Protein AF-0000000085091195 (afdb_homodimer)

Secondary structure (DSSP, 8-state):
---HHHHHH--EEEETTEEEE---GGGEETTEE-HHHHHHHHHHHHHHHHTTSHHHHHHT--EEEEEEEEE-SPPPSS-EEEEEEEEE--SS-EEEEEEEEETTEEEEEEEEEEE-TTS--S---STTTTSS-SS--SSPPPPPP-HHHHHTTPPPSSEEEEEE-SSSSGGGGGEEEEEETT---STTEEEEEEEESTT--B-HHHHHHHTTSS--HHHHHHT---TT-HHHHHHHHHHHHHHSTTSPEEE---HHHHHT-SEEEEEEEEEEEE-SPPPTT-BS-EEEEEEEEEEETTEEEEEEEEE-TT--EEEEEEEEEEEEEHHHHHHHHHH----/---HHHHHH--EEEETTEEEE---GGGEETTEE-HHHHHHHHHHHHHHHHTTSHHHHHHT--EEEEEEEEE-SPPPSS-EEEEEEEEE--SS-EEEEEEEEETTEEEEEEEEEEE-TTS--S---STTTTSSTTS--SSPPPPPP-HHHHHTTPPPSSEEEEEE-SSSSGGGGGEEEEEETT---STTEEEEEEEESTT--B-HHHHHHHTTSS--HHHHHHT---TT-HHHHHHHHHHHHHHSTTSPEEE---HHHHHT-SEEEEEEEEEEEE-SPPPTT-BS-EEEEEEEEEEETTEEEEEEEEE-TT--EEEEEEEEEEEEEHHHHHHHHHS----

Solvent-accessible surface area (backbone atoms only — not comparable to full-atom values): 34937 Å² total; per-residue (Å²): 131,85,47,71,65,57,60,41,28,47,74,41,78,77,48,98,48,30,31,37,34,47,63,53,77,43,42,30,45,91,78,23,41,35,66,19,52,54,45,20,48,52,42,47,50,50,49,50,44,28,66,64,36,68,73,43,40,73,49,61,26,60,35,67,36,33,42,38,38,39,47,75,42,83,41,58,85,50,68,32,38,36,40,57,44,83,74,44,86,40,88,70,44,30,35,36,35,38,37,35,30,44,95,89,36,73,21,31,44,33,41,36,32,26,22,36,85,86,55,71,51,29,62,61,38,52,77,33,55,68,46,38,38,23,41,79,54,66,74,71,75,76,78,82,77,54,60,67,38,48,75,67,39,31,62,42,96,54,42,45,48,28,28,43,56,30,66,60,37,37,52,40,51,45,31,45,32,32,39,44,72,81,54,69,84,47,92,47,41,44,64,34,37,41,27,48,55,83,88,54,48,44,42,72,43,45,51,42,26,50,71,54,68,61,64,37,61,67,26,42,67,64,67,50,85,35,91,41,15,51,64,62,53,47,54,53,37,52,60,44,34,74,79,36,60,27,48,60,30,78,43,70,48,46,65,70,57,57,71,64,22,67,57,45,80,42,67,42,33,40,37,38,36,44,65,54,83,70,56,93,80,31,38,68,45,34,36,36,37,39,34,46,42,36,42,51,39,12,43,28,41,34,39,34,42,34,18,38,85,73,42,37,66,38,33,46,32,39,32,40,29,40,32,31,37,35,74,56,66,60,45,64,68,63,64,66,61,86,119,134,85,47,71,65,57,60,41,29,48,75,38,77,78,48,98,50,29,31,36,35,46,62,54,77,42,42,30,44,89,77,23,40,35,65,18,53,52,44,18,47,52,44,47,51,48,48,50,44,28,67,62,37,69,73,43,40,73,48,60,27,59,35,65,36,35,40,38,38,38,47,74,40,82,43,55,85,51,68,33,38,37,38,57,44,83,75,43,87,41,88,68,45,31,34,35,37,37,37,35,29,45,96,89,35,72,20,32,43,32,40,36,32,26,21,34,86,88,54,72,50,30,62,61,38,55,76,33,55,70,48,35,38,21,43,75,54,66,72,69,76,78,79,82,76,54,61,69,38,48,77,68,38,32,63,42,96,55,40,43,47,28,28,43,56,29,66,62,37,37,53,39,51,44,31,43,33,32,38,44,71,82,53,71,82,47,89,49,41,45,66,34,36,39,27,47,55,82,89,53,48,43,43,72,42,45,50,40,27,51,72,56,68,59,64,36,60,65,26,42,67,65,67,50,86,34,91,43,15,52,62,61,52,47,52,53,37,52,59,46,36,74,80,36,61,26,49,61,30,79,42,70,50,46,66,70,56,55,71,65,25,66,57,45,81,41,68,43,31,40,36,39,35,44,67,54,82,69,56,94,81,31,37,67,46,34,36,36,38,38,35,48,44,37,41,49,40,12,41,28,41,35,40,33,40,34,18,38,86,74,42,38,64,37,33,45,34,38,32,39,30,39,33,30,38,36,75,57,66,62,44,66,66,64,64,70,63,86,121

InterPro domains:
  IPR029069 HotDog domain superfamily [SSF54637] (5-113)
  IPR042171 Acyl-CoA thioesterase, double hotdog domain [G3DSA:2.40.160.210] (2-228)
  IPR049449 Acyl-CoA thioesterase-like, N-terminal HotDog domain [PF13622] (29-113)
  IPR049450 Acyl-CoA thioesterase-like, C-terminal domain [PF20789] (170-323)
  IPR052389 Secondary Metabolite Biosynthesis-Associated [PTHR38110] (3-336)

Structure (mmCIF, N/CA/C/O backbone):
data_AF-0000000085091195-model_v1
#
loop_
_entity.id
_entity.type
_entity.pdbx_description
1 polymer 'Thioesterase family protein'
#
loop_
_atom_site.group_PDB
_atom_site.id
_atom_site.type_symbol
_atom_site.label_atom_id
_atom_site.label_alt_id
_atom_site.label_comp_id
_atom_site.label_asym_id
_atom_site.label_entity_id
_atom_site.label_seq_id
_atom_site.pdbx_PDB_ins_code
_atom_site.Cartn_x
_atom_site.Cartn_y
_atom_site.Cartn_z
_atom_site.occupancy
_atom_site.B_iso_or_equiv
_atom_site.auth_seq_id
_atom_site.auth_comp_id
_atom_site.auth_asym_id
_atom_site.auth_atom_id
_atom_site.pdbx_PDB_model_num
ATOM 1 N N . MET A 1 1 ? 18.156 -25.453 -7.145 1 59.12 1 MET A N 1
ATOM 2 C CA . MET A 1 1 ? 17.656 -25.734 -8.484 1 59.12 1 MET A CA 1
ATOM 3 C C . MET A 1 1 ? 17 -24.5 -9.094 1 59.12 1 MET A C 1
ATOM 5 O O . MET A 1 1 ? 16.422 -23.688 -8.367 1 59.12 1 MET A O 1
ATOM 9 N N . THR A 1 2 ? 17.266 -24.219 -10.305 1 82.62 2 THR A N 1
ATOM 10 C CA . THR A 1 2 ? 16.703 -23.109 -11.07 1 82.62 2 THR A CA 1
ATOM 11 C C . THR A 1 2 ? 15.203 -23.297 -11.258 1 82.62 2 THR A C 1
ATOM 13 O O . THR A 1 2 ? 14.734 -24.375 -11.633 1 82.62 2 THR A O 1
ATOM 16 N N . SER A 1 3 ? 14.461 -22.391 -10.93 1 93 3 SER A N 1
ATOM 17 C CA . SER A 1 3 ? 13.008 -22.469 -11.047 1 93 3 SER A CA 1
ATOM 18 C C . SER A 1 3 ? 12.57 -22.453 -12.508 1 93 3 SER A C 1
ATOM 20 O O . SER A 1 3 ? 13.328 -22.016 -13.383 1 93 3 SER A O 1
ATOM 22 N N . ILE A 1 4 ? 11.359 -22.969 -12.789 1 96.5 4 ILE A N 1
ATOM 23 C CA . ILE A 1 4 ? 10.766 -22.922 -14.125 1 96.5 4 ILE A CA 1
ATOM 24 C C . ILE A 1 4 ? 10.641 -21.469 -14.578 1 96.5 4 ILE A C 1
ATOM 26 O O . ILE A 1 4 ? 10.945 -21.141 -15.727 1 96.5 4 ILE A O 1
ATOM 30 N N . LEU A 1 5 ? 10.234 -20.578 -13.688 1 97.31 5 LEU A N 1
ATOM 31 C CA . LEU A 1 5 ? 10.094 -19.156 -13.984 1 97.31 5 LEU A CA 1
ATOM 32 C C . LEU A 1 5 ? 11.422 -18.562 -14.445 1 97.31 5 LEU A C 1
ATOM 34 O O . LEU A 1 5 ? 11.469 -17.844 -15.445 1 97.31 5 LEU A O 1
ATOM 38 N N . SER A 1 6 ? 12.461 -18.828 -13.695 1 96.94 6 SER A N 1
ATOM 39 C CA . SER A 1 6 ? 13.781 -18.328 -14.047 1 96.94 6 SER A CA 1
ATOM 40 C C . SER A 1 6 ? 14.219 -18.828 -15.422 1 96.94 6 SER A C 1
ATOM 42 O O . SER A 1 6 ? 14.82 -18.094 -16.203 1 96.94 6 SER A O 1
ATOM 44 N N . LYS A 1 7 ? 13.922 -20.109 -15.719 1 97.38 7 LYS A N 1
ATOM 45 C CA . LYS A 1 7 ? 14.258 -20.688 -17.016 1 97.38 7 LYS A CA 1
ATOM 46 C C . LYS A 1 7 ? 13.5 -19.969 -18.141 1 97.38 7 LYS A C 1
ATOM 48 O O . LYS A 1 7 ? 14.062 -19.719 -19.203 1 97.38 7 LYS A O 1
ATOM 53 N N . HIS A 1 8 ? 12.227 -19.672 -17.875 1 98 8 HIS A N 1
ATOM 54 C CA . HIS A 1 8 ? 11.406 -19 -18.875 1 98 8 HIS A CA 1
ATOM 55 C C . HIS A 1 8 ? 11.867 -17.562 -19.094 1 98 8 HIS A C 1
ATOM 57 O O . HIS A 1 8 ? 11.797 -17.047 -20.219 1 98 8 HIS A O 1
ATOM 63 N N . ILE A 1 9 ? 12.297 -16.891 -18.047 1 98.25 9 ILE A N 1
ATOM 64 C CA . ILE A 1 9 ? 12.805 -15.523 -18.156 1 98.25 9 ILE A CA 1
ATOM 65 C C . ILE A 1 9 ? 14.117 -15.523 -18.938 1 98.25 9 ILE A C 1
ATOM 67 O O . ILE A 1 9 ? 14.367 -14.625 -19.734 1 98.25 9 ILE A O 1
ATOM 71 N N . ASP A 1 10 ? 14.969 -16.562 -18.656 1 98.44 10 ASP A N 1
ATOM 72 C CA . ASP A 1 10 ? 16.203 -16.766 -19.391 1 98.44 10 ASP A CA 1
ATOM 73 C C . ASP A 1 10 ? 17.031 -15.484 -19.469 1 98.44 10 ASP A C 1
ATOM 75 O O . ASP A 1 10 ? 17.375 -15.031 -20.562 1 98.44 10 ASP A O 1
ATOM 79 N N . LEU A 1 11 ? 17.375 -14.938 -18.344 1 98.38 11 LEU A N 1
ATOM 80 C CA . LEU A 1 11 ? 18.062 -13.664 -18.203 1 98.38 11 LEU A CA 1
ATOM 81 C C . LEU A 1 11 ? 19.5 -13.773 -18.734 1 98.38 11 LEU A C 1
ATOM 83 O O . LEU A 1 11 ? 20.203 -14.727 -18.438 1 98.38 11 LEU A O 1
ATOM 87 N N . LYS A 1 12 ? 19.906 -12.812 -19.656 1 98.44 12 LYS A N 1
ATOM 88 C CA . LYS A 1 12 ? 21.266 -12.711 -20.188 1 98.44 12 LYS A CA 1
ATOM 89 C C . LYS A 1 12 ? 21.797 -11.281 -20.078 1 98.44 12 LYS A C 1
ATOM 91 O O . LYS A 1 12 ? 21.188 -10.352 -20.609 1 98.44 12 LYS A O 1
ATOM 96 N N . GLN A 1 13 ? 22.859 -11.172 -19.453 1 98.38 13 GLN A N 1
ATOM 97 C CA . GLN A 1 13 ? 23.5 -9.859 -19.406 1 98.38 13 GLN A CA 1
ATOM 98 C C . GLN A 1 13 ? 24.188 -9.539 -20.734 1 98.38 13 GLN A C 1
ATOM 100 O O . GLN A 1 13 ? 25.047 -10.297 -21.203 1 98.38 13 GLN A O 1
ATOM 105 N N . THR A 1 14 ? 23.875 -8.438 -21.344 1 98 14 THR A N 1
ATOM 106 C CA . THR A 1 14 ? 24.422 -8.094 -22.656 1 98 14 THR A CA 1
ATOM 107 C C . THR A 1 14 ? 25.438 -6.969 -22.547 1 98 14 THR A C 1
ATOM 109 O O . THR A 1 14 ? 26.281 -6.797 -23.422 1 98 14 THR A O 1
ATOM 112 N N . SER A 1 15 ? 25.406 -6.145 -21.578 1 97.5 15 SER A N 1
ATOM 113 C CA . SER A 1 15 ? 26.344 -5.121 -21.156 1 97.5 15 SER A CA 1
ATOM 114 C C . SER A 1 15 ? 26.312 -4.941 -19.641 1 97.5 15 SER A C 1
ATOM 116 O O . SER A 1 15 ? 25.469 -5.523 -18.953 1 97.5 15 SER A O 1
ATOM 118 N N . PRO A 1 16 ? 27.188 -4.211 -19.094 1 97.38 16 PRO A N 1
ATOM 119 C CA . PRO A 1 16 ? 27.281 -4.129 -17.625 1 97.38 16 PRO A CA 1
ATOM 120 C C . PRO A 1 16 ? 25.938 -3.756 -16.984 1 97.38 16 PRO A C 1
ATOM 122 O O . PRO A 1 16 ? 25.625 -4.25 -15.898 1 97.38 16 PRO A O 1
ATOM 125 N N . ASN A 1 17 ? 25.125 -2.971 -17.656 1 98.31 17 ASN A N 1
ATOM 126 C CA . ASN A 1 17 ? 23.891 -2.506 -17.047 1 98.31 17 ASN A CA 1
ATOM 127 C C . ASN A 1 17 ? 22.672 -2.863 -17.906 1 98.31 17 ASN A C 1
ATOM 129 O O . ASN A 1 17 ? 21.641 -2.211 -17.828 1 98.31 17 ASN A O 1
ATOM 133 N N . THR A 1 18 ? 22.844 -3.781 -18.859 1 98.75 18 THR A N 1
ATOM 134 C CA . THR A 1 18 ? 21.75 -4.137 -19.766 1 98.75 18 THR A CA 1
ATOM 135 C C . THR A 1 18 ? 21.547 -5.648 -19.797 1 98.75 18 THR A C 1
ATOM 137 O O . THR A 1 18 ? 22.516 -6.414 -19.797 1 98.75 18 THR A O 1
ATOM 140 N N . TYR A 1 19 ? 20.328 -6.027 -19.797 1 98.88 19 TYR A N 1
ATOM 141 C CA . TYR A 1 19 ? 19.953 -7.438 -19.766 1 98.88 19 TYR A CA 1
ATOM 142 C C . TYR A 1 19 ? 18.891 -7.754 -20.812 1 98.88 19 TYR A C 1
ATOM 144 O O . TYR A 1 19 ? 18.016 -6.934 -21.078 1 98.88 19 TYR A O 1
ATOM 152 N N . GLY A 1 20 ? 19.016 -8.891 -21.375 1 98.81 20 GLY A N 1
ATOM 153 C CA . GLY A 1 20 ? 17.922 -9.469 -22.141 1 98.81 20 GLY A CA 1
ATOM 154 C C . GLY A 1 20 ? 17.094 -10.453 -21.344 1 98.81 20 GLY A C 1
ATOM 155 O O . GLY A 1 20 ? 17.641 -11.227 -20.562 1 98.81 20 GLY A O 1
ATOM 156 N N . VAL A 1 21 ? 15.773 -10.422 -21.531 1 98.75 21 VAL A N 1
ATOM 157 C CA . VAL A 1 21 ? 14.875 -11.383 -20.906 1 98.75 21 VAL A CA 1
ATOM 158 C C . VAL A 1 21 ? 13.914 -11.945 -21.953 1 98.75 21 VAL A C 1
ATOM 160 O O . VAL A 1 21 ? 13.484 -11.227 -22.859 1 98.75 21 VAL A O 1
ATOM 163 N N . SER A 1 22 ? 13.57 -13.164 -21.797 1 98.56 22 SER A N 1
ATOM 164 C CA . SER A 1 22 ? 12.758 -13.883 -22.766 1 98.56 22 SER A CA 1
ATOM 165 C C . SER A 1 22 ? 11.32 -14.023 -22.281 1 98.56 22 SER A C 1
ATOM 167 O O . SER A 1 22 ? 10.906 -13.359 -21.328 1 98.56 22 SER A O 1
ATOM 169 N N . TRP A 1 23 ? 10.539 -14.75 -23.094 1 97.75 23 TRP A N 1
ATOM 170 C CA . TRP A 1 23 ? 9.125 -14.945 -22.781 1 97.75 23 TRP A CA 1
ATOM 171 C C . TRP A 1 23 ? 8.703 -16.391 -23.047 1 97.75 23 TRP A C 1
ATOM 173 O O . TRP A 1 23 ? 9.438 -17.141 -23.688 1 97.75 23 TRP A O 1
ATOM 183 N N . ASP A 1 24 ? 7.652 -16.734 -22.484 1 97.56 24 ASP A N 1
ATOM 184 C CA . ASP A 1 24 ? 7.02 -18.031 -22.703 1 97.56 24 ASP A CA 1
ATOM 185 C C . ASP A 1 24 ? 5.508 -17.891 -22.875 1 97.56 24 ASP A C 1
ATOM 187 O O . ASP A 1 24 ? 4.895 -17 -22.281 1 97.56 24 ASP A O 1
ATOM 191 N N . ALA A 1 25 ? 4.895 -18.719 -23.656 1 95.69 25 ALA A N 1
ATOM 192 C CA . ALA A 1 25 ? 3.477 -18.656 -23.984 1 95.69 25 ALA A CA 1
ATOM 193 C C . ALA A 1 25 ? 2.607 -18.812 -22.75 1 95.69 25 ALA A C 1
ATOM 195 O O . ALA A 1 25 ? 1.467 -18.344 -22.719 1 95.69 25 ALA A O 1
ATOM 196 N N . GLU A 1 26 ? 3.115 -19.359 -21.703 1 95.56 26 GLU A N 1
ATOM 197 C CA . GLU A 1 26 ? 2.357 -19.609 -20.484 1 95.56 26 GLU A CA 1
ATOM 198 C C . GLU A 1 26 ? 1.967 -18.297 -19.797 1 95.56 26 GLU A C 1
ATOM 200 O O . GLU A 1 26 ? 1.064 -18.266 -18.969 1 95.56 26 GLU A O 1
ATOM 205 N N . TYR A 1 27 ? 2.701 -17.234 -20.172 1 96.88 27 TYR A N 1
ATOM 206 C CA . TYR A 1 27 ? 2.477 -15.969 -19.484 1 96.88 27 TYR A CA 1
ATOM 207 C C . TYR A 1 27 ? 1.789 -14.961 -20.391 1 96.88 27 TYR A C 1
ATOM 209 O O . TYR A 1 27 ? 1.847 -13.758 -20.156 1 96.88 27 TYR A O 1
ATOM 217 N N . VAL A 1 28 ? 1.17 -15.438 -21.453 1 93.5 28 VAL A N 1
ATOM 218 C CA . VAL A 1 28 ? 0.532 -14.555 -22.422 1 93.5 28 VAL A CA 1
ATOM 219 C C . VAL A 1 28 ? -0.964 -14.461 -22.125 1 93.5 28 VAL A C 1
ATOM 221 O O . VAL A 1 28 ? -1.618 -15.469 -21.875 1 93.5 28 VAL A O 1
ATOM 224 N N . VAL A 1 29 ? -1.479 -13.305 -22.031 1 88.88 29 VAL A N 1
ATOM 225 C CA . VAL A 1 29 ? -2.896 -12.984 -21.891 1 88.88 29 VAL A CA 1
ATOM 226 C C . VAL A 1 29 ? -3.357 -12.156 -23.094 1 88.88 29 VAL A C 1
ATOM 228 O O . VAL A 1 29 ? -3.061 -10.961 -23.172 1 88.88 29 VAL A O 1
ATOM 231 N N . GLY A 1 30 ? -4.148 -12.75 -23.969 1 82.94 30 GLY A N 1
ATOM 232 C CA . GLY A 1 30 ? -4.465 -12.078 -25.219 1 82.94 30 GLY A CA 1
ATOM 233 C C . GLY A 1 30 ? -3.25 -11.859 -26.094 1 82.94 30 GLY A C 1
ATOM 234 O O . GLY A 1 30 ? -2.598 -12.828 -26.5 1 82.94 30 GLY A O 1
ATOM 235 N N . LYS A 1 31 ? -2.939 -10.539 -26.297 1 87.19 31 LYS A N 1
ATOM 236 C CA . LYS A 1 31 ? -1.822 -10.203 -27.188 1 87.19 31 LYS A CA 1
ATOM 237 C C . LYS A 1 31 ? -0.626 -9.695 -26.375 1 87.19 31 LYS A C 1
ATOM 239 O O . LYS A 1 31 ? 0.404 -9.336 -26.953 1 87.19 31 LYS A O 1
ATOM 244 N N . ALA A 1 32 ? -0.778 -9.742 -25.062 1 94.38 32 ALA A N 1
ATOM 245 C CA . ALA A 1 32 ? 0.267 -9.141 -24.234 1 94.38 32 ALA A CA 1
ATOM 246 C C . ALA A 1 32 ? 0.768 -10.133 -23.188 1 94.38 32 ALA A C 1
ATOM 248 O O . ALA A 1 32 ? 0.124 -11.148 -22.938 1 94.38 32 ALA A O 1
ATOM 249 N N . LEU A 1 33 ? 1.95 -9.836 -22.703 1 97.19 33 LEU A N 1
ATOM 250 C CA . LEU A 1 33 ? 2.451 -10.57 -21.547 1 97.19 33 LEU A CA 1
ATOM 251 C C . LEU A 1 33 ? 1.701 -10.172 -20.281 1 97.19 33 LEU A C 1
ATOM 253 O O . LEU A 1 33 ? 1.323 -9.008 -20.125 1 97.19 33 LEU A O 1
ATOM 257 N N . LEU A 1 34 ? 1.496 -11.172 -19.406 1 96.75 34 LEU A N 1
ATOM 258 C CA . LEU A 1 34 ? 0.949 -10.93 -18.078 1 96.75 34 LEU A CA 1
ATOM 259 C C . LEU A 1 34 ? 1.803 -9.922 -17.312 1 96.75 34 LEU A C 1
ATOM 261 O O . LEU A 1 34 ? 3.027 -10.055 -17.25 1 96.75 34 LEU A O 1
ATOM 265 N N . GLY A 1 35 ? 1.187 -8.836 -16.75 1 97.81 35 GLY A N 1
ATOM 266 C CA . GLY A 1 35 ? 1.912 -7.84 -15.992 1 97.81 35 GLY A CA 1
ATOM 267 C C . GLY A 1 35 ? 2.777 -8.438 -14.898 1 97.81 35 GLY A C 1
ATOM 268 O O . GLY A 1 35 ? 3.912 -8 -14.688 1 97.81 35 GLY A O 1
ATOM 269 N N . GLY A 1 36 ? 2.258 -9.469 -14.219 1 98.31 36 GLY A N 1
ATOM 270 C CA . GLY A 1 36 ? 3.01 -10.141 -13.172 1 98.31 36 GLY A CA 1
ATOM 271 C C . GLY A 1 36 ? 4.273 -10.812 -13.68 1 98.31 36 GLY A C 1
ATOM 272 O O . GLY A 1 36 ? 5.277 -10.883 -12.969 1 98.31 36 GLY A O 1
ATOM 273 N N . TYR A 1 37 ? 4.195 -11.367 -14.906 1 98.62 37 TYR A N 1
ATOM 274 C CA . TYR A 1 37 ? 5.391 -11.961 -15.492 1 98.62 37 TYR A CA 1
ATOM 275 C C . TYR A 1 37 ? 6.438 -10.891 -15.789 1 98.62 37 TYR A C 1
ATOM 277 O O . TYR A 1 37 ? 7.629 -11.094 -15.531 1 98.62 37 TYR A O 1
ATOM 285 N N . VAL A 1 38 ? 6.008 -9.75 -16.312 1 98.81 38 VAL A N 1
ATOM 286 C CA . VAL A 1 38 ? 6.91 -8.633 -16.562 1 98.81 38 VAL A CA 1
ATOM 287 C C . VAL A 1 38 ? 7.516 -8.148 -15.25 1 98.81 38 VAL A C 1
ATOM 289 O O . VAL A 1 38 ? 8.711 -7.871 -15.18 1 98.81 38 VAL A O 1
ATOM 292 N N . ALA A 1 39 ? 6.695 -8.07 -14.227 1 98.88 39 ALA A N 1
ATOM 293 C CA . ALA A 1 39 ? 7.195 -7.703 -12.906 1 98.88 39 ALA A CA 1
ATOM 294 C C . ALA A 1 39 ? 8.25 -8.695 -12.422 1 98.88 39 ALA A C 1
ATOM 296 O O . ALA A 1 39 ? 9.258 -8.297 -11.836 1 98.88 39 ALA A O 1
ATOM 297 N N . ALA A 1 40 ? 8.016 -10 -12.648 1 98.81 40 ALA A N 1
ATOM 298 C CA . ALA A 1 40 ? 8.977 -11.039 -12.266 1 98.81 40 ALA A CA 1
ATOM 299 C C . ALA A 1 40 ? 10.281 -10.891 -13.039 1 98.81 40 ALA A C 1
ATOM 301 O O . ALA A 1 40 ? 11.359 -11.125 -12.5 1 98.81 40 ALA A O 1
ATOM 302 N N . GLN A 1 41 ? 10.18 -10.547 -14.352 1 98.88 41 GLN A N 1
ATOM 303 C CA . GLN A 1 41 ? 11.375 -10.289 -15.148 1 98.88 41 GLN A CA 1
ATOM 304 C C . GLN A 1 41 ? 12.195 -9.148 -14.547 1 98.88 41 GLN A C 1
ATOM 306 O O . GLN A 1 41 ? 13.406 -9.281 -14.375 1 98.88 41 GLN A O 1
ATOM 311 N N . ILE A 1 42 ? 11.508 -8.086 -14.211 1 98.94 42 ILE A N 1
ATOM 312 C CA . ILE A 1 42 ? 12.18 -6.91 -13.664 1 98.94 42 ILE A CA 1
ATOM 313 C C . ILE A 1 42 ? 12.781 -7.246 -12.297 1 98.94 42 ILE A C 1
ATOM 315 O O . ILE A 1 42 ? 13.906 -6.855 -12 1 98.94 42 ILE A O 1
ATOM 319 N N . HIS A 1 43 ? 12.055 -7.977 -11.516 1 98.81 43 HIS A N 1
ATOM 320 C CA . HIS A 1 43 ? 12.594 -8.422 -10.234 1 98.81 43 HIS A CA 1
ATOM 321 C C . HIS A 1 43 ? 13.867 -9.234 -10.422 1 98.81 43 HIS A C 1
ATOM 323 O O . HIS A 1 43 ? 14.859 -9.016 -9.727 1 98.81 43 HIS A O 1
ATOM 329 N N . HIS A 1 44 ? 13.805 -10.172 -11.328 1 98.69 44 HIS A N 1
ATOM 330 C CA . HIS A 1 44 ? 14.93 -11.062 -11.578 1 98.69 44 HIS A CA 1
ATOM 331 C C . HIS A 1 44 ? 16.156 -10.281 -12.031 1 98.69 44 HIS A C 1
ATOM 333 O O . HIS A 1 44 ? 17.266 -10.531 -11.555 1 98.69 44 HIS A O 1
ATOM 339 N N . VAL A 1 45 ? 15.977 -9.336 -12.93 1 98.88 45 VAL A N 1
ATOM 340 C CA . VAL A 1 45 ? 17.078 -8.477 -13.367 1 98.88 45 VAL A CA 1
ATOM 341 C C . VAL A 1 45 ? 17.609 -7.688 -12.18 1 98.88 45 VAL A C 1
ATOM 343 O O . VAL A 1 45 ? 18.828 -7.602 -11.984 1 98.88 45 VAL A O 1
ATOM 346 N N . THR A 1 46 ? 16.734 -7.098 -11.398 1 98.88 46 THR A N 1
ATOM 347 C CA . THR A 1 46 ? 17.125 -6.297 -10.242 1 98.88 46 THR A CA 1
ATOM 348 C C . THR A 1 46 ? 17.969 -7.121 -9.273 1 98.88 46 THR A C 1
ATOM 350 O O . THR A 1 46 ? 19.062 -6.715 -8.898 1 98.88 46 THR A O 1
ATOM 353 N N . ALA A 1 47 ? 17.406 -8.305 -8.898 1 98.44 47 ALA A N 1
ATOM 354 C CA . ALA A 1 47 ? 18.094 -9.172 -7.941 1 98.44 47 ALA A CA 1
ATOM 355 C C . ALA A 1 47 ? 19.469 -9.57 -8.453 1 98.44 47 ALA A C 1
ATOM 357 O O . ALA A 1 47 ? 20.438 -9.594 -7.688 1 98.44 47 ALA A O 1
ATOM 358 N N . THR A 1 48 ? 19.547 -9.867 -9.727 1 98.44 48 THR A N 1
ATOM 359 C CA . THR A 1 48 ? 20.812 -10.25 -10.336 1 98.44 48 THR A CA 1
ATOM 360 C C . THR A 1 48 ? 21.797 -9.07 -10.336 1 98.44 48 THR A C 1
ATOM 362 O O . THR A 1 48 ? 22.953 -9.227 -9.961 1 98.44 48 THR A O 1
ATOM 365 N N . HIS A 1 49 ? 21.312 -7.918 -10.695 1 98.81 49 HIS A N 1
ATOM 366 C CA . HIS A 1 49 ? 22.156 -6.727 -10.805 1 98.81 49 HIS A CA 1
ATOM 367 C C . HIS A 1 49 ? 22.703 -6.32 -9.445 1 98.81 49 HIS A C 1
ATOM 369 O O . HIS A 1 49 ? 23.859 -5.887 -9.336 1 98.81 49 HIS A O 1
ATOM 375 N N . LEU A 1 50 ? 21.969 -6.469 -8.422 1 98.62 50 LEU A N 1
ATOM 376 C CA . LEU A 1 50 ? 22.359 -6.074 -7.074 1 98.62 50 LEU A CA 1
ATOM 377 C C . LEU A 1 50 ? 23.562 -6.879 -6.594 1 98.62 50 LEU A C 1
ATOM 379 O O . LEU A 1 50 ? 24.359 -6.395 -5.793 1 98.62 50 LEU A O 1
ATOM 383 N N . ILE A 1 51 ? 23.734 -8.094 -7.125 1 97.94 51 ILE A N 1
ATOM 384 C CA . ILE A 1 51 ? 24.797 -8.945 -6.598 1 97.94 51 ILE A CA 1
ATOM 385 C C . ILE A 1 51 ? 25.891 -9.117 -7.645 1 97.94 51 ILE A C 1
ATOM 387 O O . ILE A 1 51 ? 26.812 -9.922 -7.465 1 97.94 51 ILE A O 1
ATOM 391 N N . THR A 1 52 ? 25.812 -8.398 -8.742 1 98.06 52 THR A N 1
ATOM 392 C CA . THR A 1 52 ? 26.828 -8.562 -9.766 1 98.06 52 THR A CA 1
ATOM 393 C C . THR A 1 52 ? 27.469 -7.215 -10.109 1 98.06 52 THR A C 1
ATOM 395 O O . THR A 1 52 ? 28.641 -7.156 -10.5 1 98.06 52 THR A O 1
ATOM 398 N N . ASP A 1 53 ? 26.734 -6.09 -10.102 1 98.44 53 ASP A N 1
ATOM 399 C CA . ASP A 1 53 ? 27.312 -4.77 -10.336 1 98.44 53 ASP A CA 1
ATOM 400 C C . ASP A 1 53 ? 28.312 -4.406 -9.234 1 98.44 53 ASP A C 1
ATOM 402 O O . ASP A 1 53 ? 27.969 -4.418 -8.055 1 98.44 53 ASP A O 1
ATOM 406 N N . PRO A 1 54 ? 29.484 -4.027 -9.562 1 97.94 54 PRO A N 1
ATOM 407 C CA . PRO A 1 54 ? 30.531 -3.836 -8.555 1 97.94 54 PRO A CA 1
ATOM 408 C C . PRO A 1 54 ? 30.172 -2.775 -7.516 1 97.94 54 PRO A C 1
ATOM 410 O O . PRO A 1 54 ? 30.438 -2.953 -6.324 1 97.94 54 PRO A O 1
ATOM 413 N N . GLU A 1 55 ? 29.594 -1.718 -7.922 1 97.88 55 GLU A N 1
ATOM 414 C CA . GLU A 1 55 ? 29.25 -0.65 -6.988 1 97.88 55 GLU A CA 1
ATOM 415 C C . GLU A 1 55 ? 28.141 -1.09 -6.027 1 97.88 55 GLU A C 1
ATOM 417 O O . GLU A 1 55 ? 28.188 -0.757 -4.84 1 97.88 55 GLU A O 1
ATOM 422 N N . LEU A 1 56 ? 27.25 -1.795 -6.52 1 98.38 56 LEU A N 1
ATOM 423 C CA . LEU A 1 56 ? 26.141 -2.25 -5.695 1 98.38 56 LEU A CA 1
ATOM 424 C C . LEU A 1 56 ? 26.562 -3.393 -4.781 1 98.38 56 LEU A C 1
ATOM 426 O O . LEU A 1 56 ? 26.109 -3.484 -3.637 1 98.38 56 LEU A O 1
ATOM 430 N N . VAL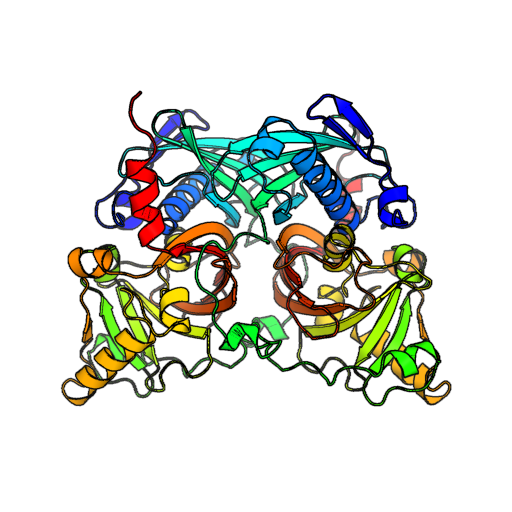 A 1 57 ? 27.422 -4.289 -5.285 1 98.31 57 VAL A N 1
ATOM 431 C CA . VAL A 1 57 ? 27.969 -5.355 -4.457 1 98.31 57 VAL A CA 1
ATOM 432 C C . VAL A 1 57 ? 28.703 -4.754 -3.256 1 98.31 57 VAL A C 1
ATOM 434 O O . VAL A 1 57 ? 28.594 -5.266 -2.139 1 98.31 57 VAL A O 1
ATOM 437 N N . ALA A 1 58 ? 29.391 -3.686 -3.502 1 98.25 58 ALA A N 1
ATOM 438 C CA . ALA A 1 58 ? 30.156 -3.027 -2.443 1 98.25 58 ALA A CA 1
ATOM 439 C C . ALA A 1 58 ? 29.234 -2.502 -1.349 1 98.25 58 ALA A C 1
ATOM 441 O O . ALA A 1 58 ? 29.625 -2.434 -0.18 1 98.25 58 ALA A O 1
ATOM 442 N N . CYS A 1 59 ? 28 -2.17 -1.68 1 97.62 59 CYS A N 1
ATOM 443 C CA . CYS A 1 59 ? 27.031 -1.677 -0.709 1 97.62 59 CYS A CA 1
ATOM 444 C C . CYS A 1 59 ? 26.5 -2.814 0.148 1 97.62 59 CYS A C 1
ATOM 446 O O . CYS A 1 59 ? 25.922 -2.578 1.212 1 97.62 59 CYS A O 1
ATOM 448 N N . ASN A 1 60 ? 26.609 -4.09 -0.312 1 98.12 60 ASN A N 1
ATOM 449 C CA . ASN A 1 60 ? 26.172 -5.289 0.396 1 98.12 60 ASN A CA 1
ATOM 450 C C . ASN A 1 60 ? 24.688 -5.215 0.753 1 98.12 60 ASN A C 1
ATOM 452 O O . ASN A 1 60 ? 24.312 -5.387 1.915 1 98.12 60 ASN A O 1
ATOM 456 N N . GLN A 1 61 ? 23.875 -4.891 -0.166 1 98.31 61 GLN A N 1
ATOM 457 C CA . GLN A 1 61 ? 22.422 -4.816 -0.07 1 98.31 61 GLN A CA 1
ATOM 458 C C . GLN A 1 61 ? 21.75 -5.723 -1.099 1 98.31 61 GLN A C 1
ATOM 460 O O . GLN A 1 61 ? 21.109 -5.242 -2.039 1 98.31 61 GLN A O 1
ATOM 465 N N . PRO A 1 62 ? 21.781 -7.02 -0.855 1 98.12 62 PRO A N 1
ATOM 466 C CA . PRO A 1 62 ? 21.375 -7.957 -1.898 1 98.12 62 PRO A CA 1
ATOM 467 C C . PRO A 1 62 ? 19.844 -8.102 -1.987 1 98.12 62 PRO A C 1
ATOM 469 O O . PRO A 1 62 ? 19.344 -8.703 -2.936 1 98.12 62 PRO A O 1
ATOM 472 N N . ASP A 1 63 ? 19.078 -7.559 -1.025 1 98.38 63 ASP A N 1
ATOM 473 C CA . ASP A 1 63 ? 17.641 -7.789 -0.959 1 98.38 63 ASP A CA 1
ATOM 474 C C . ASP A 1 63 ? 16.875 -6.625 -1.575 1 98.38 63 ASP A C 1
ATOM 476 O O . ASP A 1 63 ? 17.234 -5.465 -1.388 1 98.38 63 ASP A O 1
ATOM 480 N N . ILE A 1 64 ? 15.891 -6.898 -2.375 1 98.62 64 ILE A N 1
ATOM 481 C CA . ILE A 1 64 ? 14.969 -5.879 -2.852 1 98.62 64 ILE A CA 1
ATOM 482 C C . ILE A 1 64 ? 13.93 -5.578 -1.771 1 98.62 64 ILE A C 1
ATOM 484 O O . ILE A 1 64 ? 13.156 -6.457 -1.379 1 98.62 64 ILE A O 1
ATOM 488 N N . LEU A 1 65 ? 13.914 -4.43 -1.291 1 98.06 65 LEU A N 1
ATOM 489 C CA . LEU A 1 65 ? 12.984 -3.984 -0.26 1 98.06 65 LEU A CA 1
ATOM 490 C C . LEU A 1 65 ? 11.688 -3.475 -0.88 1 98.06 65 LEU A C 1
ATOM 492 O O . LEU A 1 65 ? 10.602 -3.783 -0.391 1 98.06 65 LEU A O 1
ATOM 496 N N . ASN A 1 66 ? 11.781 -2.689 -1.894 1 98.5 66 ASN A N 1
ATOM 497 C CA . ASN A 1 66 ? 10.641 -2.117 -2.609 1 98.5 66 ASN A CA 1
ATOM 498 C C . ASN A 1 66 ? 10.852 -2.16 -4.121 1 98.5 66 ASN A C 1
ATOM 500 O O . ASN A 1 66 ? 11.969 -1.947 -4.602 1 98.5 66 ASN A O 1
ATOM 504 N N . LEU A 1 67 ? 9.812 -2.469 -4.855 1 98.81 67 LEU A N 1
ATOM 505 C CA . LEU A 1 67 ? 9.781 -2.459 -6.312 1 98.81 67 LEU A CA 1
ATOM 506 C C . LEU A 1 67 ? 8.516 -1.783 -6.824 1 98.81 67 LEU A C 1
ATOM 508 O O . LEU A 1 67 ? 7.406 -2.242 -6.547 1 98.81 67 LEU A O 1
ATOM 512 N N . HIS A 1 68 ? 8.68 -0.654 -7.477 1 98.81 68 HIS A N 1
ATOM 513 C CA . HIS A 1 68 ? 7.574 0.072 -8.094 1 98.81 68 HIS A CA 1
ATOM 514 C C . HIS A 1 68 ? 7.613 -0.06 -9.609 1 98.81 68 HIS A C 1
ATOM 516 O O . HIS A 1 68 ? 8.656 0.141 -10.234 1 98.81 68 HIS A O 1
ATOM 522 N N . LEU A 1 69 ? 6.477 -0.361 -10.219 1 98.88 69 LEU A N 1
ATOM 523 C CA . LEU A 1 69 ? 6.398 -0.512 -11.672 1 98.88 69 LEU A CA 1
ATOM 524 C C . LEU A 1 69 ? 5.316 0.389 -12.25 1 98.88 69 LEU A C 1
ATOM 526 O O . LEU A 1 69 ? 4.203 0.454 -11.719 1 98.88 69 LEU A O 1
ATOM 530 N N . GLU A 1 70 ? 5.648 1.113 -13.281 1 98.69 70 GLU A N 1
ATOM 531 C CA . GLU A 1 70 ? 4.727 1.815 -14.172 1 98.69 70 GLU A CA 1
ATOM 532 C C . GLU A 1 70 ? 4.578 1.082 -15.5 1 98.69 70 GLU A C 1
ATOM 534 O O . GLU A 1 70 ? 5.531 1.005 -16.281 1 98.69 70 GLU A O 1
ATOM 539 N N . PHE A 1 71 ? 3.432 0.571 -15.703 1 98.62 71 PHE A N 1
ATOM 540 C CA . PHE A 1 71 ? 3.166 -0.071 -16.984 1 98.62 71 PHE A CA 1
ATOM 541 C C . PHE A 1 71 ? 2.689 0.949 -18.016 1 98.62 71 PHE A C 1
ATOM 543 O O . PHE A 1 71 ? 1.499 1.261 -18.078 1 98.62 71 PHE A O 1
ATOM 550 N N . LEU A 1 72 ? 3.559 1.377 -18.875 1 98.25 72 LEU A N 1
ATOM 551 C CA . LEU A 1 72 ? 3.275 2.459 -19.812 1 98.25 72 LEU A CA 1
ATOM 552 C C . LEU A 1 72 ? 2.521 1.938 -21.031 1 98.25 72 LEU A C 1
ATOM 554 O O . LEU A 1 72 ? 1.673 2.639 -21.578 1 98.25 72 LEU A O 1
ATOM 558 N N . ARG A 1 73 ? 2.938 0.714 -21.438 1 96.5 73 ARG A N 1
ATOM 559 C CA . ARG A 1 73 ? 2.363 0.022 -22.594 1 96.5 73 ARG A CA 1
ATOM 560 C C . ARG A 1 73 ? 2.348 -1.487 -22.359 1 96.5 73 ARG A C 1
ATOM 562 O O . ARG A 1 73 ? 3.182 -2.02 -21.625 1 96.5 73 ARG A O 1
ATOM 569 N N . PRO A 1 74 ? 1.369 -2.129 -23.016 1 96.06 74 PRO A N 1
ATOM 570 C CA . PRO A 1 74 ? 1.433 -3.59 -22.938 1 96.06 74 PRO A CA 1
ATOM 571 C C . PRO A 1 74 ? 2.74 -4.152 -23.484 1 96.06 74 PRO A C 1
ATOM 573 O O . PRO A 1 74 ? 3.25 -3.658 -24.5 1 96.06 74 PRO A O 1
ATOM 576 N N . SER A 1 75 ? 3.295 -5.059 -22.75 1 98 75 SER A N 1
ATOM 577 C CA . SER A 1 75 ? 4.449 -5.793 -23.266 1 98 75 SER A CA 1
ATOM 578 C C . SER A 1 75 ? 4.02 -6.938 -24.172 1 98 75 SER A C 1
ATOM 580 O O . SER A 1 75 ? 3.133 -7.723 -23.828 1 98 75 SER A O 1
ATOM 582 N N . GLU A 1 76 ? 4.648 -7.02 -25.328 1 97.5 76 GLU A N 1
ATOM 583 C CA . GLU A 1 76 ? 4.332 -8.047 -26.312 1 97.5 76 GLU A CA 1
ATOM 584 C C . GLU A 1 76 ? 5.121 -9.328 -26.047 1 97.5 76 GLU A C 1
ATOM 586 O O . GLU A 1 76 ? 6.113 -9.312 -25.312 1 97.5 76 GLU A O 1
ATOM 591 N N . PRO A 1 77 ? 4.605 -10.477 -26.578 1 97.5 77 PRO A N 1
ATOM 592 C CA . PRO A 1 77 ? 5.367 -11.727 -26.453 1 97.5 77 PRO A CA 1
ATOM 593 C C . PRO A 1 77 ? 6.605 -11.75 -27.344 1 97.5 77 PRO A C 1
ATOM 595 O O . PRO A 1 77 ? 6.648 -12.492 -28.328 1 97.5 77 PRO A O 1
ATOM 598 N N . CYS A 1 78 ? 7.613 -11 -27 1 98.06 78 CYS A N 1
ATOM 599 C CA . CYS A 1 78 ? 8.914 -10.938 -27.672 1 98.06 78 CYS A CA 1
ATOM 600 C C . CYS A 1 78 ? 10.023 -10.641 -26.656 1 98.06 78 CYS A C 1
ATOM 602 O O . CYS A 1 78 ? 9.758 -10.453 -25.469 1 98.06 78 CYS A O 1
ATOM 604 N N . MET A 1 79 ? 11.188 -10.695 -27.125 1 98 79 MET A N 1
ATOM 605 C CA . MET A 1 79 ? 12.344 -10.391 -26.297 1 98 79 MET A CA 1
ATOM 606 C C . MET A 1 79 ? 12.297 -8.945 -25.812 1 98 79 MET A C 1
ATOM 608 O O . MET A 1 79 ? 11.891 -8.055 -26.562 1 98 79 MET A O 1
ATOM 612 N N . SER A 1 80 ? 12.703 -8.727 -24.547 1 98.75 80 SER A N 1
ATOM 613 C CA . SER A 1 80 ? 12.805 -7.387 -23.969 1 98.75 80 SER A CA 1
ATOM 614 C C . SER A 1 80 ? 14.234 -7.074 -23.547 1 98.75 80 SER A C 1
ATOM 616 O O . SER A 1 80 ? 15.008 -7.98 -23.234 1 98.75 80 SER A O 1
ATOM 618 N N . THR A 1 81 ? 14.547 -5.84 -23.609 1 98.88 81 THR A N 1
ATOM 619 C CA . THR A 1 81 ? 15.789 -5.324 -23.047 1 98.88 81 THR A CA 1
ATOM 620 C C . THR A 1 81 ? 15.516 -4.504 -21.781 1 98.88 81 THR A C 1
ATOM 622 O O . THR A 1 81 ? 14.633 -3.641 -21.781 1 98.88 81 THR A O 1
ATOM 625 N N . VAL A 1 82 ? 16.234 -4.809 -20.688 1 98.94 82 VAL A N 1
ATOM 626 C CA . VAL A 1 82 ? 16.109 -4.059 -19.438 1 98.94 82 VAL A CA 1
ATOM 627 C C . VAL A 1 82 ? 17.422 -3.324 -19.156 1 98.94 82 VAL A C 1
ATOM 629 O O . VAL A 1 82 ? 18.484 -3.943 -19.094 1 98.94 82 VAL A O 1
ATOM 632 N N . THR A 1 83 ? 17.359 -2.012 -19.062 1 98.88 83 THR A N 1
ATOM 633 C CA . THR A 1 83 ? 18.516 -1.2 -18.703 1 98.88 83 THR A CA 1
ATOM 634 C C . THR A 1 83 ? 18.391 -0.699 -17.266 1 98.88 83 THR A C 1
ATOM 636 O O . THR A 1 83 ? 17.297 -0.342 -16.828 1 98.88 83 THR A O 1
ATOM 639 N N . VAL A 1 84 ? 19.531 -0.704 -16.531 1 98.88 84 VAL A N 1
ATOM 640 C CA . VAL A 1 84 ? 19.547 -0.328 -15.125 1 98.88 84 VAL A CA 1
ATOM 641 C C . VAL A 1 84 ? 20.359 0.949 -14.945 1 98.88 84 VAL A C 1
ATOM 643 O O . VAL A 1 84 ? 21.469 1.078 -15.492 1 98.88 84 VAL A O 1
ATOM 646 N N . THR A 1 85 ? 19.812 1.926 -14.266 1 98.44 85 THR A N 1
ATOM 647 C CA . THR A 1 85 ? 20.484 3.156 -13.883 1 98.44 85 THR A CA 1
ATOM 648 C C . THR A 1 85 ? 20.5 3.316 -12.367 1 98.44 85 THR A C 1
ATOM 650 O O . THR A 1 85 ? 19.453 3.281 -11.727 1 98.44 85 THR A O 1
ATOM 653 N N . THR A 1 86 ? 21.719 3.51 -11.781 1 98.31 86 THR A N 1
ATOM 654 C CA . THR A 1 86 ? 21.828 3.764 -10.352 1 98.31 86 THR A CA 1
ATOM 655 C C . THR A 1 86 ? 21.438 5.207 -10.023 1 98.31 86 THR A C 1
ATOM 657 O O . THR A 1 86 ? 21.984 6.145 -10.602 1 98.31 86 THR A O 1
ATOM 660 N N . LEU A 1 87 ? 20.516 5.371 -9.125 1 97.81 87 LEU A N 1
ATOM 661 C CA . LEU A 1 87 ? 20.062 6.707 -8.758 1 97.81 87 LEU A CA 1
ATOM 662 C C . LEU A 1 87 ? 20.734 7.172 -7.473 1 97.81 87 LEU A C 1
ATOM 664 O O . LEU A 1 87 ? 21.047 8.359 -7.32 1 97.81 87 LEU A O 1
ATOM 668 N N . LYS A 1 88 ? 20.938 6.234 -6.555 1 97.75 88 LYS A N 1
ATOM 669 C CA . LYS A 1 88 ? 21.531 6.57 -5.266 1 97.75 88 LYS A CA 1
ATOM 670 C C . LYS A 1 88 ? 22.188 5.348 -4.625 1 97.75 88 LYS A C 1
ATOM 672 O O . LYS A 1 88 ? 21.578 4.285 -4.535 1 97.75 88 LYS A O 1
ATOM 677 N N . LEU A 1 89 ? 23.406 5.469 -4.23 1 97.75 89 LEU A N 1
ATOM 678 C CA . LEU A 1 89 ? 24.094 4.527 -3.35 1 97.75 89 LEU A CA 1
ATOM 679 C C . LEU A 1 89 ? 24.094 5.035 -1.913 1 97.75 89 LEU A C 1
ATOM 681 O O . LEU A 1 89 ? 24.484 6.18 -1.658 1 97.75 89 LEU A O 1
ATOM 685 N N . GLY A 1 90 ? 23.547 4.195 -1.05 1 95.38 90 GLY A N 1
ATOM 686 C CA . GLY A 1 90 ? 23.531 4.578 0.354 1 95.38 90 GLY A CA 1
ATOM 687 C C . GLY A 1 90 ? 24.078 3.49 1.269 1 95.38 90 GLY A C 1
ATOM 688 O O . GLY A 1 90 ? 24.266 2.35 0.841 1 95.38 90 GLY A O 1
ATOM 689 N N . ALA A 1 91 ? 24.297 3.887 2.551 1 92 91 ALA A N 1
ATOM 690 C CA . ALA A 1 91 ? 24.844 2.953 3.533 1 92 91 ALA A CA 1
ATOM 691 C C . ALA A 1 91 ? 23.828 1.871 3.885 1 92 91 ALA A C 1
ATOM 693 O O . ALA A 1 91 ? 24.188 0.702 4.047 1 92 91 ALA A O 1
ATOM 694 N N . ALA A 1 92 ? 22.547 2.277 3.963 1 93.94 92 ALA A N 1
ATOM 695 C CA . ALA A 1 92 ? 21.516 1.332 4.391 1 93.94 92 ALA A CA 1
ATOM 696 C C . ALA A 1 92 ? 20.656 0.881 3.209 1 93.94 92 ALA A C 1
ATOM 698 O O . ALA A 1 92 ? 20.203 -0.26 3.172 1 93.94 92 ALA A O 1
ATOM 699 N N . LEU A 1 93 ? 20.438 1.841 2.264 1 97.5 93 LEU A N 1
ATOM 700 C CA . LEU A 1 93 ? 19.562 1.593 1.119 1 97.5 93 LEU A CA 1
ATOM 701 C C . LEU A 1 93 ? 20.172 2.154 -0.161 1 97.5 93 LEU A C 1
ATOM 703 O O . LEU A 1 93 ? 20.844 3.188 -0.131 1 97.5 93 LEU A O 1
ATOM 707 N N . SER A 1 94 ? 19.984 1.562 -1.207 1 98.62 94 SER A N 1
ATOM 708 C CA . SER A 1 94 ? 20.297 2.064 -2.541 1 98.62 94 SER A CA 1
ATOM 709 C C . SER A 1 94 ? 19.062 2 -3.455 1 98.62 94 SER A C 1
ATOM 711 O O . SER A 1 94 ? 18.172 1.188 -3.24 1 98.62 94 SER A O 1
ATOM 713 N N . THR A 1 95 ? 19.016 2.91 -4.406 1 98.75 95 THR A N 1
ATOM 714 C CA . THR A 1 95 ? 17.875 2.982 -5.324 1 98.75 95 THR A CA 1
ATOM 715 C C . THR A 1 95 ? 18.359 2.949 -6.773 1 98.75 95 THR A C 1
ATOM 717 O O . THR A 1 95 ? 19.281 3.688 -7.148 1 98.75 95 THR A O 1
ATOM 720 N N . ILE A 1 96 ? 17.719 2.107 -7.57 1 98.81 96 ILE A N 1
ATOM 721 C CA . ILE A 1 96 ? 18.031 2.029 -9 1 98.81 96 ILE A CA 1
ATOM 722 C C . ILE A 1 96 ? 16.734 2.158 -9.805 1 98.81 96 ILE A C 1
ATOM 724 O O . ILE A 1 96 ? 15.648 1.928 -9.289 1 98.81 96 ILE A O 1
ATOM 728 N N . GLN A 1 97 ? 16.875 2.602 -10.992 1 98.81 97 GLN A N 1
ATOM 729 C CA . GLN A 1 97 ? 15.797 2.662 -11.969 1 98.81 97 GLN A CA 1
ATOM 730 C C . GLN A 1 97 ? 16.016 1.646 -13.094 1 98.81 97 GLN A C 1
ATOM 732 O O . GLN A 1 97 ? 17.141 1.446 -13.547 1 98.81 97 GLN A O 1
ATOM 737 N N . LEU A 1 98 ? 14.945 0.966 -13.523 1 98.88 98 LEU A N 1
ATOM 738 C CA . LEU A 1 98 ? 14.977 0.034 -14.648 1 98.88 98 LEU A CA 1
ATOM 739 C C . LEU A 1 98 ? 14.008 0.464 -15.742 1 98.88 98 LEU A C 1
ATOM 741 O O . LEU A 1 98 ? 12.93 0.991 -15.445 1 98.88 98 LEU A O 1
ATOM 745 N N . GLN A 1 99 ? 14.422 0.227 -16.953 1 98.81 99 GLN A N 1
ATOM 746 C CA . GLN A 1 99 ? 13.547 0.406 -18.109 1 98.81 99 GLN A CA 1
ATOM 747 C C . GLN A 1 99 ? 13.484 -0.865 -18.953 1 98.81 99 GLN A C 1
ATOM 749 O O . GLN A 1 99 ? 14.516 -1.367 -19.406 1 98.81 99 GLN A O 1
ATOM 754 N N . LEU A 1 100 ? 12.336 -1.399 -19.062 1 98.94 100 LEU A N 1
ATOM 755 C CA . LEU A 1 100 ? 12.102 -2.49 -20 1 98.94 100 LEU A CA 1
ATOM 756 C C . LEU A 1 100 ? 11.633 -1.953 -21.359 1 98.94 100 LEU A C 1
ATOM 758 O O . LEU A 1 100 ? 10.609 -1.268 -21.438 1 98.94 100 LEU A O 1
ATOM 762 N N . VAL A 1 101 ? 12.375 -2.301 -22.375 1 98.81 101 VAL A N 1
ATOM 763 C CA . VAL A 1 101 ? 12.164 -1.741 -23.703 1 98.81 101 VAL A CA 1
ATOM 764 C C . VAL A 1 101 ? 11.898 -2.865 -24.703 1 98.81 101 VAL A C 1
ATOM 766 O O . VAL A 1 101 ? 12.547 -3.914 -24.656 1 98.81 101 VAL A O 1
ATOM 769 N N . GLN A 1 102 ? 10.883 -2.742 -25.484 1 98.5 102 GLN A N 1
ATOM 770 C CA . GLN A 1 102 ? 10.602 -3.582 -26.656 1 98.5 102 GLN A CA 1
ATOM 771 C C . GLN A 1 102 ? 10.469 -2.744 -27.922 1 98.5 102 GLN A C 1
ATOM 773 O O . GLN A 1 102 ? 9.773 -1.724 -27.922 1 98.5 102 GLN A O 1
ATOM 778 N N . ASN A 1 103 ? 11.156 -3.115 -28.969 1 96.94 103 ASN A N 1
ATOM 779 C CA . ASN A 1 103 ? 11.039 -2.447 -30.266 1 96.94 103 ASN A CA 1
ATOM 780 C C . ASN A 1 103 ? 11.258 -0.943 -30.141 1 96.94 103 ASN A C 1
ATOM 782 O O . ASN A 1 103 ? 10.477 -0.151 -30.672 1 96.94 103 ASN A O 1
ATOM 786 N N . GLY A 1 104 ? 12.125 -0.566 -29.281 1 96.56 104 GLY A N 1
ATOM 787 C CA . GLY A 1 104 ? 12.555 0.818 -29.172 1 96.56 104 GLY A CA 1
ATOM 788 C C . GLY A 1 104 ? 11.648 1.654 -28.297 1 96.56 104 GLY A C 1
ATOM 789 O O . GLY A 1 104 ? 11.867 2.855 -28.125 1 96.56 104 GLY A O 1
ATOM 790 N N . LYS A 1 105 ? 10.672 1.054 -27.688 1 97.19 105 LYS A N 1
ATOM 791 C CA . LYS A 1 105 ? 9.727 1.778 -26.828 1 97.19 105 LYS A CA 1
ATOM 792 C C . LYS A 1 105 ? 9.781 1.275 -25.391 1 97.19 105 LYS A C 1
ATOM 794 O O . LYS A 1 105 ? 9.812 0.067 -25.156 1 97.19 105 LYS A O 1
ATOM 799 N N . ILE A 1 106 ? 9.812 2.223 -24.5 1 98.25 106 ILE A N 1
ATOM 800 C CA . ILE A 1 106 ? 9.742 1.844 -23.094 1 98.25 106 ILE A CA 1
ATOM 801 C C . ILE A 1 106 ? 8.352 1.291 -22.781 1 98.25 106 ILE A C 1
ATOM 803 O O . ILE A 1 106 ? 7.344 1.982 -22.969 1 98.25 106 ILE A O 1
ATOM 807 N N . ARG A 1 107 ? 8.312 0.046 -22.344 1 98.69 107 ARG A N 1
ATOM 808 C CA . ARG A 1 107 ? 7.055 -0.59 -21.953 1 98.69 107 ARG A CA 1
ATOM 809 C C . ARG A 1 107 ? 6.781 -0.414 -20.469 1 98.69 107 ARG A C 1
ATOM 811 O O . ARG A 1 107 ? 5.637 -0.207 -20.062 1 98.69 107 ARG A O 1
ATOM 818 N N . VAL A 1 108 ? 7.891 -0.536 -19.672 1 98.81 108 VAL A N 1
ATOM 819 C CA . VAL A 1 108 ? 7.777 -0.458 -18.219 1 98.81 108 VAL A CA 1
ATOM 820 C C . VAL A 1 108 ? 8.953 0.327 -17.641 1 98.81 108 VAL A C 1
ATOM 822 O O . VAL A 1 108 ? 10.094 0.145 -18.078 1 98.81 108 VAL A O 1
ATOM 825 N N . ILE A 1 109 ? 8.672 1.267 -16.766 1 98.81 109 ILE A N 1
ATOM 826 C CA . ILE A 1 109 ? 9.68 1.878 -15.914 1 98.81 109 ILE A CA 1
ATOM 827 C C . ILE A 1 109 ? 9.5 1.411 -14.477 1 98.81 109 ILE A C 1
ATOM 829 O O . ILE A 1 109 ? 8.367 1.312 -13.992 1 98.81 109 ILE A O 1
ATOM 833 N N . ALA A 1 110 ? 10.641 1.056 -13.859 1 98.88 110 ALA A N 1
ATOM 834 C CA . ALA A 1 110 ? 10.578 0.543 -12.492 1 98.88 110 ALA A CA 1
ATOM 835 C C . ALA A 1 110 ? 11.633 1.212 -11.609 1 98.88 110 ALA A C 1
ATOM 837 O O . ALA A 1 110 ? 12.633 1.721 -12.102 1 98.88 110 ALA A O 1
ATOM 838 N N . MET A 1 111 ? 11.305 1.354 -10.367 1 98.75 111 MET A N 1
ATOM 839 C CA . MET A 1 111 ? 12.219 1.775 -9.312 1 98.75 111 MET A CA 1
ATOM 840 C C . MET A 1 111 ? 12.367 0.687 -8.258 1 98.75 111 MET A C 1
ATOM 842 O O . MET A 1 111 ? 11.383 0.064 -7.859 1 98.75 111 MET A O 1
ATOM 846 N N . ALA A 1 112 ? 13.617 0.45 -7.902 1 98.88 112 ALA A N 1
ATOM 847 C CA . ALA A 1 112 ? 13.867 -0.556 -6.871 1 98.88 112 ALA A CA 1
ATOM 848 C C . ALA A 1 112 ? 14.766 -0.003 -5.773 1 98.88 112 ALA A C 1
ATOM 850 O O . ALA A 1 112 ? 15.734 0.711 -6.055 1 98.88 112 ALA A O 1
ATOM 851 N N . THR A 1 113 ? 14.391 -0.266 -4.543 1 98.75 113 THR A N 1
ATOM 852 C CA . THR A 1 113 ? 15.219 0.027 -3.379 1 98.75 113 THR A CA 1
ATOM 853 C C . THR A 1 113 ? 15.773 -1.259 -2.771 1 98.75 113 THR A C 1
ATOM 855 O O . THR A 1 113 ? 15.023 -2.205 -2.52 1 98.75 113 THR A O 1
ATOM 858 N N . SER A 1 114 ? 17.062 -1.297 -2.623 1 98.62 114 SER A N 1
ATOM 859 C CA . SER A 1 114 ? 17.703 -2.488 -2.076 1 98.62 114 SER A CA 1
ATOM 860 C C . SER A 1 114 ? 18.125 -2.275 -0.625 1 98.62 114 SER A C 1
ATOM 862 O O . SER A 1 114 ? 18.344 -1.14 -0.199 1 98.62 114 SER A O 1
ATOM 864 N N . ALA A 1 115 ? 18.141 -3.32 0.099 1 98.06 115 ALA A N 1
ATOM 865 C CA . ALA A 1 115 ? 18.547 -3.387 1.497 1 98.06 115 ALA A CA 1
ATOM 866 C C . ALA A 1 115 ? 19.234 -4.719 1.803 1 98.06 115 ALA A C 1
ATOM 868 O O . ALA A 1 115 ? 19.406 -5.551 0.91 1 98.06 115 ALA A O 1
ATOM 869 N N . ASN A 1 116 ? 19.766 -4.82 2.984 1 97.94 116 ASN A N 1
ATOM 870 C CA . ASN A 1 116 ? 20.203 -6.094 3.543 1 97.94 116 ASN A CA 1
ATOM 871 C C . ASN A 1 116 ? 19.312 -6.551 4.688 1 97.94 116 ASN A C 1
ATOM 873 O O . ASN A 1 116 ? 19.359 -5.992 5.785 1 97.94 116 ASN A O 1
ATOM 877 N N . PHE A 1 117 ? 18.531 -7.562 4.441 1 96.12 117 PHE A N 1
ATOM 878 C CA . PHE A 1 117 ? 17.547 -8.008 5.414 1 96.12 117 PHE A CA 1
ATOM 879 C C . PHE A 1 117 ? 18.219 -8.656 6.617 1 96.12 117 PHE A C 1
ATOM 881 O O . PHE A 1 117 ? 17.578 -8.867 7.652 1 96.12 117 PHE A O 1
ATOM 888 N N . ASP A 1 118 ? 19.484 -8.922 6.52 1 95.06 118 ASP A N 1
ATOM 889 C CA . ASP A 1 118 ? 20.234 -9.461 7.652 1 95.06 118 ASP A CA 1
ATOM 890 C C . ASP A 1 118 ? 20.672 -8.344 8.594 1 95.06 118 ASP A C 1
ATOM 892 O O . ASP A 1 118 ? 21.062 -8.609 9.734 1 95.06 118 ASP A O 1
ATOM 896 N N . ASN A 1 119 ? 20.688 -7.18 8.086 1 92.94 119 ASN A N 1
ATOM 897 C CA . ASN A 1 119 ? 21.109 -6.035 8.883 1 92.94 119 ASN A CA 1
ATOM 898 C C . ASN A 1 119 ? 19.922 -5.301 9.492 1 92.94 119 ASN A C 1
ATOM 900 O O . ASN A 1 119 ? 19.094 -4.758 8.766 1 92.94 119 ASN A O 1
ATOM 904 N N . SER A 1 120 ? 19.906 -5.262 10.812 1 91.44 120 SER A N 1
ATOM 905 C CA . SER A 1 120 ? 18.859 -4.496 11.484 1 91.44 120 SER A CA 1
ATOM 906 C C . SER A 1 120 ? 19.125 -3 11.406 1 91.44 120 SER A C 1
ATOM 908 O O . SER A 1 120 ? 20.234 -2.547 11.719 1 91.44 120 SER A O 1
ATOM 910 N N . LEU A 1 121 ? 18.156 -2.26 10.953 1 90.12 121 LEU A N 1
ATOM 911 C CA . LEU A 1 121 ? 18.281 -0.811 10.844 1 90.12 121 LEU A CA 1
ATOM 912 C C . LEU A 1 121 ? 17.672 -0.119 12.062 1 90.12 121 LEU A C 1
ATOM 914 O O . LEU A 1 121 ? 17.953 1.06 12.312 1 90.12 121 LEU A O 1
ATOM 918 N N . GLY A 1 122 ? 16.891 -0.842 12.797 1 92 122 GLY A N 1
ATOM 919 C CA . GLY A 1 122 ? 16.141 -0.251 13.898 1 92 122 GLY A CA 1
ATOM 920 C C . GLY A 1 122 ? 15.305 -1.258 14.656 1 92 122 GLY A C 1
ATOM 921 O O . GLY A 1 122 ? 15.586 -2.457 14.633 1 92 122 GLY A O 1
ATOM 922 N N . PRO A 1 123 ? 14.258 -0.757 15.359 1 90.31 123 PRO A N 1
ATOM 923 C CA . PRO A 1 123 ? 13.523 -1.604 16.297 1 90.31 123 PRO A CA 1
ATOM 924 C C . PRO A 1 123 ? 12.578 -2.58 15.602 1 90.31 123 PRO A C 1
ATOM 926 O O . PRO A 1 123 ? 12.305 -2.432 14.406 1 90.31 123 PRO A O 1
ATOM 929 N N . THR A 1 124 ? 12.227 -3.602 16.344 1 88.88 124 THR A N 1
ATOM 930 C CA . THR A 1 124 ? 11.172 -4.551 16 1 88.88 124 THR A CA 1
ATOM 931 C C . THR A 1 124 ? 10.062 -4.527 17.047 1 88.88 124 THR A C 1
ATOM 933 O O . THR A 1 124 ? 10.344 -4.465 18.25 1 88.88 124 THR A O 1
ATOM 936 N N . THR A 1 125 ? 8.875 -4.398 16.625 1 83.38 125 THR A N 1
ATOM 937 C CA . THR A 1 125 ? 7.77 -4.508 17.562 1 83.38 125 THR A CA 1
ATOM 938 C C . THR A 1 125 ? 7.211 -5.93 17.594 1 83.38 125 THR A C 1
ATOM 940 O O . THR A 1 125 ? 6.945 -6.516 16.531 1 83.38 125 THR A O 1
ATOM 943 N N . PRO A 1 126 ? 7.203 -6.5 18.859 1 64.62 126 PRO A N 1
ATOM 944 C CA . PRO A 1 126 ? 6.73 -7.879 18.984 1 64.62 126 PRO A CA 1
ATOM 945 C C . PRO A 1 126 ? 5.285 -8.055 18.531 1 64.62 126 PRO A C 1
ATOM 947 O O . PRO A 1 126 ? 4.918 -9.117 18.016 1 64.62 126 PRO A O 1
ATOM 950 N N . THR A 1 127 ? 4.492 -7.211 19.141 1 54.31 127 THR A N 1
ATOM 951 C CA . THR A 1 127 ? 3.09 -7.414 18.797 1 54.31 127 THR A CA 1
ATOM 952 C C . THR A 1 127 ? 2.926 -7.676 17.297 1 54.31 127 THR A C 1
ATOM 954 O O . THR A 1 127 ? 2.031 -8.422 16.891 1 54.31 127 THR A O 1
ATOM 957 N N . MET A 1 128 ? 3.732 -6.977 16.656 1 51.47 128 MET A N 1
ATOM 958 C CA . MET A 1 128 ? 3.625 -7.227 15.219 1 51.47 128 MET A CA 1
ATOM 959 C C . MET A 1 128 ? 4.441 -8.453 14.82 1 51.47 128 MET A C 1
ATOM 961 O O . MET A 1 128 ? 4.352 -8.914 13.68 1 51.47 128 MET A O 1
ATOM 965 N N . THR A 1 129 ? 5.461 -8.922 15.711 1 45.94 129 THR A N 1
ATOM 966 C CA . THR A 1 129 ? 6.266 -10.086 15.344 1 45.94 129 THR A CA 1
ATOM 967 C C . THR A 1 129 ? 5.625 -11.367 15.859 1 45.94 129 THR A C 1
ATOM 969 O O . THR A 1 129 ? 5.875 -12.453 15.32 1 45.94 129 THR A O 1
ATOM 972 N N . LYS A 1 130 ? 5.312 -11.406 17.234 1 43.62 130 LYS A N 1
ATOM 973 C CA . LYS A 1 130 ? 4.887 -12.727 17.672 1 43.62 130 LYS A CA 1
ATOM 974 C C . LYS A 1 130 ? 3.691 -13.219 16.859 1 43.62 130 LYS A C 1
ATOM 976 O O . LYS A 1 130 ? 3.359 -14.406 16.906 1 43.62 130 LYS A O 1
ATOM 981 N N . LYS A 1 131 ? 2.658 -12.562 17.078 1 42.5 131 LYS A N 1
ATOM 982 C CA . LYS A 1 131 ? 1.615 -13.125 16.234 1 42.5 131 LYS A CA 1
ATOM 983 C C . LYS A 1 131 ? 1.98 -12.992 14.75 1 42.5 131 LYS A C 1
ATOM 985 O O . LYS A 1 131 ? 2.607 -12.016 14.344 1 42.5 131 LYS A O 1
ATOM 990 N N . ALA A 1 132 ? 2.295 -14.148 14.258 1 39.53 132 ALA A N 1
ATOM 991 C CA . ALA A 1 132 ? 2.494 -14.18 12.812 1 39.53 132 ALA A CA 1
ATOM 992 C C . ALA A 1 132 ? 2.059 -12.867 12.172 1 39.53 132 ALA A C 1
ATOM 994 O O . ALA A 1 132 ? 2.443 -12.57 11.039 1 39.53 132 ALA A O 1
ATOM 995 N N . VAL A 1 133 ? 0.84 -12.359 12.641 1 41.38 133 VAL A N 1
ATOM 996 C CA . VAL A 1 133 ? 0.125 -11.359 11.852 1 41.38 133 VAL A CA 1
ATOM 997 C C . VAL A 1 133 ? 0.712 -9.977 12.125 1 41.38 133 VAL A C 1
ATOM 999 O O . VAL A 1 133 ? 0.46 -9.375 13.172 1 41.38 133 VAL A O 1
ATOM 1002 N N . GLY A 1 134 ? 1.962 -9.719 12.414 1 44.97 134 GLY A N 1
ATOM 1003 C CA . GLY A 1 134 ? 2.221 -8.289 12.305 1 44.97 134 GLY A CA 1
ATOM 1004 C C . GLY A 1 134 ? 1.071 -7.523 11.68 1 44.97 134 GLY A C 1
ATOM 1005 O O . GLY A 1 134 ? 0.894 -6.336 11.945 1 44.97 134 GLY A O 1
ATOM 1006 N N . LEU A 1 135 ? 0.561 -8.164 10.648 1 54.5 135 LEU A N 1
ATOM 1007 C CA . LEU A 1 135 ? -0.591 -7.586 9.961 1 54.5 135 LEU A CA 1
ATOM 1008 C C . LEU A 1 135 ? -1.895 -8.086 10.57 1 54.5 135 LEU A C 1
ATOM 1010 O O . LEU A 1 135 ? -2.195 -9.281 10.5 1 54.5 135 LEU A O 1
ATOM 1014 N N . SER A 1 136 ? -2.332 -7.555 11.602 1 63.84 136 SER A N 1
ATOM 1015 C CA . SER A 1 136 ? -3.719 -7.91 11.883 1 63.84 136 SER A CA 1
ATOM 1016 C C . SER A 1 136 ? -4.602 -7.703 10.656 1 63.84 136 SER A C 1
ATOM 1018 O O . SER A 1 136 ? -4.863 -6.566 10.258 1 63.84 136 SER A O 1
ATOM 1020 N N . LEU A 1 137 ? -4.578 -8.82 9.867 1 83.25 137 LEU A N 1
ATOM 1021 C CA . LEU A 1 137 ? -5.52 -8.789 8.758 1 83.25 137 LEU A CA 1
ATOM 1022 C C . LEU A 1 137 ? -6.957 -8.734 9.258 1 83.25 137 LEU A C 1
ATOM 1024 O O . LEU A 1 137 ? -7.348 -9.516 10.125 1 83.25 137 LEU A O 1
ATOM 1028 N N . HIS A 1 138 ? -7.633 -7.762 8.867 1 83.06 138 HIS A N 1
ATOM 1029 C CA . HIS A 1 138 ? -9.047 -7.625 9.203 1 83.06 138 HIS A CA 1
ATOM 1030 C C . HIS A 1 138 ? -9.922 -7.734 7.961 1 83.06 138 HIS A C 1
ATOM 1032 O O . HIS A 1 138 ? -9.68 -7.051 6.961 1 83.06 138 HIS A O 1
ATOM 1038 N N . PRO A 1 139 ? -10.914 -8.633 8.031 1 86.44 139 PRO A N 1
ATOM 1039 C CA . PRO A 1 139 ? -11.18 -9.672 9.039 1 86.44 139 PRO A CA 1
ATOM 1040 C C . PRO A 1 139 ? -10.102 -10.742 9.078 1 86.44 139 PRO A C 1
ATOM 1042 O O . PRO A 1 139 ? -9.312 -10.867 8.133 1 86.44 139 PRO A O 1
ATOM 1045 N N . PRO A 1 140 ? -10.117 -11.453 10.125 1 88.25 140 PRO A N 1
ATOM 1046 C CA . PRO A 1 140 ? -9.117 -12.523 10.172 1 88.25 140 PRO A CA 1
ATOM 1047 C C . PRO A 1 140 ? -9.344 -13.586 9.102 1 88.25 140 PRO A C 1
ATOM 1049 O O . PRO A 1 140 ? -10.484 -13.891 8.758 1 88.25 140 PRO A O 1
ATOM 1052 N N . PRO A 1 141 ? -8.227 -14.109 8.633 1 90.81 141 PRO A N 1
ATOM 1053 C CA . PRO A 1 141 ? -8.367 -15.203 7.664 1 90.81 141 PRO A CA 1
ATOM 1054 C C . PRO A 1 141 ? -8.914 -16.484 8.289 1 90.81 141 PRO A C 1
ATOM 1056 O O . PRO A 1 141 ? -8.969 -16.594 9.516 1 90.81 141 PRO A O 1
ATOM 1059 N N . GLY A 1 142 ? -9.359 -17.406 7.402 1 92.62 142 GLY A N 1
ATOM 1060 C CA . GLY A 1 142 ? -9.773 -18.719 7.879 1 92.62 142 GLY A CA 1
ATOM 1061 C C . GLY A 1 142 ? -8.633 -19.516 8.484 1 92.62 142 GLY A C 1
ATOM 1062 O O . GLY A 1 142 ? -7.469 -19.109 8.398 1 92.62 142 GLY A O 1
ATOM 1063 N N . PRO A 1 143 ? -8.977 -20.625 9.094 1 94.88 143 PRO A N 1
ATOM 1064 C CA . PRO A 1 143 ? -7.945 -21.484 9.695 1 94.88 143 PRO A CA 1
ATOM 1065 C C . PRO A 1 143 ? -6.918 -21.984 8.688 1 94.88 143 PRO A C 1
ATOM 1067 O O . PRO A 1 143 ? -7.25 -22.172 7.512 1 94.88 143 PRO A O 1
ATOM 1070 N N . LYS A 1 144 ? -5.75 -22.156 9.172 1 95.75 144 LYS A N 1
ATOM 1071 C CA . LYS A 1 144 ? -4.707 -22.703 8.32 1 95.75 144 LYS A CA 1
ATOM 1072 C C . LYS A 1 144 ? -5.117 -24.078 7.766 1 95.75 144 LYS A C 1
ATOM 1074 O O . LYS A 1 144 ? -5.602 -24.922 8.508 1 95.75 144 LYS A O 1
ATOM 1079 N N . PRO A 1 145 ? -4.914 -24.344 6.492 1 98.06 145 PRO A N 1
ATOM 1080 C CA . PRO A 1 145 ? -5.238 -25.656 5.922 1 98.06 145 PRO A CA 1
ATOM 1081 C C . PRO A 1 145 ? -4.328 -26.766 6.441 1 98.06 145 PRO A C 1
ATOM 1083 O O . PRO A 1 145 ? -3.193 -26.5 6.844 1 98.06 145 PRO A O 1
ATOM 1086 N N . ASP A 1 146 ? -4.887 -27.953 6.402 1 97.75 146 ASP A N 1
ATOM 1087 C CA . ASP A 1 146 ? -4.027 -29.125 6.484 1 97.75 146 ASP A CA 1
ATOM 1088 C C . ASP A 1 146 ? -3.41 -29.453 5.125 1 97.75 146 ASP A C 1
ATOM 1090 O O . ASP A 1 146 ? -3.969 -30.234 4.355 1 97.75 146 ASP A O 1
ATOM 1094 N N . PHE A 1 147 ? -2.264 -28.953 4.918 1 97.56 147 PHE A N 1
ATOM 1095 C CA . PHE A 1 147 ? -1.641 -29.016 3.602 1 97.56 147 PHE A CA 1
ATOM 1096 C C . PHE A 1 147 ? -1.336 -30.453 3.215 1 97.56 147 PHE A C 1
ATOM 1098 O O . PHE A 1 147 ? -1.394 -30.812 2.037 1 97.56 147 PHE A O 1
ATOM 1105 N N . ASP A 1 148 ? -0.975 -31.203 4.125 1 96.12 148 ASP A N 1
ATOM 1106 C CA . ASP A 1 148 ? -0.679 -32.594 3.848 1 96.12 148 ASP A CA 1
ATOM 1107 C C . ASP A 1 148 ? -1.926 -33.344 3.367 1 96.12 148 ASP A C 1
ATOM 1109 O O . ASP A 1 148 ? -1.853 -34.156 2.449 1 96.12 148 ASP A O 1
ATOM 1113 N N . ARG A 1 149 ? -3.08 -33.094 4.039 1 96.94 149 ARG A N 1
ATOM 1114 C CA . ARG A 1 149 ? -4.34 -33.656 3.594 1 96.94 149 ARG A CA 1
ATOM 1115 C C . ARG A 1 149 ? -4.672 -33.219 2.172 1 96.94 149 ARG A C 1
ATOM 1117 O O . ARG A 1 149 ? -5.113 -34.031 1.353 1 96.94 149 ARG A O 1
ATOM 1124 N N . VAL A 1 150 ? -4.375 -31.969 1.855 1 97.5 150 VAL A N 1
ATOM 1125 C CA . VAL A 1 150 ? -4.664 -31.406 0.537 1 97.5 150 VAL A CA 1
ATOM 1126 C C . VAL A 1 150 ? -3.826 -32.125 -0.519 1 97.5 150 VAL A C 1
ATOM 1128 O O . VAL A 1 150 ? -4.348 -32.562 -1.553 1 97.5 150 VAL A O 1
ATOM 1131 N N . TRP A 1 151 ? -2.631 -32.406 -0.204 1 95.88 151 TRP A N 1
ATOM 1132 C CA . TRP A 1 151 ? -1.736 -33.031 -1.162 1 95.88 151 TRP A CA 1
ATOM 1133 C C . TRP A 1 151 ? -2.082 -34.5 -1.327 1 95.88 151 TRP A C 1
ATOM 1135 O O . TRP A 1 151 ? -1.846 -35.094 -2.389 1 95.88 151 TRP A O 1
ATOM 1145 N N . ALA A 1 152 ? -2.662 -35.031 -0.351 1 96.88 152 ALA A N 1
ATOM 1146 C CA . ALA A 1 152 ? -3.08 -36.438 -0.394 1 96.88 152 ALA A CA 1
ATOM 1147 C C . ALA A 1 152 ? -4.473 -36.562 -1.003 1 96.88 152 ALA A C 1
ATOM 1149 O O . ALA A 1 152 ? -5.039 -37.656 -1.028 1 96.88 152 ALA A O 1
ATOM 1150 N N . HIS A 1 153 ? -5.047 -35.5 -1.344 1 97.12 153 HIS A N 1
ATOM 1151 C CA . HIS A 1 153 ? -6.395 -35.469 -1.907 1 97.12 153 HIS A CA 1
ATOM 1152 C C . HIS A 1 153 ? -7.43 -35.938 -0.888 1 97.12 153 HIS A C 1
ATOM 1154 O O . HIS A 1 153 ? -8.336 -36.719 -1.221 1 97.12 153 HIS A O 1
ATOM 1160 N N . GLN A 1 154 ? -7.137 -35.562 0.319 1 97.75 154 GLN A N 1
ATOM 1161 C CA . GLN A 1 154 ? -8.117 -35.688 1.386 1 97.75 154 GLN A CA 1
ATOM 1162 C C . GLN A 1 154 ? -8.805 -34.344 1.677 1 97.75 154 GLN A C 1
ATOM 1164 O O . GLN A 1 154 ? -8.172 -33.312 1.619 1 97.75 154 GLN A O 1
ATOM 1169 N N . PRO A 1 155 ? -10.047 -34.469 1.973 1 96.94 155 PRO A N 1
ATOM 1170 C CA . PRO A 1 155 ? -10.773 -33.219 2.186 1 96.94 155 PRO A CA 1
ATOM 1171 C C . PRO A 1 155 ? -10.258 -32.438 3.389 1 96.94 155 PRO A C 1
ATOM 1173 O O . PRO A 1 155 ? -10 -33.031 4.445 1 96.94 155 PRO A O 1
ATOM 1176 N N . ASP A 1 156 ? -10.008 -31.141 3.246 1 97.75 156 ASP A N 1
ATOM 1177 C CA . ASP A 1 156 ? -9.742 -30.203 4.328 1 97.75 156 ASP A CA 1
ATOM 1178 C C . ASP A 1 156 ? -11.039 -29.625 4.887 1 97.75 156 ASP A C 1
ATOM 1180 O O . ASP A 1 156 ? -12 -29.422 4.141 1 97.75 156 ASP A O 1
ATOM 1184 N N . GLN A 1 157 ? -11.086 -29.344 6.094 1 96.25 157 GLN A N 1
ATOM 1185 C CA . GLN A 1 157 ? -12.297 -28.891 6.781 1 96.25 157 GLN A CA 1
ATOM 1186 C C . GLN A 1 157 ? -12.711 -27.5 6.32 1 96.25 157 GLN A C 1
ATOM 1188 O O . GLN A 1 157 ? -13.898 -27.172 6.312 1 96.25 157 GLN A O 1
ATOM 1193 N N . ASN A 1 158 ? -11.727 -26.719 5.898 1 97.44 158 ASN A N 1
ATOM 1194 C CA . ASN A 1 158 ? -12.039 -25.312 5.723 1 97.44 158 ASN A CA 1
ATOM 1195 C C . ASN A 1 158 ? -11.758 -24.844 4.297 1 97.44 158 ASN A C 1
ATOM 1197 O O . ASN A 1 158 ? -12.133 -23.734 3.918 1 97.44 158 ASN A O 1
ATOM 1201 N N . TRP A 1 159 ? -11.172 -25.719 3.486 1 98.38 159 TRP A N 1
ATOM 1202 C CA . TRP A 1 159 ? -10.688 -25.25 2.191 1 98.38 159 TRP A CA 1
ATOM 1203 C C . TRP A 1 159 ? -11 -26.266 1.095 1 98.38 159 TRP A C 1
ATOM 1205 O O . TRP A 1 159 ? -11.047 -27.469 1.35 1 98.38 159 TRP A O 1
ATOM 1215 N N . ILE A 1 160 ? -11.211 -25.766 -0.103 1 98.44 160 ILE A N 1
ATOM 1216 C CA . ILE A 1 160 ? -11.477 -26.562 -1.292 1 98.44 160 ILE A CA 1
ATOM 1217 C C . ILE A 1 160 ? -10.367 -26.359 -2.316 1 98.44 160 ILE A C 1
ATOM 1219 O O . ILE A 1 160 ? -10.078 -25.219 -2.705 1 98.44 160 ILE A O 1
ATOM 1223 N N . PRO A 1 161 ? -9.688 -27.406 -2.742 1 98.38 161 PRO A N 1
ATOM 1224 C CA . PRO A 1 161 ? -8.617 -27.266 -3.734 1 98.38 161 PRO A CA 1
ATOM 1225 C C . PRO A 1 161 ? -9.148 -27.156 -5.164 1 98.38 161 PRO A C 1
ATOM 1227 O O . PRO A 1 161 ? -10.148 -27.812 -5.504 1 98.38 161 PRO A O 1
ATOM 1230 N N . GLY A 1 162 ? -8.516 -26.328 -5.977 1 97.5 162 GLY A N 1
ATOM 1231 C CA . GLY A 1 162 ? -8.836 -26.219 -7.391 1 97.5 162 GLY A CA 1
ATOM 1232 C C . GLY A 1 162 ? -7.711 -25.609 -8.211 1 97.5 162 GLY A C 1
ATOM 1233 O O . GLY A 1 162 ? -6.762 -25.047 -7.652 1 97.5 162 GLY A O 1
ATOM 1234 N N . SER A 1 163 ? -7.766 -25.812 -9.516 1 95.44 163 SER A N 1
ATOM 1235 C CA . SER A 1 163 ? -6.828 -25.234 -10.477 1 95.44 163 SER A CA 1
ATOM 1236 C C . SER A 1 163 ? -7.555 -24.734 -11.711 1 95.44 163 SER A C 1
ATOM 1238 O O . SER A 1 163 ? -8.562 -25.297 -12.133 1 95.44 163 SER A O 1
ATOM 1240 N N . LEU A 1 164 ? -7.051 -23.672 -12.195 1 92.31 164 LEU A N 1
ATOM 1241 C CA . LEU A 1 164 ? -7.559 -23.156 -13.461 1 92.31 164 LEU A CA 1
ATOM 1242 C C . LEU A 1 164 ? -6.68 -23.609 -14.625 1 92.31 164 LEU A C 1
ATOM 1244 O O . LEU A 1 164 ? -5.531 -23.188 -14.742 1 92.31 164 LEU A O 1
ATOM 1248 N N . VAL A 1 165 ? -7.27 -24.469 -15.438 1 90.06 165 VAL A N 1
ATOM 1249 C CA . VAL A 1 165 ? -6.559 -25.047 -16.578 1 90.06 165 VAL A CA 1
ATOM 1250 C C . VAL A 1 165 ? -7.176 -24.531 -17.875 1 90.06 165 VAL A C 1
ATOM 1252 O O . VAL A 1 165 ? -7.969 -25.219 -18.516 1 90.06 165 VAL A O 1
ATOM 1255 N N . GLY A 1 166 ? -6.926 -23.328 -18.188 1 83.25 166 GLY A N 1
ATOM 1256 C CA . GLY A 1 166 ? -7.586 -22.766 -19.359 1 83.25 166 GLY A CA 1
ATOM 1257 C C . GLY A 1 166 ? -6.613 -22.219 -20.391 1 83.25 166 GLY A C 1
ATOM 1258 O O . GLY A 1 166 ? -5.418 -22.531 -20.344 1 83.25 166 GLY A O 1
ATOM 1259 N N . GLU A 1 167 ? -7.246 -21.547 -21.391 1 85.06 167 GLU A N 1
ATOM 1260 C CA . GLU A 1 167 ? -6.496 -21.016 -22.531 1 85.06 167 GLU A CA 1
ATOM 1261 C C . GLU A 1 167 ? -5.91 -19.641 -22.203 1 85.06 167 GLU A C 1
ATOM 1263 O O . GLU A 1 167 ? -4.93 -19.219 -22.828 1 85.06 167 GLU A O 1
ATOM 1268 N N . ILE A 1 168 ? -6.504 -19.031 -21.266 1 86.94 168 ILE A N 1
ATOM 1269 C CA . ILE A 1 168 ? -6.047 -17.688 -20.906 1 86.94 168 ILE A CA 1
ATOM 1270 C C . ILE A 1 168 ? -5.141 -17.781 -19.672 1 86.94 168 ILE A C 1
ATOM 1272 O O . ILE A 1 168 ? -5.531 -18.328 -18.641 1 86.94 168 ILE A O 1
ATOM 1276 N N . THR A 1 169 ? -3.932 -17.266 -19.781 1 89.44 169 THR A N 1
ATOM 1277 C CA . THR A 1 169 ? -2.922 -17.312 -18.734 1 89.44 169 THR A CA 1
ATOM 1278 C C . THR A 1 169 ? -2.617 -18.75 -18.328 1 89.44 169 THR A C 1
ATOM 1280 O O . THR A 1 169 ? -2.867 -19.156 -17.188 1 89.44 169 THR A O 1
ATOM 1283 N N . PRO A 1 170 ? -1.961 -19.516 -19.156 1 92.56 170 PRO A N 1
ATOM 1284 C CA . PRO A 1 170 ? -1.776 -20.953 -18.969 1 92.56 170 PRO A CA 1
ATOM 1285 C C . PRO A 1 170 ? -0.969 -21.281 -17.719 1 92.56 170 PRO A C 1
ATOM 1287 O O . PRO A 1 170 ? -1.034 -22.406 -17.203 1 92.56 170 PRO A O 1
ATOM 1290 N N . VAL A 1 171 ? -0.25 -20.359 -17.156 1 95 171 VAL A N 1
ATOM 1291 C CA . VAL A 1 171 ? 0.575 -20.594 -15.977 1 95 171 VAL A CA 1
ATOM 1292 C C . VAL A 1 171 ? -0.309 -21.016 -14.805 1 95 171 VAL A C 1
ATOM 1294 O O . VAL A 1 171 ? 0.138 -21.734 -13.906 1 95 171 VAL A O 1
ATOM 1297 N N . THR A 1 172 ? -1.578 -20.641 -14.781 1 94.69 172 THR A N 1
ATOM 1298 C CA . THR A 1 172 ? -2.482 -20.953 -13.68 1 94.69 172 THR A CA 1
ATOM 1299 C C . THR A 1 172 ? -2.723 -22.469 -13.594 1 94.69 172 THR A C 1
ATOM 1301 O O . THR A 1 172 ? -3.113 -22.969 -12.547 1 94.69 172 THR A O 1
ATOM 1304 N N . SER A 1 173 ? -2.449 -23.219 -14.711 1 94.62 173 SER A N 1
ATOM 1305 C CA . SER A 1 173 ? -2.609 -24.672 -14.703 1 94.62 173 SER A CA 1
ATOM 1306 C C . SER A 1 173 ? -1.581 -25.328 -13.797 1 94.62 173 SER A C 1
ATOM 1308 O O . SER A 1 173 ? -1.754 -26.484 -13.391 1 94.62 173 SER A O 1
ATOM 1310 N N . ARG A 1 174 ? -0.554 -24.609 -13.484 1 96.06 174 ARG A N 1
ATOM 1311 C CA . ARG A 1 174 ? 0.498 -25.156 -12.633 1 96.06 174 ARG A CA 1
ATOM 1312 C C . ARG A 1 174 ? 0.265 -24.797 -11.172 1 96.06 174 ARG A C 1
ATOM 1314 O O . ARG A 1 174 ? 1.017 -25.219 -10.297 1 96.06 174 ARG A O 1
ATOM 1321 N N . ILE A 1 175 ? -0.796 -24.078 -10.852 1 97.62 175 ILE A N 1
ATOM 1322 C CA . ILE A 1 175 ? -1.044 -23.578 -9.508 1 97.62 175 ILE A CA 1
ATOM 1323 C C . ILE A 1 175 ? -2.219 -24.328 -8.883 1 97.62 175 ILE A C 1
ATOM 1325 O O . ILE A 1 175 ? -3.26 -24.5 -9.516 1 97.62 175 ILE A O 1
ATOM 1329 N N . LEU A 1 176 ? -2.047 -24.875 -7.719 1 98 176 LEU A N 1
ATOM 1330 C CA . LEU A 1 176 ? -3.127 -25.375 -6.875 1 98 176 LEU A CA 1
ATOM 1331 C C . LEU A 1 176 ? -3.572 -24.312 -5.883 1 98 176 LEU A C 1
ATOM 1333 O O . LEU A 1 176 ? -2.773 -23.828 -5.07 1 98 176 LEU A O 1
ATOM 1337 N N . ALA A 1 177 ? -4.812 -23.906 -5.992 1 98.25 177 ALA A N 1
ATOM 1338 C CA . ALA A 1 177 ? -5.379 -22.891 -5.113 1 98.25 177 ALA A CA 1
ATOM 1339 C C . ALA A 1 177 ? -6.355 -23.5 -4.113 1 98.25 177 ALA A C 1
ATOM 1341 O O . ALA A 1 177 ? -7.023 -24.484 -4.422 1 98.25 177 ALA A O 1
ATOM 1342 N N . LEU A 1 178 ? -6.41 -23 -2.893 1 98.62 178 LEU A N 1
ATOM 1343 C CA . LEU A 1 178 ? -7.402 -23.359 -1.882 1 98.62 178 LEU A CA 1
ATOM 1344 C C . LEU A 1 178 ? -8.352 -22.203 -1.619 1 98.62 178 LEU A C 1
ATOM 1346 O O . LEU A 1 178 ? -7.93 -21.141 -1.158 1 98.62 178 LEU A O 1
ATOM 1350 N N . TYR A 1 179 ? -9.602 -22.406 -1.946 1 98.44 179 TYR A N 1
ATOM 1351 C CA . TYR A 1 179 ? -10.656 -21.453 -1.64 1 98.44 179 TYR A CA 1
ATOM 1352 C C . TYR A 1 179 ? -11.352 -21.797 -0.331 1 98.44 179 TYR A C 1
ATOM 1354 O O . TYR A 1 179 ? -11.516 -22.984 -0.004 1 98.44 179 TYR A O 1
ATOM 1362 N N . PRO A 1 180 ? -11.758 -20.812 0.44 1 98.06 180 PRO A N 1
ATOM 1363 C CA . PRO A 1 180 ? -12.484 -21.125 1.677 1 98.06 180 PRO A CA 1
ATOM 1364 C C . PRO A 1 180 ? -13.852 -21.75 1.419 1 98.06 180 PRO A C 1
ATOM 1366 O O . PRO A 1 180 ? -14.602 -21.281 0.565 1 98.06 180 PRO A O 1
ATOM 1369 N N . ARG A 1 181 ? -14.234 -22.75 2.17 1 97.5 181 ARG A N 1
ATOM 1370 C CA . ARG A 1 181 ? -15.539 -23.406 2.045 1 97.5 181 ARG A CA 1
ATOM 1371 C C . ARG A 1 181 ? -16.672 -22.422 2.293 1 97.5 181 ARG A C 1
ATOM 1373 O O . ARG A 1 181 ? -17.766 -22.562 1.736 1 97.5 181 ARG A O 1
ATOM 1380 N N . THR A 1 182 ? -16.391 -21.391 3.076 1 96.06 182 THR A N 1
ATOM 1381 C CA . THR A 1 182 ? -17.391 -20.391 3.424 1 96.06 182 THR A CA 1
ATOM 1382 C C . THR A 1 182 ? -17.609 -19.406 2.271 1 96.06 182 THR A C 1
ATOM 1384 O O . THR A 1 182 ? -18.562 -18.625 2.281 1 96.06 182 THR A O 1
ATOM 1387 N N . GLY A 1 183 ? -16.766 -19.484 1.278 1 95.81 183 GLY A N 1
ATOM 1388 C CA . GLY A 1 183 ? -16.781 -18.484 0.236 1 95.81 183 GLY A CA 1
ATOM 1389 C C . GLY A 1 183 ? -16.156 -17.172 0.67 1 95.81 183 GLY A C 1
ATOM 1390 O O . GLY A 1 183 ? -15.438 -17.109 1.675 1 95.81 183 GLY A O 1
ATOM 1391 N N . PHE A 1 184 ? -16.328 -16.203 -0.149 1 92.81 184 PHE A N 1
ATOM 1392 C CA . PHE A 1 184 ? -15.828 -14.859 0.126 1 92.81 184 PHE A CA 1
ATOM 1393 C C . PHE A 1 184 ? -16.922 -13.984 0.736 1 92.81 184 PHE A C 1
ATOM 1395 O O . PHE A 1 184 ? -17.75 -13.43 0.018 1 92.81 184 PHE A O 1
ATOM 1402 N N . THR A 1 185 ? -16.844 -13.82 2.027 1 88.19 185 THR A N 1
ATOM 1403 C CA . THR A 1 185 ? -17.969 -13.297 2.795 1 88.19 185 THR A CA 1
ATOM 1404 C C . THR A 1 185 ? -17.891 -11.773 2.908 1 88.19 185 THR A C 1
ATOM 1406 O O . THR A 1 185 ? -18.859 -11.117 3.279 1 88.19 185 THR A O 1
ATOM 1409 N N . VAL A 1 186 ? -16.734 -11.195 2.646 1 86.44 186 VAL A N 1
ATOM 1410 C CA . VAL A 1 186 ? -16.562 -9.742 2.676 1 86.44 186 VAL A CA 1
ATOM 1411 C C . VAL A 1 186 ? -16.328 -9.227 1.259 1 86.44 186 VAL A C 1
ATOM 1413 O O . VAL A 1 186 ? -15.375 -9.625 0.591 1 86.44 186 VAL A O 1
ATOM 1416 N N . ASP A 1 187 ? -17.219 -8.328 0.884 1 83.19 187 ASP A N 1
ATOM 1417 C CA . ASP A 1 187 ? -17.109 -7.785 -0.467 1 83.19 187 ASP A CA 1
ATOM 1418 C C . ASP A 1 187 ? -15.734 -7.152 -0.695 1 83.19 187 ASP A C 1
ATOM 1420 O O . ASP A 1 187 ? -15.258 -6.371 0.131 1 83.19 187 ASP A O 1
ATOM 1424 N N . GLY A 1 188 ? -15.133 -7.613 -1.732 1 87.06 188 GLY A N 1
ATOM 1425 C CA . GLY A 1 188 ? -13.891 -6.984 -2.139 1 87.06 188 GLY A CA 1
ATOM 1426 C C . GLY A 1 188 ? -12.664 -7.637 -1.53 1 87.06 188 GLY A C 1
ATOM 1427 O O . GLY A 1 188 ? -11.531 -7.199 -1.773 1 87.06 188 GLY A O 1
ATOM 1428 N N . ILE A 1 189 ? -12.891 -8.672 -0.746 1 92.62 189 ILE A N 1
ATOM 1429 C CA . ILE A 1 189 ? -11.75 -9.359 -0.161 1 92.62 189 ILE A CA 1
ATOM 1430 C C . ILE A 1 189 ? -11.766 -10.836 -0.567 1 92.62 189 ILE A C 1
ATOM 1432 O O . ILE A 1 189 ? -12.789 -11.508 -0.417 1 92.62 189 ILE A O 1
ATOM 1436 N N . CYS A 1 190 ? -10.703 -11.328 -1.053 1 96.25 190 CYS A N 1
ATOM 1437 C CA . CYS A 1 190 ? -10.531 -12.727 -1.405 1 96.25 190 CYS A CA 1
ATOM 1438 C C . CYS A 1 190 ? -9.273 -13.305 -0.757 1 96.25 190 CYS A C 1
ATOM 1440 O O . CYS A 1 190 ? -8.164 -12.828 -1.015 1 96.25 190 CYS A O 1
ATOM 1442 N N . ASP A 1 191 ? -9.477 -14.266 0.07 1 97.06 191 ASP A N 1
ATOM 1443 C CA . ASP A 1 191 ? -8.383 -15.023 0.672 1 97.06 191 ASP A CA 1
ATOM 1444 C C . ASP A 1 191 ? -8.172 -16.344 -0.051 1 97.06 191 ASP A C 1
ATOM 1446 O O . ASP A 1 191 ? -9.102 -17.156 -0.172 1 97.06 191 ASP A O 1
ATOM 1450 N N . ILE A 1 192 ? -6.945 -16.578 -0.505 1 98.5 192 ILE A N 1
ATOM 1451 C CA . ILE A 1 192 ? -6.656 -17.797 -1.244 1 98.5 192 ILE A CA 1
ATOM 1452 C C . ILE A 1 192 ? -5.254 -18.297 -0.898 1 98.5 192 ILE A C 1
ATOM 1454 O O . ILE A 1 192 ? -4.309 -17.516 -0.843 1 98.5 192 ILE A O 1
ATOM 1458 N N . TRP A 1 193 ? -5.133 -19.562 -0.612 1 98.62 193 TRP A N 1
ATOM 1459 C CA . TRP A 1 193 ? -3.818 -20.203 -0.562 1 98.62 193 TRP A CA 1
ATOM 1460 C C . TRP A 1 193 ? -3.396 -20.688 -1.943 1 98.62 193 TRP A C 1
ATOM 1462 O O . TRP A 1 193 ? -4.219 -21.188 -2.709 1 98.62 193 TRP A O 1
ATOM 1472 N N . ASN A 1 194 ? -2.139 -20.562 -2.268 1 98.62 194 ASN A N 1
ATOM 1473 C CA . ASN A 1 194 ? -1.61 -20.969 -3.564 1 98.62 194 ASN A CA 1
ATOM 1474 C C . ASN A 1 194 ? -0.335 -21.797 -3.416 1 98.62 194 ASN A C 1
ATOM 1476 O O . ASN A 1 194 ? 0.486 -21.531 -2.539 1 98.62 194 ASN A O 1
ATOM 1480 N N . SER A 1 195 ? -0.189 -22.719 -4.281 1 98.12 195 SER A N 1
ATOM 1481 C CA . SER A 1 195 ? 1.035 -23.5 -4.434 1 98.12 195 SER A CA 1
ATOM 1482 C C . SER A 1 195 ? 1.24 -23.922 -5.887 1 98.12 195 SER A C 1
ATOM 1484 O O . SER A 1 195 ? 0.283 -23.984 -6.66 1 98.12 195 SER A O 1
ATOM 1486 N N . PHE A 1 196 ? 2.482 -24.125 -6.242 1 97.31 196 PHE A N 1
ATOM 1487 C CA . PHE A 1 196 ? 2.748 -24.719 -7.547 1 97.31 196 PHE A CA 1
ATOM 1488 C C . PHE A 1 196 ? 2.693 -26.25 -7.469 1 97.31 196 PHE A C 1
ATOM 1490 O O . PHE A 1 196 ? 3.107 -26.828 -6.473 1 97.31 196 PHE A O 1
ATOM 1497 N N . LEU A 1 197 ? 2.16 -26.812 -8.484 1 94.75 197 LEU A N 1
ATOM 1498 C CA . LEU A 1 197 ? 2.158 -28.266 -8.617 1 94.75 197 LEU A CA 1
ATOM 1499 C C . LEU A 1 197 ? 3.568 -28.797 -8.852 1 94.75 197 LEU A C 1
ATOM 1501 O O . LEU A 1 197 ? 4.43 -28.062 -9.359 1 94.75 197 LEU A O 1
ATOM 1505 N N . GLY A 1 198 ? 3.805 -30.016 -8.406 1 91 198 GLY A N 1
ATOM 1506 C CA . GLY A 1 198 ? 5.117 -30.625 -8.57 1 91 198 GLY A CA 1
ATOM 1507 C C . GLY A 1 198 ? 6.133 -30.125 -7.555 1 91 198 GLY A C 1
ATOM 1508 O O . GLY A 1 198 ? 5.793 -29.891 -6.391 1 91 198 GLY A O 1
ATOM 1509 N N . ASP A 1 199 ? 7.391 -30 -7.957 1 91.38 199 ASP A N 1
ATOM 1510 C CA . ASP A 1 199 ? 8.477 -29.672 -7.039 1 91.38 199 ASP A CA 1
ATOM 1511 C C . ASP A 1 199 ? 8.82 -28.188 -7.125 1 91.38 199 ASP A C 1
ATOM 1513 O O . ASP A 1 199 ? 9.781 -27.734 -6.492 1 91.38 199 ASP A O 1
ATOM 1517 N N . GLU A 1 200 ? 8.023 -27.484 -7.934 1 95.19 200 GLU A N 1
ATOM 1518 C CA . GLU A 1 200 ? 8.273 -26.047 -8.086 1 95.19 200 GLU A CA 1
ATOM 1519 C C . GLU A 1 200 ? 7.98 -25.297 -6.789 1 95.19 200 GLU A C 1
ATOM 1521 O O . GLU A 1 200 ? 6.965 -25.547 -6.137 1 95.19 200 GLU A O 1
ATOM 1526 N N . ARG A 1 201 ? 8.938 -24.453 -6.309 1 96.69 201 ARG A N 1
ATOM 1527 C CA . ARG A 1 201 ? 8.812 -23.656 -5.086 1 96.69 201 ARG A CA 1
ATOM 1528 C C . ARG A 1 201 ? 8.805 -22.172 -5.395 1 96.69 201 ARG A C 1
ATOM 1530 O O . ARG A 1 201 ? 9.32 -21.734 -6.43 1 96.69 201 ARG A O 1
ATOM 1537 N N . ILE A 1 202 ? 8.195 -21.453 -4.535 1 97.5 202 ILE A N 1
ATOM 1538 C CA . ILE A 1 202 ? 7.973 -20.031 -4.746 1 97.5 202 ILE A CA 1
ATOM 1539 C C . ILE A 1 202 ? 9.148 -19.234 -4.18 1 97.5 202 ILE A C 1
ATOM 1541 O O . ILE A 1 202 ? 9.414 -19.281 -2.975 1 97.5 202 ILE A O 1
ATOM 1545 N N . ASP A 1 203 ? 9.836 -18.578 -4.973 1 96.81 203 ASP A N 1
ATOM 1546 C CA . ASP A 1 203 ? 10.867 -17.641 -4.551 1 96.81 203 ASP A CA 1
ATOM 1547 C C . ASP A 1 203 ? 10.383 -16.203 -4.695 1 96.81 203 ASP A C 1
ATOM 1549 O O . ASP A 1 203 ? 9.195 -15.953 -4.906 1 96.81 203 ASP A O 1
ATOM 1553 N N . ALA A 1 204 ? 11.281 -15.227 -4.574 1 96.12 204 ALA A N 1
ATOM 1554 C CA . ALA A 1 204 ? 10.883 -13.82 -4.539 1 96.12 204 ALA A CA 1
ATOM 1555 C C . ALA A 1 204 ? 10.367 -13.359 -5.898 1 96.12 204 ALA A C 1
ATOM 1557 O O . ALA A 1 204 ? 9.469 -12.523 -5.977 1 96.12 204 ALA A O 1
ATOM 1558 N N . ALA A 1 205 ? 10.953 -13.844 -6.988 1 97.31 205 ALA A N 1
ATOM 1559 C CA . ALA A 1 205 ? 10.445 -13.508 -8.312 1 97.31 205 ALA A CA 1
ATOM 1560 C C . ALA A 1 205 ? 9.016 -13.992 -8.492 1 97.31 205 ALA A C 1
ATOM 1562 O O . ALA A 1 205 ? 8.188 -13.305 -9.094 1 97.31 205 ALA A O 1
ATOM 1563 N N . TYR A 1 206 ? 8.742 -15.148 -7.957 1 98.06 206 TYR A N 1
ATOM 1564 C CA . TYR A 1 206 ? 7.387 -15.688 -8 1 98.06 206 TYR A CA 1
ATOM 1565 C C . TYR A 1 206 ? 6.426 -14.82 -7.199 1 98.06 206 TYR A C 1
ATOM 1567 O O . TYR A 1 206 ? 5.242 -14.719 -7.531 1 98.06 206 TYR A O 1
ATOM 1575 N N . LEU A 1 207 ? 6.879 -14.188 -6.09 1 98.38 207 LEU A N 1
ATOM 1576 C CA . LEU A 1 207 ? 5.992 -13.305 -5.344 1 98.38 207 LEU A CA 1
ATOM 1577 C C . LEU A 1 207 ? 5.492 -12.164 -6.23 1 98.38 207 LEU A C 1
ATOM 1579 O O . LEU A 1 207 ? 4.332 -11.758 -6.133 1 98.38 207 LEU A O 1
ATOM 1583 N N . ALA A 1 208 ? 6.375 -11.641 -7.105 1 98.31 208 ALA A N 1
ATOM 1584 C CA . ALA A 1 208 ? 5.977 -10.602 -8.039 1 98.31 208 ALA A CA 1
ATOM 1585 C C . ALA A 1 208 ? 4.914 -11.109 -9.016 1 98.31 208 ALA A C 1
ATOM 1587 O O . ALA A 1 208 ? 3.926 -10.422 -9.281 1 98.31 208 ALA A O 1
ATOM 1588 N N . LEU A 1 209 ? 5.102 -12.297 -9.508 1 98.5 209 LEU A N 1
ATOM 1589 C CA . LEU A 1 209 ? 4.133 -12.922 -10.398 1 98.5 209 LEU A CA 1
ATOM 1590 C C . LEU A 1 209 ? 2.807 -13.156 -9.68 1 98.5 209 LEU A C 1
ATOM 1592 O O . LEU A 1 209 ? 1.743 -12.812 -10.203 1 98.5 209 LEU A O 1
ATOM 1596 N N . MET A 1 210 ? 2.887 -13.672 -8.461 1 98.44 210 MET A N 1
ATOM 1597 C CA . MET A 1 210 ? 1.704 -14.094 -7.707 1 98.44 210 MET A CA 1
ATOM 1598 C C . MET A 1 210 ? 0.896 -12.883 -7.25 1 98.44 210 MET A C 1
ATOM 1600 O O . MET A 1 210 ? -0.311 -12.984 -7.027 1 98.44 210 MET A O 1
ATOM 1604 N N . ALA A 1 211 ? 1.517 -11.695 -7.137 1 98.5 211 ALA A N 1
ATOM 1605 C CA . ALA A 1 211 ? 0.814 -10.461 -6.812 1 98.5 211 ALA A CA 1
ATOM 1606 C C . ALA A 1 211 ? -0.116 -10.039 -7.945 1 98.5 211 ALA A C 1
ATOM 1608 O O . ALA A 1 211 ? -0.984 -9.18 -7.766 1 98.5 211 ALA A O 1
ATOM 1609 N N . ASP A 1 212 ? 0.045 -10.68 -9.109 1 97.88 212 ASP A N 1
ATOM 1610 C CA . ASP A 1 212 ? -0.785 -10.367 -10.266 1 97.88 212 ASP A CA 1
ATOM 1611 C C . ASP A 1 212 ? -1.651 -11.562 -10.664 1 97.88 212 ASP A C 1
ATOM 1613 O O . ASP A 1 212 ? -2.539 -11.438 -11.508 1 97.88 212 ASP A O 1
ATOM 1617 N N . ILE A 1 213 ? -1.33 -12.742 -10.125 1 96.62 213 ILE A N 1
ATOM 1618 C CA . ILE A 1 213 ? -2.205 -13.898 -10.273 1 96.62 213 ILE A CA 1
ATOM 1619 C C . ILE A 1 213 ? -3.26 -13.891 -9.172 1 96.62 213 ILE A C 1
ATOM 1621 O O . ILE A 1 213 ? -3.182 -14.68 -8.227 1 96.62 213 ILE A O 1
ATOM 1625 N N . ILE A 1 214 ? -4.199 -13.039 -9.273 1 96.5 214 ILE A N 1
ATOM 1626 C CA . ILE A 1 214 ? -5.297 -12.805 -8.336 1 96.5 214 ILE A CA 1
ATOM 1627 C C . ILE A 1 214 ? -6.629 -12.859 -9.078 1 96.5 214 ILE A C 1
ATOM 1629 O O . ILE A 1 214 ? -6.664 -12.797 -10.312 1 96.5 214 ILE A O 1
ATOM 1633 N N . PRO A 1 215 ? -7.734 -13.016 -8.391 1 94.69 215 PRO A N 1
ATOM 1634 C CA . PRO A 1 215 ? -9.031 -12.906 -9.07 1 94.69 215 PRO A CA 1
ATOM 1635 C C . PRO A 1 215 ? -9.227 -11.555 -9.758 1 94.69 215 PRO A C 1
ATOM 1637 O O . PRO A 1 215 ? -8.609 -10.562 -9.352 1 94.69 215 PRO A O 1
ATOM 1640 N N . SER A 1 216 ? -9.977 -11.633 -10.805 1 93 216 SER A N 1
ATOM 1641 C CA . SER A 1 216 ? -10.469 -10.352 -11.305 1 93 216 SER A CA 1
ATOM 1642 C C . SER A 1 216 ? -11.406 -9.688 -10.305 1 93 216 SER A C 1
ATOM 1644 O O . SER A 1 216 ? -12.578 -10.055 -10.211 1 93 216 SER A O 1
ATOM 1646 N N . MET A 1 217 ? -10.93 -8.656 -9.641 1 92.81 217 MET A N 1
ATOM 1647 C CA . MET A 1 217 ? -11.727 -8.031 -8.586 1 92.81 217 MET A CA 1
ATOM 1648 C C . MET A 1 217 ? -12.875 -7.223 -9.18 1 92.81 217 MET A C 1
ATOM 1650 O O . MET A 1 217 ? -13.922 -7.066 -8.547 1 92.81 217 MET A O 1
ATOM 1654 N N . SER A 1 218 ? -12.641 -6.785 -10.43 1 91.69 218 SER A N 1
ATOM 1655 C CA . SER A 1 218 ? -13.75 -6.125 -11.102 1 91.69 218 SER A CA 1
ATOM 1656 C C . SER A 1 218 ? -14.906 -7.094 -11.352 1 91.69 218 SER A C 1
ATOM 1658 O O . SER A 1 218 ? -16.047 -6.816 -10.977 1 91.69 218 SER A O 1
ATOM 1660 N N . ASP A 1 219 ? -14.57 -8.281 -11.898 1 90.75 219 ASP A N 1
ATOM 1661 C CA . ASP A 1 219 ? -15.602 -9.281 -12.164 1 90.75 219 ASP A CA 1
ATOM 1662 C C . ASP A 1 219 ? -16.234 -9.781 -10.867 1 90.75 219 ASP A C 1
ATOM 1664 O O . ASP A 1 219 ? -17.453 -9.984 -10.805 1 90.75 219 ASP A O 1
ATOM 1668 N N . THR A 1 220 ? -15.438 -9.906 -9.883 1 90.94 220 THR A N 1
ATOM 1669 C CA . THR A 1 220 ? -15.883 -10.414 -8.594 1 90.94 220 THR A CA 1
ATOM 1670 C C . THR A 1 220 ? -16.844 -9.43 -7.93 1 90.94 220 THR A C 1
ATOM 1672 O O . THR A 1 220 ? -17.891 -9.82 -7.41 1 90.94 220 THR A O 1
ATOM 1675 N N . LEU A 1 221 ? -16.531 -8.172 -7.977 1 88.81 221 LEU A N 1
ATOM 1676 C CA . LEU A 1 221 ? -17.344 -7.129 -7.359 1 88.81 221 LEU A CA 1
ATOM 1677 C C . LEU A 1 221 ? -18.625 -6.898 -8.156 1 88.81 221 LEU A C 1
ATOM 1679 O O . LEU A 1 221 ? -19.688 -6.629 -7.574 1 88.81 221 LEU A O 1
ATOM 1683 N N . LEU A 1 222 ? -18.516 -7.027 -9.438 1 87.69 222 LEU A N 1
ATOM 1684 C CA . LEU A 1 222 ? -19.656 -6.762 -10.305 1 87.69 222 LEU A CA 1
ATOM 1685 C C . LEU A 1 222 ? -20.578 -7.98 -10.383 1 87.69 222 LEU A C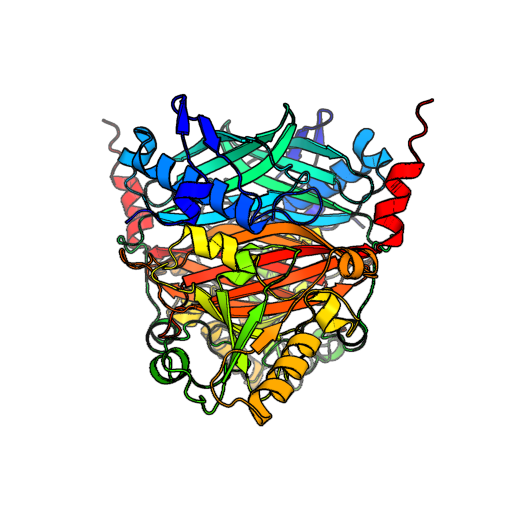 1
ATOM 1687 O O . LEU A 1 222 ? -21.75 -7.863 -10.758 1 87.69 222 LEU A O 1
ATOM 1691 N N . GLY A 1 223 ? -20.062 -9.148 -10.094 1 86.25 223 GLY A N 1
ATOM 1692 C CA . GLY A 1 223 ? -20.828 -10.375 -10.219 1 86.25 223 GLY A CA 1
ATOM 1693 C C . GLY A 1 223 ? -21.156 -10.734 -11.656 1 86.25 223 GLY A C 1
ATOM 1694 O O . GLY A 1 223 ? -22.219 -11.281 -11.938 1 86.25 223 GLY A O 1
ATOM 1695 N N . ASN A 1 224 ? -20.234 -10.352 -12.477 1 83.12 224 ASN A N 1
ATOM 1696 C CA . ASN A 1 224 ? -20.469 -10.633 -13.891 1 83.12 224 ASN A CA 1
ATOM 1697 C C . ASN A 1 224 ? -19.828 -11.961 -14.305 1 83.12 224 ASN A C 1
ATOM 1699 O O . ASN A 1 224 ? -19.344 -12.719 -13.461 1 83.12 224 ASN A O 1
ATOM 1703 N N . ASP A 1 225 ? -19.906 -12.273 -15.602 1 79 225 ASP A N 1
ATOM 1704 C CA . ASP A 1 225 ? -19.453 -13.57 -16.094 1 79 225 ASP A CA 1
ATOM 1705 C C . ASP A 1 225 ? -18 -13.492 -16.578 1 79 225 ASP A C 1
ATOM 1707 O O . ASP A 1 225 ? -17.609 -14.211 -17.5 1 79 225 ASP A O 1
ATOM 1711 N N . GLY A 1 226 ? -17.281 -12.68 -15.938 1 82.62 226 GLY A N 1
ATOM 1712 C CA . GLY A 1 226 ? -15.883 -12.562 -16.328 1 82.62 226 GLY A CA 1
ATOM 1713 C C . GLY A 1 226 ? -15.078 -13.82 -16.047 1 82.62 226 GLY A C 1
ATOM 1714 O O . GLY A 1 226 ? -15.484 -14.656 -15.242 1 82.62 226 GLY A O 1
ATOM 1715 N N . LEU A 1 227 ? -13.883 -13.938 -16.625 1 80.81 227 LEU A N 1
ATOM 1716 C CA . LEU A 1 227 ? -13.094 -15.164 -16.703 1 80.81 227 LEU A CA 1
ATOM 1717 C C . LEU A 1 227 ? -12.484 -15.5 -15.336 1 80.81 227 LEU A C 1
ATOM 1719 O O . LEU A 1 227 ? -12.156 -16.656 -15.07 1 80.81 227 LEU A O 1
ATOM 1723 N N . TYR A 1 228 ? -12.312 -14.531 -14.492 1 89.12 228 TYR A N 1
ATOM 1724 C CA . TYR A 1 228 ? -11.617 -14.75 -13.227 1 89.12 228 TYR A CA 1
ATOM 1725 C C . TYR A 1 228 ? -12.43 -14.227 -12.055 1 89.12 228 TYR A C 1
ATOM 1727 O O . TYR A 1 228 ? -11.883 -13.594 -11.148 1 89.12 228 TYR A O 1
ATOM 1735 N N . ASN A 1 229 ? -13.727 -14.445 -12.18 1 92 229 ASN A N 1
ATOM 1736 C CA . ASN A 1 229 ? -14.664 -14.148 -11.102 1 92 229 ASN A CA 1
ATOM 1737 C C . ASN A 1 229 ? -14.531 -15.141 -9.953 1 92 229 ASN A C 1
ATOM 1739 O O . ASN A 1 229 ? -14.836 -16.312 -10.109 1 92 229 ASN A O 1
ATOM 1743 N N . ALA A 1 230 ? -14.18 -14.648 -8.805 1 94.31 230 ALA A N 1
ATOM 1744 C CA . ALA A 1 230 ? -13.883 -15.5 -7.664 1 94.31 230 ALA A CA 1
ATOM 1745 C C . ALA A 1 230 ? -15.133 -16.234 -7.184 1 94.31 230 ALA A C 1
ATOM 1747 O O . ALA A 1 230 ? -15.055 -17.391 -6.758 1 94.31 230 ALA A O 1
ATOM 1748 N N . HIS A 1 231 ? -16.281 -15.602 -7.254 1 94.25 231 HIS A N 1
ATOM 1749 C CA . HIS A 1 231 ? -17.531 -16.234 -6.812 1 94.25 231 HIS A CA 1
ATOM 1750 C C . HIS A 1 231 ? -17.922 -17.375 -7.73 1 94.25 231 HIS A C 1
ATOM 1752 O O . HIS A 1 231 ? -18.375 -18.422 -7.266 1 94.25 231 HIS A O 1
ATOM 1758 N N . ALA A 1 232 ? -17.75 -17.141 -8.992 1 92.44 232 ALA A N 1
ATOM 1759 C CA . ALA A 1 232 ? -18.062 -18.188 -9.953 1 92.44 232 ALA A CA 1
ATOM 1760 C C . ALA A 1 232 ? -17.172 -19.406 -9.766 1 92.44 232 ALA A C 1
ATOM 1762 O O . ALA A 1 232 ? -17.641 -20.547 -9.773 1 92.44 232 ALA A O 1
ATOM 1763 N N . PHE A 1 233 ? -15.859 -19.156 -9.594 1 93.94 233 PHE A N 1
ATOM 1764 C CA . PHE A 1 233 ? -14.922 -20.25 -9.352 1 93.94 233 PHE A CA 1
ATOM 1765 C C . PHE A 1 233 ? -15.273 -20.984 -8.07 1 93.94 233 PHE A C 1
ATOM 1767 O O . PHE A 1 233 ? -15.258 -22.219 -8.039 1 93.94 233 PHE A O 1
ATOM 1774 N N . TRP A 1 234 ? -15.578 -20.25 -7.066 1 96.25 234 TRP A N 1
ATOM 1775 C CA . TRP A 1 234 ? -15.906 -20.844 -5.777 1 96.25 234 TRP A CA 1
ATOM 1776 C C . TRP A 1 234 ? -17.125 -21.75 -5.895 1 96.25 234 TRP A C 1
ATOM 1778 O O . TRP A 1 234 ? -17.141 -22.859 -5.344 1 96.25 234 TRP A O 1
ATOM 1788 N N . GLN A 1 235 ? -18.172 -21.281 -6.566 1 95.81 235 GLN A N 1
ATOM 1789 C CA . GLN A 1 235 ? -19.391 -22.062 -6.719 1 95.81 235 GLN A CA 1
ATOM 1790 C C . GLN A 1 235 ? -19.109 -23.375 -7.449 1 95.81 235 GLN A C 1
ATOM 1792 O O . GLN A 1 235 ? -19.641 -24.422 -7.07 1 95.81 235 GLN A O 1
ATOM 1797 N N . GLU A 1 236 ? -18.297 -23.297 -8.477 1 95.75 236 GLU A N 1
ATOM 1798 C CA . GLU A 1 236 ? -17.938 -24.5 -9.219 1 95.75 236 GLU A CA 1
ATOM 1799 C C . GLU A 1 236 ? -17.141 -25.469 -8.336 1 95.75 236 GLU A C 1
ATOM 1801 O O . GLU A 1 236 ? -17.359 -26.688 -8.375 1 95.75 236 GLU A O 1
ATOM 1806 N N . MET A 1 237 ? -16.234 -24.938 -7.605 1 97.62 237 MET A N 1
ATOM 1807 C CA . MET A 1 237 ? -15.391 -25.75 -6.723 1 97.62 237 MET A CA 1
ATOM 1808 C C . MET A 1 237 ? -16.234 -26.422 -5.633 1 97.62 237 MET A C 1
ATOM 1810 O O . MET A 1 237 ? -16.016 -27.578 -5.312 1 97.62 237 MET A O 1
ATOM 1814 N N . LYS A 1 238 ? -17.141 -25.656 -5.09 1 97.44 238 LYS A N 1
ATOM 1815 C CA . LYS A 1 238 ? -18.031 -26.172 -4.051 1 97.44 238 LYS A CA 1
ATOM 1816 C C . LYS A 1 238 ? -18.859 -27.359 -4.57 1 97.44 238 LYS A C 1
ATOM 1818 O O . LYS A 1 238 ? -18.953 -28.391 -3.916 1 97.44 238 LYS A O 1
ATOM 1823 N N . THR A 1 239 ? -19.422 -27.156 -5.703 1 97.81 239 THR A N 1
ATOM 1824 C CA . THR A 1 239 ? -20.234 -28.203 -6.312 1 97.81 239 THR A CA 1
ATOM 1825 C C . THR A 1 239 ? -19.391 -29.453 -6.582 1 97.81 239 THR A C 1
ATOM 1827 O O . THR A 1 239 ? -19.812 -30.562 -6.289 1 97.81 239 THR A O 1
ATOM 1830 N N . TRP A 1 240 ? -18.203 -29.297 -7.129 1 97.94 240 TRP A N 1
ATOM 1831 C CA . TRP A 1 240 ? -17.281 -30.391 -7.398 1 97.94 240 TRP A CA 1
ATOM 1832 C C . TRP A 1 240 ? -16.938 -31.156 -6.117 1 97.94 240 TRP A C 1
ATOM 1834 O O . TRP A 1 240 ? -16.938 -32.375 -6.094 1 97.94 240 TRP A O 1
ATOM 1844 N N . ALA A 1 241 ? -16.672 -30.453 -5.039 1 97.56 241 ALA A N 1
ATOM 1845 C CA . ALA A 1 241 ? -16.203 -31.031 -3.783 1 97.56 241 ALA A CA 1
ATOM 1846 C C . ALA A 1 241 ? -17.281 -31.891 -3.135 1 97.56 241 ALA A C 1
ATOM 1848 O O . ALA A 1 241 ? -16.984 -32.781 -2.359 1 97.56 241 ALA A O 1
ATOM 1849 N N . GLU A 1 242 ? -18.547 -31.594 -3.438 1 96.88 242 GLU A N 1
ATOM 1850 C CA . GLU A 1 242 ? -19.641 -32.375 -2.889 1 96.88 242 GLU A CA 1
ATOM 1851 C C . GLU A 1 242 ? -19.578 -33.812 -3.336 1 96.88 242 GLU A C 1
ATOM 1853 O O . GLU A 1 242 ? -19.875 -34.75 -2.562 1 96.88 242 GLU A O 1
ATOM 1858 N N . THR A 1 243 ? -19.141 -34.031 -4.523 1 97.31 243 THR A N 1
ATOM 1859 C CA . THR A 1 243 ? -19.125 -35.406 -5.055 1 97.31 243 THR A CA 1
ATOM 1860 C C . THR A 1 243 ? -17.703 -35.938 -5.141 1 97.31 243 THR A C 1
ATOM 1862 O O . THR A 1 243 ? -17.5 -37.125 -5.297 1 97.31 243 THR A O 1
ATOM 1865 N N . ASN A 1 244 ? -16.672 -35.094 -5.008 1 97.69 244 ASN A N 1
ATOM 1866 C CA . ASN A 1 244 ? -15.266 -35.5 -5.105 1 97.69 244 ASN A CA 1
ATOM 1867 C C . ASN A 1 244 ? -14.445 -34.906 -3.959 1 97.69 244 ASN A C 1
ATOM 1869 O O . ASN A 1 244 ? -13.516 -34.125 -4.188 1 97.69 244 ASN A O 1
ATOM 1873 N N . PRO A 1 245 ? -14.773 -35.25 -2.732 1 96.06 245 PRO A N 1
ATOM 1874 C CA . PRO A 1 245 ? -14.086 -34.656 -1.589 1 96.06 245 PRO A CA 1
ATOM 1875 C C . PRO A 1 245 ? -12.57 -34.812 -1.646 1 96.06 245 PRO A C 1
ATOM 1877 O O . PRO A 1 245 ? -12.086 -35.938 -1.828 1 96.06 245 PRO A O 1
ATOM 1880 N N . GLY A 1 246 ? -11.883 -33.719 -1.589 1 96.62 246 GLY A N 1
ATOM 1881 C CA . GLY A 1 246 ? -10.43 -33.719 -1.513 1 96.62 246 GLY A CA 1
ATOM 1882 C C . GLY A 1 246 ? -9.758 -33.656 -2.873 1 96.62 246 GLY A C 1
ATOM 1883 O O . GLY A 1 246 ? -8.562 -33.344 -2.967 1 96.62 246 GLY A O 1
ATOM 1884 N N . VAL A 1 247 ? -10.461 -33.938 -3.932 1 97.75 247 VAL A N 1
ATOM 1885 C CA . VAL A 1 247 ? -9.922 -33.906 -5.289 1 97.75 247 VAL A CA 1
ATOM 1886 C C . VAL A 1 247 ? -10 -32.5 -5.848 1 97.75 247 VAL A C 1
ATOM 1888 O O . VAL A 1 247 ? -11.062 -31.875 -5.836 1 97.75 247 VAL A O 1
ATOM 1891 N N . PRO A 1 248 ? -8.938 -31.938 -6.27 1 97.88 248 PRO A N 1
ATOM 1892 C CA . PRO A 1 248 ? -8.961 -30.578 -6.809 1 97.88 248 PRO A CA 1
ATOM 1893 C C . PRO A 1 248 ? -9.93 -30.438 -7.984 1 97.88 248 PRO A C 1
ATOM 1895 O O . PRO A 1 248 ? -9.93 -31.266 -8.891 1 97.88 248 PRO A O 1
ATOM 1898 N N . ALA A 1 249 ? -10.719 -29.391 -7.922 1 97.69 249 ALA A N 1
ATOM 1899 C CA . ALA A 1 249 ? -11.562 -29.047 -9.062 1 97.69 249 ALA A CA 1
ATOM 1900 C C . ALA A 1 249 ? -10.734 -28.484 -10.211 1 97.69 249 ALA A C 1
ATOM 1902 O O . ALA A 1 249 ? -9.75 -27.766 -9.977 1 97.69 249 ALA A O 1
ATOM 1903 N N . THR A 1 250 ? -11.125 -28.797 -11.414 1 95.69 250 THR A N 1
ATOM 1904 C CA . THR A 1 250 ? -10.484 -28.219 -12.594 1 95.69 250 THR A CA 1
ATOM 1905 C C . THR A 1 250 ? -11.422 -27.25 -13.305 1 95.69 250 THR A C 1
ATOM 1907 O O . THR A 1 250 ? -12.438 -27.656 -13.875 1 95.69 250 THR A O 1
ATOM 1910 N N . MET A 1 251 ? -11.102 -25.953 -13.148 1 92.5 251 MET A N 1
ATOM 1911 C CA . MET A 1 251 ? -11.852 -24.938 -13.875 1 92.5 251 MET A CA 1
ATOM 1912 C C . MET A 1 251 ? -11.18 -24.609 -15.203 1 92.5 251 MET A C 1
ATOM 1914 O O . MET A 1 251 ? -9.984 -24.844 -15.375 1 92.5 251 MET A O 1
ATOM 1918 N N . THR A 1 252 ? -11.969 -24.172 -16.109 1 89.5 252 THR A N 1
ATOM 1919 C CA . THR A 1 252 ? -11.43 -23.859 -17.422 1 89.5 252 THR A CA 1
ATOM 1920 C C . THR A 1 252 ? -11.906 -22.5 -17.906 1 89.5 252 THR A C 1
ATOM 1922 O O . THR A 1 252 ? -12.797 -21.891 -17.297 1 89.5 252 THR A O 1
ATOM 1925 N N . ASN A 1 253 ? -11.188 -21.891 -18.781 1 86.88 253 ASN A N 1
ATOM 1926 C CA . ASN A 1 253 ? -11.594 -20.703 -19.516 1 86.88 253 ASN A CA 1
ATOM 1927 C C . ASN A 1 253 ? -11.141 -20.781 -20.984 1 86.88 253 ASN A C 1
ATOM 1929 O O . ASN A 1 253 ? -10.281 -21.594 -21.328 1 86.88 253 ASN A O 1
ATOM 1933 N N . THR A 1 254 ? -11.938 -20.125 -21.859 1 85.44 254 THR A N 1
ATOM 1934 C CA . THR A 1 254 ? -11.633 -20.125 -23.297 1 85.44 254 THR A CA 1
ATOM 1935 C C . THR A 1 254 ? -11.453 -18.719 -23.812 1 85.44 254 THR A C 1
ATOM 1937 O O . THR A 1 254 ? -11.93 -17.75 -23.203 1 85.44 254 THR A O 1
ATOM 1940 N N . VAL A 1 255 ? -10.781 -18.625 -24.906 1 82.75 255 VAL A N 1
ATOM 1941 C CA . VAL A 1 255 ? -10.609 -17.359 -25.609 1 82.75 255 VAL A CA 1
ATOM 1942 C C . VAL A 1 255 ? -11.977 -16.781 -25.984 1 82.75 255 VAL A C 1
ATOM 1944 O O . VAL A 1 255 ? -12.18 -15.562 -25.922 1 82.75 255 VAL A O 1
ATOM 1947 N N . GLU A 1 256 ? -12.906 -17.703 -26.312 1 82.25 256 GLU A N 1
ATOM 1948 C CA . GLU A 1 256 ? -14.258 -17.281 -26.688 1 82.25 256 GLU A CA 1
ATOM 1949 C C . GLU A 1 256 ? -14.953 -16.578 -25.516 1 82.25 256 GLU A C 1
ATOM 1951 O O . GLU A 1 256 ? -15.617 -15.57 -25.703 1 82.25 256 GLU A O 1
ATOM 1956 N N . GLU A 1 257 ? -14.781 -17.188 -24.359 1 81.44 257 GLU A N 1
ATOM 1957 C CA . GLU A 1 257 ? -15.359 -16.578 -23.156 1 81.44 257 GLU A CA 1
ATOM 1958 C C . GLU A 1 257 ? -14.711 -15.234 -22.859 1 81.44 257 GLU A C 1
ATOM 1960 O O . GLU A 1 257 ? -15.391 -14.289 -22.453 1 81.44 257 GLU A O 1
ATOM 1965 N N . ALA A 1 258 ? -13.438 -15.18 -23.047 1 80.12 258 ALA A N 1
ATOM 1966 C CA . ALA A 1 258 ? -12.688 -13.945 -22.812 1 80.12 258 ALA A CA 1
ATOM 1967 C C . ALA A 1 258 ? -13.164 -12.828 -23.734 1 80.12 258 ALA A C 1
ATOM 1969 O O . ALA A 1 258 ? -13.227 -11.664 -23.312 1 80.12 258 ALA A O 1
ATOM 1970 N N . MET A 1 259 ? -13.516 -13.195 -24.922 1 78.31 259 MET A N 1
ATOM 1971 C CA . MET A 1 259 ? -13.953 -12.219 -25.906 1 78.31 259 MET A CA 1
ATOM 1972 C C . MET A 1 259 ? -15.344 -11.68 -25.578 1 78.31 259 MET A C 1
ATOM 1974 O O . MET A 1 259 ? -15.727 -10.609 -26.047 1 78.31 259 MET A O 1
ATOM 1978 N N . LYS A 1 260 ? -16.031 -12.43 -24.75 1 77.5 260 LYS A N 1
ATOM 1979 C CA . LYS A 1 260 ? -17.391 -12.023 -24.391 1 77.5 260 LYS A CA 1
ATOM 1980 C C . LYS A 1 260 ? -17.406 -11.219 -23.094 1 77.5 260 LYS A C 1
ATOM 1982 O O . LYS A 1 260 ? -18.453 -10.703 -22.688 1 77.5 260 LYS A O 1
ATOM 1987 N N . SER A 1 261 ? -16.234 -11.086 -22.562 1 81 261 SER A N 1
ATOM 1988 C CA . SER A 1 261 ? -16.172 -10.367 -21.297 1 81 261 SER A CA 1
ATOM 1989 C C . SER A 1 261 ? -16.594 -8.914 -21.453 1 81 261 SER A C 1
ATOM 1991 O O . SER A 1 261 ? -16.25 -8.266 -22.453 1 81 261 SER A O 1
ATOM 1993 N N . ALA A 1 262 ? -17.328 -8.391 -20.531 1 79.88 262 ALA A N 1
ATOM 1994 C CA . ALA A 1 262 ? -17.875 -7.035 -20.562 1 79.88 262 ALA A CA 1
ATOM 1995 C C . ALA A 1 262 ? -16.797 -6.008 -20.203 1 79.88 262 ALA A C 1
ATOM 1997 O O . ALA A 1 262 ? -16.922 -4.828 -20.547 1 79.88 262 ALA A O 1
ATOM 1998 N N . THR A 1 263 ? -15.766 -6.477 -19.469 1 86 263 THR A N 1
ATOM 1999 C CA . THR A 1 263 ? -14.734 -5.555 -19 1 86 263 THR A CA 1
ATOM 2000 C C . THR A 1 263 ? -13.352 -6.195 -19.109 1 86 263 THR A C 1
ATOM 2002 O O . THR A 1 263 ? -13.234 -7.414 -19.219 1 86 263 THR A O 1
ATOM 2005 N N . PHE A 1 264 ? -12.375 -5.406 -19.188 1 86.5 264 PHE A N 1
ATOM 2006 C CA . PHE A 1 264 ? -11 -5.883 -19.094 1 86.5 264 PHE A CA 1
ATOM 2007 C C . PHE A 1 264 ? -10.195 -5.016 -18.141 1 86.5 264 PHE A C 1
ATOM 2009 O O . PHE A 1 264 ? -10.43 -3.809 -18.047 1 86.5 264 PHE A O 1
ATOM 2016 N N . ASN A 1 265 ? -9.289 -5.68 -17.453 1 91.75 265 ASN A N 1
ATOM 2017 C CA . ASN A 1 265 ? -8.453 -5.012 -16.469 1 91.75 265 ASN A CA 1
ATOM 2018 C C . ASN A 1 265 ? -7.09 -4.641 -17.031 1 91.75 265 ASN A C 1
ATOM 2020 O O . ASN A 1 265 ? -6.441 -5.457 -17.688 1 91.75 265 ASN A O 1
ATOM 2024 N N . VAL A 1 266 ? -6.672 -3.422 -16.781 1 94 266 VAL A N 1
ATOM 2025 C CA . VAL A 1 266 ? -5.332 -2.955 -17.125 1 94 266 VAL A CA 1
ATOM 2026 C C . VAL A 1 266 ? -4.625 -2.445 -15.867 1 94 266 VAL A C 1
ATOM 2028 O O . VAL A 1 266 ? -5.062 -1.467 -15.258 1 94 266 VAL A O 1
ATOM 2031 N N . THR A 1 267 ? -3.551 -3.178 -15.461 1 97 267 THR A N 1
ATOM 2032 C CA . THR A 1 267 ? -2.744 -2.691 -14.344 1 97 267 THR A CA 1
ATOM 2033 C C . THR A 1 267 ? -1.889 -1.503 -14.773 1 97 267 THR A C 1
ATOM 2035 O O . THR A 1 267 ? -1.122 -1.6 -15.734 1 97 267 THR A O 1
ATOM 2038 N N . VAL A 1 268 ? -2.039 -0.358 -14.109 1 97.94 268 VAL A N 1
ATOM 2039 C CA . VAL A 1 268 ? -1.325 0.872 -14.438 1 97.94 268 VAL A CA 1
ATOM 2040 C C . VAL A 1 268 ? -0.029 0.949 -13.633 1 97.94 268 VAL A C 1
ATOM 2042 O O . VAL A 1 268 ? 1.025 1.288 -14.172 1 97.94 268 VAL A O 1
ATOM 2045 N N . THR A 1 269 ? -0.155 0.68 -12.375 1 98.62 269 THR A N 1
ATOM 2046 C CA . THR A 1 269 ? 1.006 0.635 -11.492 1 98.62 269 THR A CA 1
ATOM 2047 C C . THR A 1 269 ? 0.923 -0.563 -10.555 1 98.62 269 THR A C 1
ATOM 2049 O O . THR A 1 269 ? -0.166 -1.074 -10.281 1 98.62 269 THR A O 1
ATOM 2052 N N . MET A 1 270 ? 2.098 -1.015 -10.172 1 98.56 270 MET A N 1
ATOM 2053 C CA . MET A 1 270 ? 2.246 -2.066 -9.172 1 98.56 270 MET A CA 1
ATOM 2054 C C . MET A 1 270 ? 3.391 -1.752 -8.219 1 98.56 270 MET A C 1
ATOM 2056 O O . MET A 1 270 ? 4.48 -1.37 -8.648 1 98.56 270 MET A O 1
ATOM 2060 N N . ASP A 1 271 ? 3.055 -1.813 -6.945 1 98.31 271 ASP A N 1
ATOM 2061 C CA . ASP A 1 271 ? 4.043 -1.646 -5.883 1 98.31 271 ASP A CA 1
ATOM 2062 C C . ASP A 1 271 ? 4.195 -2.928 -5.066 1 98.31 271 ASP A C 1
ATOM 2064 O O . ASP A 1 271 ? 3.201 -3.537 -4.668 1 98.31 271 ASP A O 1
ATOM 2068 N N . LEU A 1 272 ? 5.449 -3.299 -4.895 1 98.5 272 LEU A N 1
ATOM 2069 C CA . LEU A 1 272 ? 5.758 -4.465 -4.07 1 98.5 272 LEU A CA 1
ATOM 2070 C C . LEU A 1 272 ? 6.734 -4.102 -2.959 1 98.5 272 LEU A C 1
ATOM 2072 O O . LEU A 1 272 ? 7.797 -3.533 -3.223 1 98.5 272 LEU A O 1
ATOM 2076 N N . GLU A 1 273 ? 6.355 -4.348 -1.766 1 97.31 273 GLU A N 1
ATOM 2077 C CA . GLU A 1 273 ? 7.25 -4.246 -0.616 1 97.31 273 GLU A CA 1
ATOM 2078 C C . GLU A 1 273 ? 7.586 -5.629 -0.056 1 97.31 273 GLU A C 1
ATOM 2080 O O . GLU A 1 273 ? 6.723 -6.297 0.517 1 97.31 273 GLU A O 1
ATOM 2085 N N . PHE A 1 274 ? 8.828 -5.988 -0.229 1 97.12 274 PHE A N 1
ATOM 2086 C CA . PHE A 1 274 ? 9.281 -7.273 0.3 1 97.12 274 PHE A CA 1
ATOM 2087 C C . PHE A 1 274 ? 9.695 -7.141 1.761 1 97.12 274 PHE A C 1
ATOM 2089 O O . PHE A 1 274 ? 10.453 -6.234 2.117 1 97.12 274 PHE A O 1
ATOM 2096 N N . LYS A 1 275 ? 9.227 -8.094 2.564 1 93.44 275 LYS A N 1
ATOM 2097 C CA . LYS A 1 275 ? 9.352 -7.898 4.004 1 93.44 275 LYS A CA 1
ATOM 2098 C C . LYS A 1 275 ? 10.422 -8.812 4.59 1 93.44 275 LYS A C 1
ATOM 2100 O O . LYS A 1 275 ? 10.953 -8.539 5.672 1 93.44 275 LYS A O 1
ATOM 2105 N N . ARG A 1 276 ? 10.703 -9.836 3.877 1 92.69 276 ARG A N 1
ATOM 2106 C CA . ARG A 1 276 ? 11.711 -10.781 4.344 1 92.69 276 ARG A CA 1
ATOM 2107 C C . ARG A 1 276 ? 12.281 -11.594 3.182 1 92.69 276 ARG A C 1
ATOM 2109 O O . ARG A 1 276 ? 11.656 -11.695 2.127 1 92.69 276 ARG A O 1
ATOM 2116 N N . ARG A 1 277 ? 13.438 -12.086 3.465 1 94.31 277 ARG A N 1
ATOM 2117 C CA . ARG A 1 277 ? 14.039 -13.008 2.504 1 94.31 277 ARG A CA 1
ATOM 2118 C C . ARG A 1 277 ? 13.375 -14.383 2.584 1 94.31 277 ARG A C 1
ATOM 2120 O O . ARG A 1 277 ? 13.117 -14.891 3.676 1 94.31 277 ARG A O 1
ATOM 2127 N N . LEU A 1 278 ? 13.023 -14.867 1.428 1 94.69 278 LEU A N 1
ATOM 2128 C CA . LEU A 1 278 ? 12.461 -16.219 1.397 1 94.69 278 LEU A CA 1
ATOM 2129 C C . LEU A 1 278 ? 13.547 -17.266 1.618 1 94.69 278 LEU A C 1
ATOM 2131 O O . LEU A 1 278 ? 14.727 -17 1.37 1 94.69 278 LEU A O 1
ATOM 2135 N N . PRO A 1 279 ? 13.133 -18.453 2.076 1 93.44 279 PRO A N 1
ATOM 2136 C CA . PRO A 1 279 ? 14.109 -19.547 2.207 1 93.44 279 PRO A CA 1
ATOM 2137 C C . PRO A 1 279 ? 14.742 -19.938 0.873 1 93.44 279 PRO A C 1
ATOM 2139 O O . PRO A 1 279 ? 14.117 -19.781 -0.18 1 93.44 279 PRO A O 1
ATOM 2142 N N . ARG A 1 280 ? 15.953 -20.438 0.952 1 91.19 280 ARG A N 1
ATOM 2143 C CA . ARG A 1 280 ? 16.688 -20.812 -0.245 1 91.19 280 ARG A CA 1
ATOM 2144 C C . ARG A 1 280 ? 15.922 -21.859 -1.057 1 91.19 280 ARG A C 1
ATOM 2146 O O . ARG A 1 280 ? 15.961 -21.828 -2.289 1 91.19 280 ARG A O 1
ATOM 2153 N N . ASP A 1 281 ? 15.219 -22.734 -0.316 1 92.38 281 ASP A N 1
ATOM 2154 C CA . ASP A 1 281 ? 14.477 -23.797 -0.992 1 92.38 281 ASP A CA 1
ATOM 2155 C C . ASP A 1 281 ? 13.094 -23.312 -1.424 1 92.38 281 ASP A C 1
ATOM 2157 O O . ASP A 1 281 ? 12.32 -24.062 -2.016 1 92.38 281 ASP A O 1
ATOM 2161 N N . GLY A 1 282 ? 12.789 -22.016 -1.184 1 94.88 282 GLY A N 1
ATOM 2162 C CA . GLY A 1 282 ? 11.523 -21.438 -1.605 1 94.88 282 GLY A CA 1
ATOM 2163 C C . GLY A 1 282 ? 10.375 -21.797 -0.685 1 94.88 282 GLY A C 1
ATOM 2164 O O . GLY A 1 282 ? 10.547 -22.562 0.272 1 94.88 282 GLY A O 1
ATOM 2165 N N . GLN A 1 283 ? 9.203 -21.234 -0.932 1 96.12 283 GLN A N 1
ATOM 2166 C CA . GLN A 1 283 ? 7.973 -21.5 -0.191 1 96.12 283 GLN A CA 1
ATOM 2167 C C . GLN A 1 283 ? 7.117 -22.547 -0.894 1 96.12 283 GLN A C 1
ATOM 2169 O O . GLN A 1 283 ? 7.016 -22.547 -2.123 1 96.12 283 GLN A O 1
ATOM 2174 N N . ARG A 1 284 ? 6.594 -23.406 -0.05 1 96 284 ARG A N 1
ATOM 2175 C CA . ARG A 1 284 ? 5.676 -24.391 -0.606 1 96 284 ARG A CA 1
ATOM 2176 C C . ARG A 1 284 ? 4.301 -23.781 -0.852 1 96 284 ARG A C 1
ATOM 2178 O O . ARG A 1 284 ? 3.742 -23.906 -1.943 1 96 284 ARG A O 1
ATOM 2185 N N . TRP A 1 285 ? 3.729 -23.156 0.148 1 97.81 285 TRP A N 1
ATOM 2186 C CA . TRP A 1 285 ? 2.43 -22.484 0.092 1 97.81 285 TRP A CA 1
ATOM 2187 C C . TRP A 1 285 ? 2.557 -21.016 0.451 1 97.81 285 TRP A C 1
ATOM 2189 O O . TRP A 1 285 ? 3.385 -20.641 1.285 1 97.81 285 TRP A O 1
ATOM 2199 N N . ILE A 1 286 ? 1.761 -20.172 -0.192 1 98.12 286 ILE A N 1
ATOM 2200 C CA . ILE A 1 286 ? 1.604 -18.797 0.239 1 98.12 286 ILE A CA 1
ATOM 2201 C C . ILE A 1 286 ? 0.122 -18.469 0.416 1 98.12 286 ILE A C 1
ATOM 2203 O O . ILE A 1 286 ? -0.726 -19 -0.305 1 98.12 286 ILE A O 1
ATOM 2207 N N . PHE A 1 287 ? -0.17 -17.734 1.413 1 97.81 287 PHE A N 1
ATOM 2208 C CA . PHE A 1 287 ? -1.474 -17.109 1.6 1 97.81 287 PHE A CA 1
ATOM 2209 C C . PHE A 1 287 ? -1.53 -15.758 0.902 1 97.81 287 PHE A C 1
ATOM 2211 O O . PHE A 1 287 ? -0.626 -14.938 1.059 1 97.81 287 PHE A O 1
ATOM 2218 N N . VAL A 1 288 ? -2.572 -15.539 0.092 1 98.06 288 VAL A N 1
ATOM 2219 C CA . VAL A 1 288 ? -2.734 -14.273 -0.619 1 98.06 288 VAL A CA 1
ATOM 2220 C C . VAL A 1 288 ? -4.102 -13.672 -0.298 1 98.06 288 VAL A C 1
ATOM 2222 O O . VAL A 1 288 ? -5.137 -14.266 -0.604 1 98.06 288 VAL A O 1
ATOM 2225 N N . ARG A 1 289 ? -4.156 -12.531 0.345 1 96.75 289 ARG A N 1
ATOM 2226 C CA . ARG A 1 289 ? -5.375 -11.734 0.444 1 96.75 289 ARG A CA 1
ATOM 2227 C C . ARG A 1 289 ? -5.395 -10.633 -0.614 1 96.75 289 ARG A C 1
ATOM 2229 O O . ARG A 1 289 ? -4.477 -9.812 -0.683 1 96.75 289 ARG A O 1
ATOM 2236 N N . THR A 1 290 ? -6.367 -10.656 -1.399 1 96.69 290 THR A N 1
ATOM 2237 C CA . THR A 1 290 ? -6.641 -9.594 -2.355 1 96.69 290 THR A CA 1
ATOM 2238 C C . THR A 1 290 ? -7.797 -8.719 -1.88 1 96.69 290 THR A C 1
ATOM 2240 O O . THR A 1 290 ? -8.898 -9.219 -1.628 1 96.69 290 THR A O 1
ATOM 2243 N N . ALA A 1 291 ? -7.559 -7.414 -1.757 1 93 291 ALA A N 1
ATOM 2244 C CA . ALA A 1 291 ? -8.578 -6.504 -1.231 1 93 291 ALA A CA 1
ATOM 2245 C C . ALA A 1 291 ? -8.727 -5.277 -2.123 1 93 291 ALA A C 1
ATOM 2247 O O . ALA A 1 291 ? -7.797 -4.477 -2.25 1 93 291 ALA A O 1
ATOM 2248 N N . ALA A 1 292 ? -9.867 -5.086 -2.691 1 91.56 292 ALA A N 1
ATOM 2249 C CA . ALA A 1 292 ? -10.156 -3.904 -3.504 1 91.56 292 ALA A CA 1
ATOM 2250 C C . ALA A 1 292 ? -10.656 -2.75 -2.639 1 91.56 292 ALA A C 1
ATOM 2252 O O . ALA A 1 292 ? -11.422 -2.961 -1.694 1 91.56 292 ALA A O 1
ATOM 2253 N N . ASP A 1 293 ? -10.195 -1.554 -2.896 1 81.75 293 ASP A N 1
ATOM 2254 C CA . ASP A 1 293 ? -10.641 -0.43 -2.078 1 81.75 293 ASP A CA 1
ATOM 2255 C C . ASP A 1 293 ? -11.805 0.307 -2.74 1 81.75 293 ASP A C 1
ATOM 2257 O O . ASP A 1 293 ? -12.641 0.901 -2.057 1 81.75 293 ASP A O 1
ATOM 2261 N N . MET A 1 294 ? -11.852 0.381 -4.105 1 80.5 294 MET A N 1
ATOM 2262 C CA . MET A 1 294 ? -12.906 1.107 -4.812 1 80.5 294 MET A CA 1
ATOM 2263 C C . MET A 1 294 ? -12.93 0.725 -6.289 1 80.5 294 MET A C 1
ATOM 2265 O O . MET A 1 294 ? -11.883 0.479 -6.891 1 80.5 294 MET A O 1
ATOM 2269 N N . LEU A 1 295 ? -14.117 0.568 -6.762 1 88.25 295 LEU A N 1
ATOM 2270 C CA . LEU A 1 295 ? -14.312 0.547 -8.211 1 88.25 295 LEU A CA 1
ATOM 2271 C C . LEU A 1 295 ? -15.312 1.619 -8.633 1 88.25 295 LEU A C 1
ATOM 2273 O O . LEU A 1 295 ? -16.516 1.456 -8.461 1 88.25 295 LEU A O 1
ATOM 2277 N N . GLN A 1 296 ? -14.766 2.699 -9.117 1 89.94 296 GLN A N 1
ATOM 2278 C CA . GLN A 1 296 ? -15.578 3.826 -9.562 1 89.94 296 GLN A CA 1
ATOM 2279 C C . GLN A 1 296 ? -15.109 4.332 -10.922 1 89.94 296 GLN A C 1
ATOM 2281 O O . GLN A 1 296 ? -13.945 4.707 -11.086 1 89.94 296 GLN A O 1
ATOM 2286 N N . ASP A 1 297 ? -16.031 4.344 -11.859 1 92 297 ASP A N 1
ATOM 2287 C CA . ASP A 1 297 ? -15.742 4.848 -13.195 1 92 297 ASP A CA 1
ATOM 2288 C C . ASP A 1 297 ? -14.539 4.141 -13.805 1 92 297 ASP A C 1
ATOM 2290 O O . ASP A 1 297 ? -13.688 4.777 -14.438 1 92 297 ASP A O 1
ATOM 2294 N N . GLY A 1 298 ? -14.367 2.93 -13.508 1 93.38 298 GLY A N 1
ATOM 2295 C CA . GLY A 1 298 ? -13.336 2.111 -14.117 1 93.38 298 GLY A CA 1
ATOM 2296 C C . GLY A 1 298 ? -12 2.201 -13.398 1 93.38 298 GLY A C 1
ATOM 2297 O O . GLY A 1 298 ? -10.992 1.678 -13.875 1 93.38 298 GLY A O 1
ATOM 2298 N N . ARG A 1 299 ? -11.922 2.928 -12.266 1 94 299 ARG A N 1
ATOM 2299 C CA . ARG A 1 299 ? -10.688 3.066 -11.508 1 94 299 ARG A CA 1
ATOM 2300 C C . ARG A 1 299 ? -10.742 2.252 -10.219 1 94 299 ARG A C 1
ATOM 2302 O O . ARG A 1 299 ? -11.656 2.424 -9.406 1 94 299 ARG A O 1
ATOM 2309 N N . MET A 1 300 ? -9.734 1.382 -10.078 1 93.69 300 MET A N 1
ATOM 2310 C CA . MET A 1 300 ? -9.758 0.451 -8.953 1 93.69 300 MET A CA 1
ATOM 2311 C C . MET A 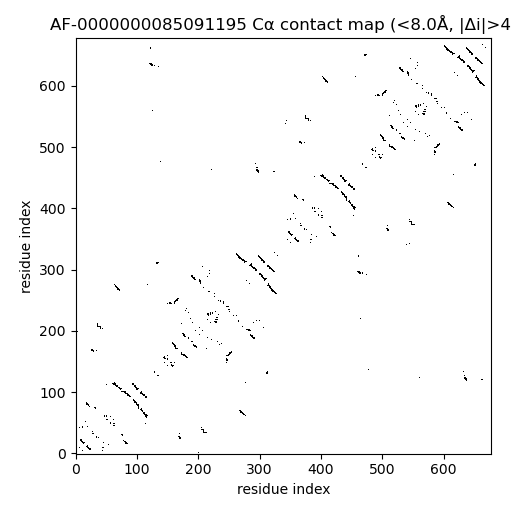1 300 ? -8.375 0.301 -8.344 1 93.69 300 MET A C 1
ATOM 2313 O O . MET A 1 300 ? -7.383 0.141 -9.062 1 93.69 300 MET A O 1
ATOM 2317 N N . GLY A 1 301 ? -8.344 0.489 -7.035 1 93.88 301 GLY A N 1
ATOM 2318 C CA . GLY A 1 301 ? -7.168 0.095 -6.266 1 93.88 301 GLY A CA 1
ATOM 2319 C C . GLY A 1 301 ? -7.312 -1.266 -5.613 1 93.88 301 GLY A C 1
ATOM 2320 O O . GLY A 1 301 ? -8.391 -1.609 -5.113 1 93.88 301 GLY A O 1
ATOM 2321 N N . VAL A 1 302 ? -6.211 -2.072 -5.66 1 95.44 302 VAL A N 1
ATOM 2322 C CA . VAL A 1 302 ? -6.234 -3.412 -5.082 1 95.44 302 VAL A CA 1
ATOM 2323 C C . VAL A 1 302 ? -4.996 -3.623 -4.215 1 95.44 302 VAL A C 1
ATOM 2325 O O . VAL A 1 302 ? -3.867 -3.459 -4.684 1 95.44 302 VAL A O 1
ATOM 2328 N N . GLY A 1 303 ? -5.246 -3.906 -2.951 1 94.5 303 GLY A N 1
ATOM 2329 C CA . GLY A 1 303 ? -4.168 -4.336 -2.076 1 94.5 303 GLY A CA 1
ATOM 2330 C C . GLY A 1 303 ? -3.979 -5.84 -2.053 1 94.5 303 GLY A C 1
ATOM 2331 O O . GLY A 1 303 ? -4.957 -6.594 -2.08 1 94.5 303 GLY A O 1
ATOM 2332 N N . ILE A 1 304 ? -2.701 -6.32 -2.041 1 96.81 304 ILE A N 1
ATOM 2333 C CA . ILE A 1 304 ? -2.367 -7.738 -1.996 1 96.81 304 ILE A CA 1
ATOM 2334 C C . ILE A 1 304 ? -1.427 -8.008 -0.825 1 96.81 304 ILE A C 1
ATOM 2336 O O . ILE A 1 304 ? -0.387 -7.359 -0.691 1 96.81 304 ILE A O 1
ATOM 2340 N N . THR A 1 305 ? -1.825 -8.859 0.035 1 95.81 305 THR A N 1
ATOM 2341 C CA . THR A 1 305 ? -0.998 -9.32 1.146 1 95.81 305 THR A CA 1
ATOM 2342 C C . THR A 1 305 ? -0.587 -10.773 0.946 1 95.81 305 THR A C 1
ATOM 2344 O O . THR A 1 305 ? -1.44 -11.656 0.803 1 95.81 305 THR A O 1
ATOM 2347 N N . ILE A 1 306 ? 0.724 -11.031 0.959 1 96.94 306 ILE A N 1
ATOM 2348 C CA . ILE A 1 306 ? 1.228 -12.383 0.748 1 96.94 306 ILE A CA 1
ATOM 2349 C C . ILE A 1 306 ? 1.972 -12.859 1.993 1 96.94 306 ILE A C 1
ATOM 2351 O O . ILE A 1 306 ? 2.914 -12.203 2.447 1 96.94 306 ILE A O 1
ATOM 2355 N N . CYS A 1 307 ? 1.57 -14.008 2.51 1 95.56 307 CYS A N 1
ATOM 2356 C CA . CYS A 1 307 ? 2.17 -14.586 3.707 1 95.56 307 CYS A CA 1
ATOM 2357 C C . CYS A 1 307 ? 2.666 -16 3.436 1 95.56 307 CYS A C 1
ATOM 2359 O O . CYS A 1 307 ? 2.254 -16.625 2.461 1 95.56 307 CYS A O 1
ATOM 2361 N N . ASN A 1 308 ? 3.631 -16.422 4.301 1 95.19 308 ASN A N 1
ATOM 2362 C CA . ASN A 1 308 ? 4.035 -17.812 4.254 1 95.19 308 ASN A CA 1
ATOM 2363 C C . ASN A 1 308 ? 3.072 -18.703 5.031 1 95.19 308 ASN A C 1
ATOM 2365 O O . ASN A 1 308 ? 2.002 -18.266 5.441 1 95.19 308 ASN A O 1
ATOM 2369 N N . GLU A 1 309 ? 3.359 -19.953 5.246 1 94.31 309 GLU A N 1
ATOM 2370 C CA . GLU A 1 309 ? 2.494 -20.938 5.883 1 94.31 309 GLU A CA 1
ATOM 2371 C C . GLU A 1 309 ? 2.232 -20.594 7.344 1 94.31 309 GLU A C 1
ATOM 2373 O O . GLU A 1 309 ? 1.186 -20.938 7.895 1 94.31 309 GLU A O 1
ATOM 2378 N N . GLU A 1 310 ? 3.227 -19.906 7.922 1 91.06 310 GLU A N 1
ATOM 2379 C CA . GLU A 1 310 ? 3.1 -19.484 9.312 1 91.06 310 GLU A CA 1
ATOM 2380 C C . GLU A 1 310 ? 2.408 -18.125 9.422 1 91.06 310 GLU A C 1
ATOM 2382 O O . GLU A 1 310 ? 2.293 -17.562 10.516 1 91.06 310 GLU A O 1
ATOM 2387 N N . MET A 1 311 ? 1.969 -17.594 8.281 1 91.81 311 MET A N 1
ATOM 2388 C CA . MET A 1 311 ? 1.248 -16.328 8.164 1 91.81 311 MET A CA 1
ATOM 2389 C C . MET A 1 311 ? 2.162 -15.148 8.477 1 91.81 311 MET A C 1
ATOM 2391 O O . MET A 1 311 ? 1.692 -14.086 8.875 1 91.81 311 MET A O 1
ATOM 2395 N N . ALA A 1 312 ? 3.439 -15.383 8.383 1 90.38 312 ALA A N 1
ATOM 2396 C CA . ALA A 1 312 ? 4.367 -14.25 8.391 1 90.38 312 ALA A CA 1
ATOM 2397 C C . ALA A 1 312 ? 4.332 -13.5 7.062 1 90.38 312 ALA A C 1
ATOM 2399 O O . ALA A 1 312 ? 4.305 -14.117 5.996 1 90.38 312 ALA A O 1
ATOM 2400 N N . LEU A 1 313 ? 4.305 -12.203 7.129 1 93 313 LEU A N 1
ATOM 2401 C CA . LEU A 1 313 ? 4.199 -11.367 5.938 1 93 313 LEU A CA 1
ATOM 2402 C C . LEU A 1 313 ? 5.457 -11.469 5.086 1 93 313 LEU A C 1
ATOM 2404 O O . LEU A 1 313 ? 6.562 -11.219 5.574 1 93 313 LEU A O 1
ATOM 2408 N N . LEU A 1 314 ? 5.305 -11.844 3.844 1 95.19 314 LEU A N 1
ATOM 2409 C CA . LEU A 1 314 ? 6.414 -11.938 2.902 1 95.19 314 LEU A CA 1
ATOM 2410 C C . LEU A 1 314 ? 6.48 -10.688 2.025 1 95.19 314 LEU A C 1
ATOM 2412 O O . LEU A 1 314 ? 7.57 -10.188 1.729 1 95.19 314 LEU A O 1
ATOM 2416 N N . CYS A 1 315 ? 5.293 -10.227 1.646 1 96.44 315 CYS A N 1
ATOM 2417 C CA . CYS A 1 315 ? 5.223 -9.133 0.679 1 96.44 315 CYS A CA 1
ATOM 2418 C C . CYS A 1 315 ? 3.887 -8.414 0.768 1 96.44 315 CYS A C 1
ATOM 2420 O O . CYS A 1 315 ? 2.84 -9.047 0.905 1 96.44 315 CYS A O 1
ATOM 2422 N N . ALA A 1 316 ? 3.898 -7.133 0.799 1 95.81 316 ALA A N 1
ATOM 2423 C CA . ALA A 1 316 ? 2.729 -6.277 0.618 1 95.81 316 ALA A CA 1
ATOM 2424 C C . ALA A 1 316 ? 2.768 -5.574 -0.737 1 95.81 316 ALA A C 1
ATOM 2426 O O . ALA A 1 316 ? 3.768 -4.945 -1.09 1 95.81 316 ALA A O 1
ATOM 2427 N N . ALA A 1 317 ? 1.672 -5.711 -1.476 1 97.19 317 ALA A N 1
ATOM 2428 C CA . ALA A 1 317 ? 1.635 -5.129 -2.814 1 97.19 317 ALA A CA 1
ATOM 2429 C C . ALA A 1 317 ? 0.358 -4.32 -3.027 1 97.19 317 ALA A C 1
ATOM 2431 O O . ALA A 1 317 ? -0.604 -4.461 -2.268 1 97.19 317 ALA A O 1
ATOM 2432 N N . ARG A 1 318 ? 0.394 -3.438 -3.963 1 97 318 ARG A N 1
ATOM 2433 C CA . ARG A 1 318 ? -0.76 -2.639 -4.363 1 97 318 ARG A CA 1
ATOM 2434 C C . ARG A 1 318 ? -0.757 -2.387 -5.867 1 97 318 ARG A C 1
ATOM 2436 O O . ARG A 1 318 ? 0.294 -2.131 -6.457 1 97 318 ARG A O 1
ATOM 2443 N N . GLN A 1 319 ? -1.923 -2.488 -6.449 1 98 319 GLN A N 1
ATOM 2444 C CA . GLN A 1 319 ? -2.104 -2.209 -7.871 1 98 319 GLN A CA 1
ATOM 2445 C C . GLN A 1 319 ? -3.135 -1.105 -8.086 1 98 319 GLN A C 1
ATOM 2447 O O . GLN A 1 319 ? -4.152 -1.054 -7.391 1 98 319 GLN A O 1
ATOM 2452 N N . LEU A 1 320 ? -2.801 -0.193 -8.945 1 97.69 320 LEU A N 1
ATOM 2453 C CA . LEU A 1 320 ? -3.812 0.625 -9.609 1 97.69 320 LEU A CA 1
ATOM 2454 C C . LEU A 1 320 ? -4.266 -0.017 -10.914 1 97.69 320 LEU A C 1
ATOM 2456 O O . LEU A 1 320 ? -3.451 -0.237 -11.812 1 97.69 320 LEU A O 1
ATOM 2460 N N . ILE A 1 321 ? -5.559 -0.312 -10.984 1 97 321 ILE A N 1
ATOM 2461 C CA . ILE A 1 321 ? -6.117 -1.027 -12.125 1 97 321 ILE A CA 1
ATOM 2462 C C . ILE A 1 321 ? -7.203 -0.181 -12.781 1 97 321 ILE A C 1
ATOM 2464 O O . ILE A 1 321 ? -8.086 0.348 -12.102 1 97 321 ILE A O 1
ATOM 2468 N N . VAL A 1 322 ? -7.129 -0.019 -14.047 1 95.69 322 VAL A N 1
ATOM 2469 C CA . VAL A 1 322 ? -8.219 0.557 -14.82 1 95.69 322 VAL A CA 1
ATOM 2470 C C . VAL A 1 322 ? -9.055 -0.559 -15.453 1 95.69 322 VAL A C 1
ATOM 2472 O O . VAL A 1 322 ? -8.516 -1.461 -16.094 1 95.69 322 VAL A O 1
ATOM 2475 N N . VAL A 1 323 ? -10.297 -0.488 -15.172 1 94.31 323 VAL A N 1
ATOM 2476 C CA . VAL A 1 323 ? -11.266 -1.436 -15.703 1 94.31 323 VAL A CA 1
ATOM 2477 C C . VAL A 1 323 ? -12.016 -0.806 -16.875 1 94.31 323 VAL A C 1
ATOM 2479 O O . VAL A 1 323 ? -12.812 0.114 -16.688 1 94.31 323 VAL A O 1
ATOM 2482 N N . LEU A 1 324 ? -11.766 -1.33 -18.016 1 90.88 324 LEU A N 1
ATOM 2483 C CA . LEU A 1 324 ? -12.312 -0.736 -19.234 1 90.88 324 LEU A CA 1
ATOM 2484 C C . LEU A 1 324 ? -13.484 -1.56 -19.766 1 90.88 324 LEU A C 1
ATOM 2486 O O . LEU A 1 324 ? -13.484 -2.787 -19.656 1 90.88 324 LEU A O 1
ATOM 2490 N N . ASP A 1 325 ? -14.375 -0.861 -20.359 1 85.5 325 ASP A N 1
ATOM 2491 C CA . ASP A 1 325 ? -15.438 -1.55 -21.094 1 85.5 325 ASP A CA 1
ATOM 2492 C C . ASP A 1 325 ? -14.898 -2.199 -22.359 1 85.5 325 ASP A C 1
ATOM 2494 O O . ASP A 1 325 ? -14.078 -1.607 -23.078 1 85.5 325 ASP A O 1
ATOM 2498 N N . ALA A 1 326 ? -15.242 -3.473 -22.547 1 72.44 326 ALA A N 1
ATOM 2499 C CA . ALA A 1 326 ? -14.727 -4.246 -23.672 1 72.44 326 ALA A CA 1
ATOM 2500 C C . ALA A 1 326 ? -15.047 -3.559 -25 1 72.44 326 ALA A C 1
ATOM 2502 O O . ALA A 1 326 ? -14.289 -3.676 -25.969 1 72.44 326 ALA A O 1
ATOM 2503 N N . LYS A 1 327 ? -16.219 -2.936 -25.078 1 62.53 327 LYS A N 1
ATOM 2504 C CA . LYS A 1 327 ? -16.594 -2.252 -26.312 1 62.53 327 LYS A CA 1
ATOM 2505 C C . LYS A 1 327 ? -15.539 -1.206 -26.688 1 62.53 327 LYS A C 1
ATOM 2507 O O . LYS A 1 327 ? -15.367 -0.895 -27.859 1 62.53 327 LYS A O 1
ATOM 2512 N N . ARG A 1 328 ? -14.812 -0.701 -25.75 1 53.44 328 ARG A N 1
ATOM 2513 C CA . ARG A 1 328 ? -13.797 0.323 -25.984 1 53.44 328 ARG A CA 1
ATOM 2514 C C . ARG 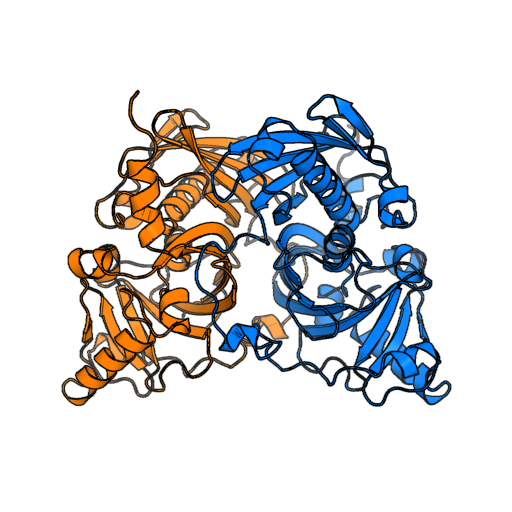A 1 328 ? -12.5 -0.298 -26.484 1 53.44 328 ARG A C 1
ATOM 2516 O O . ARG A 1 328 ? -11.711 0.364 -27.156 1 53.44 328 ARG A O 1
ATOM 2523 N N . ARG A 1 329 ? -12.25 -1.53 -26.047 1 53.31 329 ARG A N 1
ATOM 2524 C CA . ARG A 1 329 ? -11.047 -2.211 -26.516 1 53.31 329 ARG A CA 1
ATOM 2525 C C . ARG A 1 329 ? -11.016 -2.311 -28.031 1 53.31 329 ARG A C 1
ATOM 2527 O O . ARG A 1 329 ? -9.977 -2.1 -28.656 1 53.31 329 ARG A O 1
ATOM 2534 N N . PHE A 1 330 ? -12.172 -2.668 -28.609 1 46.84 330 PHE A N 1
ATOM 2535 C CA . PHE A 1 330 ? -12.281 -2.934 -30.031 1 46.84 330 PHE A CA 1
ATOM 2536 C C . PHE A 1 330 ? -12.562 -1.651 -30.797 1 46.84 330 PHE A C 1
ATOM 2538 O O . PHE A 1 330 ? -12.383 -1.597 -32.031 1 46.84 330 PHE A O 1
ATOM 2545 N N . ALA A 1 331 ? -13.039 -0.703 -30.219 1 44.53 331 ALA A N 1
ATOM 2546 C CA . ALA A 1 331 ? -13.312 0.531 -30.953 1 44.53 331 ALA A CA 1
ATOM 2547 C C . ALA A 1 331 ? -12.008 1.247 -31.312 1 44.53 331 ALA A C 1
ATOM 2549 O O . ALA A 1 331 ? -11.922 1.896 -32.375 1 44.53 331 ALA A O 1
ATOM 2550 N N . GLU A 1 332 ? -11.086 1.3 -30.375 1 41.16 332 GLU A N 1
ATOM 2551 C CA . GLU A 1 332 ? -9.867 2.033 -30.703 1 41.16 332 GLU A CA 1
ATOM 2552 C C . GLU A 1 332 ? -9.156 1.41 -31.906 1 41.16 332 GLU A C 1
ATOM 2554 O O . GLU A 1 332 ? -8.422 2.096 -32.625 1 41.16 332 GLU A O 1
ATOM 2559 N N . LYS A 1 333 ? -9.344 0.11 -32.281 1 39.28 333 LYS A N 1
ATOM 2560 C CA . LYS A 1 333 ? -8.773 -0.447 -33.531 1 39.28 333 LYS A CA 1
ATOM 2561 C C . LYS A 1 333 ? -9.445 0.151 -34.75 1 39.28 333 LYS A C 1
ATOM 2563 O O . LYS A 1 333 ? -8.82 0.247 -35.812 1 39.28 333 LYS A O 1
ATOM 2568 N N . GLU A 1 334 ? -10.742 0.537 -34.719 1 38.06 334 GLU A N 1
ATOM 2569 C CA . GLU A 1 334 ? -11.336 1.039 -35.969 1 38.06 334 GLU A CA 1
ATOM 2570 C C . GLU A 1 334 ? -10.961 2.498 -36.188 1 38.06 334 GLU A C 1
ATOM 2572 O O . GLU A 1 334 ? -11.203 3.041 -37.281 1 38.06 334 GLU A O 1
ATOM 2577 N N . ALA A 1 335 ? -10.82 3.316 -35.219 1 37.62 335 ALA A N 1
ATOM 2578 C CA . ALA A 1 335 ? -10.742 4.746 -35.531 1 37.62 335 ALA A CA 1
ATOM 2579 C C . ALA A 1 335 ? -9.469 5.078 -36.281 1 37.62 335 ALA A C 1
ATOM 2581 O O . ALA A 1 335 ? -9.281 6.215 -36.719 1 37.62 335 ALA A O 1
ATOM 2582 N N . LYS A 1 336 ? -8.352 4.648 -36.094 1 35.62 336 LYS A N 1
ATOM 2583 C CA . LYS A 1 336 ? -7.301 5.195 -36.938 1 35.62 336 LYS A CA 1
ATOM 2584 C C . LYS A 1 336 ? -7.387 4.633 -38.344 1 35.62 336 LYS A C 1
ATOM 2586 O O . LYS A 1 336 ? -7.051 3.467 -38.594 1 35.62 336 LYS A O 1
ATOM 2591 N N . PRO A 1 337 ? -8.344 5.117 -39.094 1 24.88 337 PRO A N 1
ATOM 2592 C CA . PRO A 1 337 ? -8.203 4.914 -40.531 1 24.88 337 PRO A CA 1
ATOM 2593 C C . PRO A 1 337 ? -6.852 5.367 -41.094 1 24.88 337 PRO A C 1
ATOM 2595 O O . PRO A 1 337 ? -6.277 6.336 -40.562 1 24.88 337 PRO A O 1
ATOM 2598 N N . SER A 1 338 ? -6.09 4.457 -41.5 1 24 338 SER A N 1
ATOM 2599 C CA . SER A 1 338 ? -5.035 4.793 -42.438 1 24 338 SER A CA 1
ATOM 2600 C C . SER A 1 338 ? -5.5 5.852 -43.438 1 24 338 SER A C 1
ATOM 2602 O O . SER A 1 338 ? -6.383 5.594 -44.25 1 24 338 SER A O 1
ATOM 2604 N N . LEU A 1 339 ? -5.812 7.09 -42.938 1 21.08 339 LEU A N 1
ATOM 2605 C CA . LEU A 1 339 ? -5.637 8.008 -44.062 1 21.08 339 LEU A CA 1
ATOM 2606 C C . LEU A 1 339 ? -4.18 8.039 -44.5 1 21.08 339 LEU A C 1
ATOM 2608 O O . LEU A 1 339 ? -3.268 8.039 -43.688 1 21.08 339 LEU A O 1
ATOM 2612 N N . MET B 1 1 ? -9.773 31.266 -4.012 1 58.91 1 MET B N 1
ATOM 2613 C CA . MET B 1 1 ? -8.703 31.875 -3.232 1 58.91 1 MET B CA 1
ATOM 2614 C C . MET B 1 1 ? -7.488 30.953 -3.156 1 58.91 1 MET B C 1
ATOM 2616 O O . MET B 1 1 ? -7.637 29.719 -3.158 1 58.91 1 MET B O 1
ATOM 2620 N N . THR B 1 2 ? -6.32 31.438 -3.334 1 82.81 2 THR B N 1
ATOM 2621 C CA . THR B 1 2 ? -5.043 30.734 -3.264 1 82.81 2 THR B CA 1
ATOM 2622 C C . THR B 1 2 ? -4.781 30.234 -1.849 1 82.81 2 THR B C 1
ATOM 2624 O O . THR B 1 2 ? -4.93 30.984 -0.88 1 82.81 2 THR B O 1
ATOM 2627 N N . SER B 1 3 ? -4.559 29.031 -1.665 1 92.94 3 SER B N 1
ATOM 2628 C CA . SER B 1 3 ? -4.309 28.453 -0.35 1 92.94 3 SER B CA 1
ATOM 2629 C C . SER B 1 3 ? -2.977 28.938 0.22 1 92.94 3 SER B C 1
ATOM 2631 O O . SER B 1 3 ? -2.107 29.391 -0.522 1 92.94 3 SER B O 1
ATOM 2633 N N . ILE B 1 4 ? -2.818 28.906 1.562 1 96.44 4 ILE B N 1
ATOM 2634 C CA . ILE B 1 4 ? -1.561 29.234 2.23 1 96.44 4 ILE B CA 1
ATOM 2635 C C . ILE B 1 4 ? -0.454 28.312 1.714 1 96.44 4 ILE B C 1
ATOM 2637 O O . ILE B 1 4 ? 0.666 28.766 1.459 1 96.44 4 ILE B O 1
ATOM 2641 N N . LEU B 1 5 ? -0.767 27.031 1.523 1 97.19 5 LEU B N 1
ATOM 2642 C CA . LEU B 1 5 ? 0.191 26.062 1.011 1 97.19 5 LEU B CA 1
ATOM 2643 C C . LEU B 1 5 ? 0.707 26.469 -0.363 1 97.19 5 LEU B C 1
ATOM 2645 O O . LEU B 1 5 ? 1.915 26.453 -0.607 1 97.19 5 LEU B O 1
ATOM 2649 N N . SER B 1 6 ? -0.187 26.812 -1.238 1 96.88 6 SER B N 1
ATOM 2650 C CA . SER B 1 6 ? 0.199 27.25 -2.578 1 96.88 6 SER B CA 1
ATOM 2651 C C . SER B 1 6 ? 1.091 28.484 -2.525 1 96.88 6 SER B C 1
ATOM 2653 O O . SER B 1 6 ? 2.053 28.594 -3.287 1 96.88 6 SER B O 1
ATOM 2655 N N . LYS B 1 7 ? 0.757 29.406 -1.612 1 97.31 7 LYS B N 1
ATOM 2656 C CA . LYS B 1 7 ? 1.57 30.609 -1.45 1 97.31 7 LYS B CA 1
ATOM 2657 C C . LYS B 1 7 ? 2.979 30.266 -0.976 1 97.31 7 LYS B C 1
ATOM 2659 O O . LYS B 1 7 ? 3.959 30.844 -1.443 1 97.31 7 LYS B O 1
ATOM 2664 N N . HIS B 1 8 ? 3.07 29.312 -0.061 1 97.94 8 HIS B N 1
ATOM 2665 C CA . HIS B 1 8 ? 4.367 28.906 0.474 1 97.94 8 HIS B CA 1
ATOM 2666 C C . HIS B 1 8 ? 5.191 28.172 -0.575 1 97.94 8 HIS B C 1
ATOM 2668 O O . HIS B 1 8 ? 6.418 28.297 -0.605 1 97.94 8 HIS B O 1
ATOM 2674 N N . ILE B 1 9 ? 4.523 27.375 -1.426 1 98.25 9 ILE B N 1
ATOM 2675 C CA . ILE B 1 9 ? 5.219 26.672 -2.496 1 98.25 9 ILE B CA 1
ATOM 2676 C C . ILE B 1 9 ? 5.734 27.672 -3.525 1 98.25 9 ILE B C 1
ATOM 2678 O O . ILE B 1 9 ? 6.828 27.5 -4.066 1 98.25 9 ILE B O 1
ATOM 2682 N N . ASP B 1 10 ? 4.918 28.703 -3.812 1 98.38 10 ASP B N 1
ATOM 2683 C CA . ASP B 1 10 ? 5.301 29.797 -4.688 1 98.38 10 ASP B CA 1
ATOM 2684 C C . ASP B 1 10 ? 5.883 29.281 -6 1 98.38 10 ASP B C 1
ATOM 2686 O O . ASP B 1 10 ? 7.008 29.641 -6.363 1 98.38 10 ASP B O 1
ATOM 2690 N N . LEU B 1 11 ? 5.105 28.5 -6.719 1 98.31 11 LEU B N 1
ATOM 2691 C CA . LEU B 1 11 ? 5.512 27.828 -7.949 1 98.31 11 LEU B CA 1
ATOM 2692 C C . LEU B 1 11 ? 5.75 28.844 -9.062 1 98.31 11 LEU B C 1
ATOM 2694 O O . LEU B 1 11 ? 4.934 29.734 -9.273 1 98.31 11 LEU B O 1
ATOM 2698 N N . LYS B 1 12 ? 6.945 28.766 -9.734 1 98.5 12 LYS B N 1
ATOM 2699 C CA . LYS B 1 12 ? 7.281 29.594 -10.891 1 98.5 12 LYS B CA 1
ATOM 2700 C C . LYS B 1 12 ? 7.805 28.734 -12.047 1 98.5 12 LYS B C 1
ATOM 2702 O O . LYS B 1 12 ? 8.781 28 -11.891 1 98.5 12 LYS B O 1
ATOM 2707 N N . GLN B 1 13 ? 7.191 28.891 -13.125 1 98.31 13 GLN B N 1
ATOM 2708 C CA . GLN B 1 13 ? 7.707 28.203 -14.312 1 98.31 13 GLN B CA 1
ATOM 2709 C C . GLN B 1 13 ? 8.922 28.922 -14.875 1 98.31 13 GLN B C 1
ATOM 2711 O O . GLN B 1 13 ? 8.852 30.109 -15.203 1 98.31 13 GLN B O 1
ATOM 2716 N N . THR B 1 14 ? 10.023 28.25 -15.031 1 98.06 14 THR B N 1
ATOM 2717 C CA . THR B 1 14 ? 11.258 28.891 -15.477 1 98.06 14 THR B CA 1
ATOM 2718 C C . THR B 1 14 ? 11.578 28.484 -16.922 1 98.06 14 THR B C 1
ATOM 2720 O O . THR B 1 14 ? 12.32 29.188 -17.609 1 98.06 14 THR B O 1
ATOM 2723 N N . SER B 1 15 ? 11.141 27.391 -17.422 1 97.5 15 SER B N 1
ATOM 2724 C CA . SER B 1 15 ? 11.133 26.891 -18.797 1 97.5 15 SER B CA 1
ATOM 2725 C C . SER B 1 15 ? 9.906 26.031 -19.062 1 97.5 15 SER B C 1
ATOM 2727 O O . SER B 1 15 ? 9.141 25.734 -18.141 1 97.5 15 SER B O 1
ATOM 2729 N N . PRO B 1 16 ? 9.664 25.656 -20.25 1 97.38 16 PRO B N 1
ATOM 2730 C CA . PRO B 1 16 ? 8.422 24.953 -20.562 1 97.38 16 PRO B CA 1
ATOM 2731 C C . PRO B 1 16 ? 8.211 23.734 -19.672 1 97.38 16 PRO B C 1
ATOM 2733 O O . PRO B 1 16 ? 7.07 23.422 -19.297 1 97.38 16 PRO B O 1
ATOM 2736 N N . ASN B 1 17 ? 9.281 23.047 -19.266 1 98.31 17 ASN B N 1
ATOM 2737 C CA . ASN B 1 17 ? 9.133 21.828 -18.484 1 98.31 17 ASN B CA 1
ATOM 2738 C C . ASN B 1 17 ? 9.859 21.922 -17.141 1 98.31 17 ASN B C 1
ATOM 2740 O O . ASN B 1 17 ? 10.234 20.891 -16.562 1 98.31 17 ASN B O 1
ATOM 2744 N N . THR B 1 18 ? 10.211 23.141 -16.703 1 98.75 18 THR B N 1
ATOM 2745 C CA . THR B 1 18 ? 10.969 23.328 -15.461 1 98.75 18 THR B CA 1
ATOM 2746 C C . THR B 1 18 ? 10.289 24.344 -14.562 1 98.75 18 THR B C 1
ATOM 2748 O O . THR B 1 18 ? 9.797 25.375 -15.039 1 98.75 18 THR B O 1
ATOM 2751 N N . TYR B 1 19 ? 10.281 24.047 -13.336 1 98.88 19 TYR B N 1
ATOM 2752 C CA . TYR B 1 19 ? 9.617 24.875 -12.344 1 98.88 19 TYR B CA 1
ATOM 2753 C C . TYR B 1 19 ? 10.516 25.109 -11.133 1 98.88 19 TYR B C 1
ATOM 2755 O O . TYR B 1 19 ? 11.25 24.203 -10.719 1 98.88 19 TYR B O 1
ATOM 2763 N N . GLY B 1 20 ? 10.422 26.281 -10.602 1 98.81 20 GLY B N 1
ATOM 2764 C CA . GLY B 1 20 ? 10.953 26.547 -9.273 1 98.81 20 GLY B CA 1
ATOM 2765 C C . GLY B 1 20 ? 9.898 26.5 -8.188 1 98.81 20 GLY B C 1
ATOM 2766 O O . GLY B 1 20 ? 8.773 26.969 -8.391 1 98.81 20 GLY B O 1
ATOM 2767 N N . VAL B 1 21 ? 10.258 25.906 -7.051 1 98.75 21 VAL B N 1
ATOM 2768 C CA . VAL B 1 21 ? 9.367 25.891 -5.895 1 98.75 21 VAL B CA 1
ATOM 2769 C C . VAL B 1 21 ? 10.125 26.344 -4.652 1 98.75 21 VAL B C 1
ATOM 2771 O O . VAL B 1 21 ? 11.312 26.031 -4.492 1 98.75 21 VAL B O 1
ATOM 2774 N N . SER B 1 22 ? 9.422 27.031 -3.771 1 98.56 22 SER B N 1
ATOM 2775 C CA . SER B 1 22 ? 10.031 27.641 -2.586 1 98.56 22 SER B CA 1
ATOM 2776 C C . SER B 1 22 ? 9.727 26.812 -1.335 1 98.56 22 SER B C 1
ATOM 2778 O O . SER B 1 22 ? 9.258 25.672 -1.428 1 98.56 22 SER B O 1
ATOM 2780 N N . TRP B 1 23 ? 10.172 2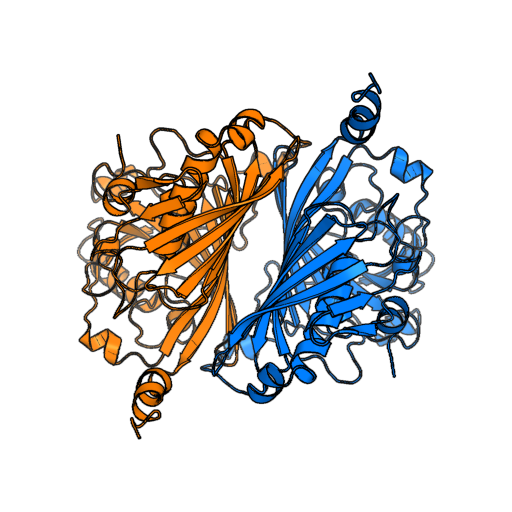7.344 -0.212 1 97.75 23 TRP B N 1
ATOM 2781 C CA . TRP B 1 23 ? 9.977 26.656 1.063 1 97.75 23 TRP B CA 1
ATOM 2782 C C . TRP B 1 23 ? 9.57 27.641 2.152 1 97.75 23 TRP B C 1
ATOM 2784 O O . TRP B 1 23 ? 9.656 28.859 1.959 1 97.75 23 TRP B O 1
ATOM 2794 N N . ASP B 1 24 ? 9.055 27.156 3.166 1 97.5 24 ASP B N 1
ATOM 2795 C CA . ASP B 1 24 ? 8.695 27.906 4.359 1 97.5 24 ASP B CA 1
ATOM 2796 C C . ASP B 1 24 ? 9.109 27.156 5.629 1 97.5 24 ASP B C 1
ATOM 2798 O O . ASP B 1 24 ? 9.086 25.922 5.664 1 97.5 24 ASP B O 1
ATOM 2802 N N . ALA B 1 25 ? 9.438 27.859 6.656 1 95.62 25 ALA B N 1
ATOM 2803 C CA . ALA B 1 25 ? 9.938 27.281 7.906 1 95.62 25 ALA B CA 1
ATOM 2804 C C . ALA B 1 25 ? 8.898 26.391 8.562 1 95.62 25 ALA B C 1
ATOM 2806 O O . ALA B 1 25 ? 9.234 25.484 9.328 1 95.62 25 ALA B O 1
ATOM 2807 N N . GLU B 1 26 ? 7.672 26.547 8.242 1 95.5 26 GLU B N 1
ATOM 2808 C CA . GLU B 1 26 ? 6.59 25.781 8.852 1 95.5 26 GLU B CA 1
ATOM 2809 C C . GLU B 1 26 ? 6.676 24.297 8.477 1 95.5 26 GLU B C 1
ATOM 2811 O O . GLU B 1 26 ? 6.062 23.453 9.125 1 95.5 26 GLU B O 1
ATOM 2816 N N . TYR B 1 27 ? 7.418 24.047 7.395 1 96.81 27 TYR B N 1
ATOM 2817 C CA . TYR B 1 27 ? 7.453 22.672 6.895 1 96.81 27 TYR B CA 1
ATOM 2818 C C . TYR B 1 27 ? 8.82 22.047 7.137 1 96.81 27 TYR B C 1
ATOM 2820 O O . TYR B 1 27 ? 9.18 21.062 6.48 1 96.81 27 TYR B O 1
ATOM 2828 N N . VAL B 1 28 ? 9.57 22.609 8.047 1 93.5 28 VAL B N 1
ATOM 2829 C CA . VAL B 1 28 ? 10.922 22.109 8.312 1 93.5 28 VAL B CA 1
ATOM 2830 C C . VAL B 1 28 ? 10.898 21.188 9.523 1 93.5 28 VAL B C 1
ATOM 2832 O O . VAL B 1 28 ? 10.273 21.5 10.539 1 93.5 28 VAL B O 1
ATOM 2835 N N . VAL B 1 29 ? 11.453 20.031 9.398 1 88.81 29 VAL B N 1
ATOM 2836 C CA . VAL B 1 29 ? 11.664 19.047 10.461 1 88.81 29 VAL B CA 1
ATOM 2837 C C . VAL B 1 29 ? 13.156 18.781 10.633 1 88.81 29 VAL B C 1
ATOM 2839 O O . VAL B 1 29 ? 13.766 18.094 9.805 1 88.81 29 VAL B O 1
ATOM 2842 N N . GLY B 1 30 ? 13.711 19.266 11.734 1 82.94 30 GLY B N 1
ATOM 2843 C CA . GLY B 1 30 ? 15.156 19.203 11.859 1 82.94 30 GLY B CA 1
ATOM 2844 C C . GLY B 1 30 ? 15.883 20.047 10.82 1 82.94 30 GLY B C 1
ATOM 2845 O O . GLY B 1 30 ? 15.695 21.266 10.773 1 82.94 30 GLY B O 1
ATOM 2846 N N . LYS B 1 31 ? 16.656 19.312 9.961 1 87.12 31 LYS B N 1
ATOM 2847 C CA . LYS B 1 31 ? 17.438 20.031 8.953 1 87.12 31 LYS B CA 1
ATOM 2848 C C . LYS B 1 31 ? 16.844 19.844 7.562 1 87.12 31 LYS B C 1
ATOM 2850 O O . LYS B 1 31 ? 17.391 20.344 6.578 1 87.12 31 LYS B O 1
ATOM 2855 N N . ALA B 1 32 ? 15.711 19.172 7.527 1 94.31 32 ALA B N 1
ATOM 2856 C CA . ALA B 1 32 ? 15.148 18.844 6.219 1 94.31 32 ALA B CA 1
ATOM 2857 C C . ALA B 1 32 ? 13.695 19.312 6.113 1 94.31 32 ALA B C 1
ATOM 2859 O O . ALA B 1 32 ? 13.062 19.625 7.121 1 94.31 32 ALA B O 1
ATOM 2860 N N . LEU B 1 33 ? 13.25 19.469 4.871 1 97.19 33 LEU B N 1
ATOM 2861 C CA . LEU B 1 33 ? 11.828 19.688 4.629 1 97.19 33 LEU B CA 1
ATOM 2862 C C . LEU B 1 33 ? 11.016 18.438 4.918 1 97.19 33 LEU B C 1
ATOM 2864 O O . LEU B 1 33 ? 11.477 17.328 4.668 1 97.19 33 LEU B O 1
ATOM 2868 N N . LEU B 1 34 ? 9.828 18.641 5.438 1 96.75 34 LEU B N 1
ATOM 2869 C CA . LEU B 1 34 ? 8.859 17.547 5.613 1 96.75 34 LEU B CA 1
ATOM 2870 C C . LEU B 1 34 ? 8.578 16.859 4.289 1 96.75 34 LEU B C 1
ATOM 2872 O O . LEU B 1 34 ? 8.305 17.516 3.279 1 96.75 34 LEU B O 1
ATOM 2876 N N . GLY B 1 35 ? 8.664 15.531 4.254 1 97.81 35 GLY B N 1
ATOM 2877 C CA . GLY B 1 35 ? 8.383 14.773 3.041 1 97.81 35 GLY B CA 1
ATOM 2878 C C . GLY B 1 35 ? 7.043 15.109 2.424 1 97.81 35 GLY B C 1
ATOM 2879 O O . GLY B 1 35 ? 6.926 15.234 1.202 1 97.81 35 GLY B O 1
ATOM 2880 N N . GLY B 1 36 ? 6.031 15.281 3.262 1 98.31 36 GLY B N 1
ATOM 2881 C CA . GLY B 1 36 ? 4.707 15.641 2.787 1 98.31 36 GLY B CA 1
ATOM 2882 C C . GLY B 1 36 ? 4.668 16.984 2.08 1 98.31 36 GLY B C 1
ATOM 2883 O O . GLY B 1 36 ? 3.891 17.172 1.143 1 98.31 36 GLY B O 1
ATOM 2884 N N . TYR B 1 37 ? 5.465 17.953 2.57 1 98.62 37 TYR B N 1
ATOM 2885 C CA . TYR B 1 37 ? 5.543 19.234 1.895 1 98.62 37 TYR B CA 1
ATOM 2886 C C . TYR B 1 37 ? 6.18 19.094 0.516 1 98.62 37 TYR B C 1
ATOM 2888 O O . TYR B 1 37 ? 5.711 19.688 -0.455 1 98.62 37 TYR B O 1
ATOM 2896 N N . VAL B 1 38 ? 7.238 18.281 0.43 1 98.81 38 VAL B N 1
ATOM 2897 C CA . VAL B 1 38 ? 7.883 18.016 -0.852 1 98.81 38 VAL B CA 1
ATOM 2898 C C . VAL B 1 38 ? 6.898 17.328 -1.79 1 98.81 38 VAL B C 1
ATOM 2900 O O . VAL B 1 38 ? 6.816 17.656 -2.973 1 98.81 38 VAL B O 1
ATOM 2903 N N . ALA B 1 39 ? 6.145 16.391 -1.253 1 98.88 39 ALA B N 1
ATOM 2904 C CA . ALA B 1 39 ? 5.109 15.734 -2.041 1 98.88 39 ALA B CA 1
ATOM 2905 C C . ALA B 1 39 ? 4.082 16.734 -2.555 1 98.88 39 ALA B C 1
ATOM 2907 O O . ALA B 1 39 ? 3.639 16.656 -3.703 1 98.88 39 ALA B O 1
ATOM 2908 N N . ALA B 1 40 ? 3.693 17.703 -1.711 1 98.81 40 ALA B N 1
ATOM 2909 C CA . ALA B 1 40 ? 2.744 18.734 -2.102 1 98.81 40 ALA B CA 1
ATOM 2910 C C . ALA B 1 40 ? 3.326 19.625 -3.197 1 98.81 40 ALA B C 1
ATOM 2912 O O . ALA B 1 40 ? 2.609 20.047 -4.105 1 98.81 40 ALA B O 1
ATOM 2913 N N . GLN B 1 41 ? 4.629 19.938 -3.092 1 98.88 41 GLN B N 1
ATOM 2914 C CA . GLN B 1 41 ? 5.301 20.703 -4.145 1 98.88 41 GLN B CA 1
ATOM 2915 C C . GLN B 1 41 ? 5.227 19.969 -5.48 1 98.88 41 GLN B C 1
ATOM 2917 O O . GLN B 1 41 ? 4.863 20.562 -6.5 1 98.88 41 GLN B O 1
ATOM 2922 N N . ILE B 1 42 ? 5.52 18.703 -5.43 1 98.94 42 ILE B N 1
ATOM 2923 C CA . ILE B 1 42 ? 5.523 17.891 -6.645 1 98.94 42 ILE B CA 1
ATOM 2924 C C . ILE B 1 42 ? 4.102 17.781 -7.191 1 98.94 42 ILE B C 1
ATOM 2926 O O . ILE B 1 42 ? 3.889 17.891 -8.406 1 98.94 42 ILE B O 1
ATOM 2930 N N . HIS B 1 43 ? 3.178 17.594 -6.336 1 98.81 43 HIS B N 1
ATOM 2931 C CA . HIS B 1 43 ? 1.783 17.578 -6.766 1 98.81 43 HIS B CA 1
ATOM 2932 C C . HIS B 1 43 ? 1.402 18.875 -7.469 1 98.81 43 HIS B C 1
ATOM 2934 O O . HIS B 1 43 ? 0.775 18.844 -8.531 1 98.81 43 HIS B O 1
ATOM 2940 N N . HIS B 1 44 ? 1.73 19.953 -6.848 1 98.62 44 HIS B N 1
ATOM 2941 C CA . HIS B 1 44 ? 1.375 21.266 -7.375 1 98.62 44 HIS B CA 1
ATOM 2942 C C . HIS B 1 44 ? 1.994 21.5 -8.75 1 98.62 44 HIS B C 1
ATOM 2944 O O . HIS B 1 44 ? 1.324 21.984 -9.664 1 98.62 44 HIS B O 1
ATOM 2950 N N . VAL B 1 45 ? 3.262 21.141 -8.914 1 98.88 45 VAL B N 1
ATOM 2951 C CA . VAL B 1 45 ? 3.922 21.25 -10.211 1 98.88 45 VAL B CA 1
ATOM 2952 C C . VAL B 1 45 ? 3.201 20.359 -11.227 1 98.88 45 VAL B C 1
ATOM 2954 O O . VAL B 1 45 ? 2.926 20.781 -12.352 1 98.88 45 VAL B O 1
ATOM 2957 N N . THR B 1 46 ? 2.893 19.141 -10.828 1 98.88 46 THR B N 1
ATOM 2958 C CA . THR B 1 46 ? 2.227 18.188 -11.711 1 98.88 46 THR B CA 1
ATOM 2959 C C . THR B 1 46 ? 0.882 18.734 -12.18 1 98.88 46 THR B C 1
ATOM 2961 O O . THR B 1 46 ? 0.616 18.781 -13.383 1 98.88 46 THR B O 1
ATOM 2964 N N . ALA B 1 47 ? 0.105 19.156 -11.211 1 98.44 47 ALA B N 1
ATOM 2965 C CA . ALA B 1 47 ? -1.228 19.672 -11.523 1 98.44 47 ALA B CA 1
ATOM 2966 C C . ALA B 1 47 ? -1.15 20.859 -12.461 1 98.44 47 ALA B C 1
ATOM 2968 O O . ALA B 1 47 ? -1.949 20.984 -13.398 1 98.44 47 ALA B O 1
ATOM 2969 N N . THR B 1 48 ? -0.231 21.719 -12.203 1 98.44 48 THR B N 1
ATOM 2970 C CA . THR B 1 48 ? -0.044 22.891 -13.047 1 98.44 48 THR B CA 1
ATOM 2971 C C . THR B 1 48 ? 0.4 22.5 -14.445 1 98.44 48 THR B C 1
ATOM 2973 O O . THR B 1 48 ? -0.14 22.984 -15.438 1 98.44 48 THR B O 1
ATOM 2976 N N . HIS B 1 49 ? 1.353 21.594 -14.539 1 98.81 49 HIS B N 1
ATOM 2977 C CA . HIS B 1 49 ? 1.91 21.172 -15.812 1 98.81 49 HIS B CA 1
ATOM 2978 C C . HIS B 1 49 ? 0.854 20.484 -16.672 1 98.81 49 HIS B C 1
ATOM 2980 O O . HIS B 1 49 ? 0.819 20.688 -17.891 1 98.81 49 HIS B O 1
ATOM 2986 N N . LEU B 1 50 ? -0.03 19.766 -16.109 1 98.62 50 LEU B N 1
ATOM 2987 C CA . LEU B 1 50 ? -1.062 19.016 -16.828 1 98.62 50 LEU B CA 1
ATOM 2988 C C . LEU B 1 50 ? -2.016 19.953 -17.547 1 98.62 50 LEU B C 1
ATOM 2990 O O . LEU B 1 50 ? -2.58 19.594 -18.578 1 98.62 50 LEU B O 1
ATOM 2994 N N . ILE B 1 51 ? -2.141 21.188 -17.047 1 97.94 51 ILE B N 1
ATOM 2995 C CA . ILE B 1 51 ? -3.141 22.062 -17.641 1 97.94 51 ILE B CA 1
ATOM 2996 C C . ILE B 1 51 ? -2.451 23.219 -18.359 1 97.94 51 ILE B C 1
ATOM 2998 O O . ILE B 1 51 ? -3.107 24.156 -18.797 1 97.94 51 ILE B O 1
ATOM 3002 N N . THR B 1 52 ? -1.126 23.156 -18.484 1 98 52 THR B N 1
ATOM 3003 C CA . THR B 1 52 ? -0.444 24.266 -19.156 1 98 52 THR B CA 1
ATOM 3004 C C . THR B 1 52 ? 0.416 23.734 -20.312 1 98 52 THR B C 1
ATOM 3006 O O . THR B 1 52 ? 0.633 24.438 -21.297 1 98 52 THR B O 1
ATOM 3009 N N . ASP B 1 53 ? 1.023 22.547 -20.203 1 98.44 53 ASP B N 1
ATOM 3010 C CA . ASP B 1 53 ? 1.787 21.953 -21.297 1 98.44 53 ASP B CA 1
ATOM 3011 C C . ASP B 1 53 ? 0.885 21.641 -22.5 1 98.44 53 ASP B C 1
ATOM 3013 O O . ASP B 1 53 ? -0.105 20.922 -22.359 1 98.44 53 ASP B O 1
ATOM 3017 N N . PRO B 1 54 ? 1.226 22.109 -23.656 1 97.94 54 PRO B N 1
ATOM 3018 C CA . PRO B 1 54 ? 0.309 21.984 -24.797 1 97.94 54 PRO B CA 1
ATOM 3019 C C . PRO B 1 54 ? -0.039 20.547 -25.125 1 97.94 54 PRO B C 1
ATOM 3021 O O . PRO B 1 54 ? -1.193 20.234 -25.438 1 97.94 54 PRO B O 1
ATOM 3024 N N . GLU B 1 55 ? 0.885 19.656 -25.078 1 97.88 55 GLU B N 1
ATOM 3025 C CA . GLU B 1 55 ? 0.628 18.266 -25.406 1 97.88 55 GLU B CA 1
ATOM 3026 C C . GLU B 1 55 ? -0.282 17.609 -24.375 1 97.88 55 GLU B C 1
ATOM 3028 O O . GLU B 1 55 ? -1.159 16.812 -24.734 1 97.88 55 GLU B O 1
ATOM 3033 N N . LEU B 1 56 ? -0.078 17.938 -23.188 1 98.38 56 LEU B N 1
ATOM 3034 C CA . LEU B 1 56 ? -0.877 17.344 -22.125 1 98.38 56 LEU B CA 1
ATOM 3035 C C . LEU B 1 56 ? -2.271 17.969 -22.078 1 98.38 56 LEU B C 1
ATOM 3037 O O . LEU B 1 56 ? -3.252 17.281 -21.797 1 98.38 56 LEU B O 1
ATOM 3041 N N . VAL B 1 57 ? -2.377 19.266 -22.328 1 98.31 57 VAL B N 1
ATOM 3042 C CA . VAL B 1 57 ? -3.674 19.922 -22.406 1 98.31 57 VAL B CA 1
ATOM 3043 C C . VAL B 1 57 ? -4.523 19.266 -23.484 1 98.31 57 VAL B C 1
ATOM 3045 O O . VAL B 1 57 ? -5.727 19.047 -23.297 1 98.31 57 VAL B O 1
ATOM 3048 N N . ALA B 1 58 ? -3.863 18.922 -24.578 1 98.25 58 ALA B N 1
ATOM 3049 C CA . ALA B 1 58 ? -4.566 18.297 -25.703 1 98.25 58 ALA B CA 1
ATOM 3050 C C . ALA B 1 58 ? -5.152 16.953 -25.297 1 98.25 58 ALA B C 1
ATOM 3052 O O . ALA B 1 58 ? -6.18 16.531 -25.844 1 98.25 58 ALA B O 1
ATOM 3053 N N . CYS B 1 59 ? -4.574 16.281 -24.328 1 97.62 59 CYS B N 1
ATOM 3054 C CA . CYS B 1 59 ? -5.059 15 -23.844 1 97.62 59 CYS B CA 1
ATOM 3055 C C . CYS B 1 59 ? -6.281 15.164 -22.953 1 97.62 59 CYS B C 1
ATOM 3057 O O . CYS B 1 59 ? -7.02 14.211 -22.719 1 97.62 59 CYS B O 1
ATOM 3059 N N . ASN B 1 60 ? -6.496 16.375 -22.391 1 98.19 60 ASN B N 1
ATOM 3060 C CA . ASN B 1 60 ? -7.629 16.703 -21.531 1 98.19 60 ASN B CA 1
ATOM 3061 C C . ASN B 1 60 ? -7.719 15.773 -20.328 1 98.19 60 ASN B C 1
ATOM 3063 O O . ASN B 1 60 ? -8.766 15.18 -20.078 1 98.19 60 ASN B O 1
ATOM 3067 N N . GLN B 1 61 ? -6.68 15.578 -19.641 1 98.31 61 GLN B N 1
ATOM 3068 C CA . GLN B 1 61 ? -6.539 14.781 -18.438 1 98.31 61 GLN B CA 1
ATOM 3069 C C . GLN B 1 61 ? -6 15.625 -17.281 1 98.31 61 GLN B C 1
ATOM 3071 O O . GLN B 1 61 ? -4.875 15.414 -16.828 1 98.31 61 GLN B O 1
ATOM 3076 N N . PRO B 1 62 ? -6.824 16.5 -16.734 1 98.12 62 PRO B N 1
ATOM 3077 C CA . PRO B 1 62 ? -6.32 17.484 -15.773 1 98.12 62 PRO B CA 1
ATOM 3078 C C . PRO B 1 62 ? -6.121 16.906 -14.375 1 98.12 62 PRO B C 1
ATOM 3080 O O . PRO B 1 62 ? -5.523 17.562 -13.508 1 98.12 62 PRO B O 1
ATOM 3083 N N . ASP B 1 63 ? -6.594 15.656 -14.102 1 98.31 63 ASP B N 1
ATOM 3084 C CA . ASP B 1 63 ? -6.578 15.109 -12.75 1 98.31 63 ASP B CA 1
ATOM 3085 C C . ASP B 1 63 ? -5.391 14.172 -12.547 1 98.31 63 ASP B C 1
ATOM 3087 O O . ASP B 1 63 ? -5.047 13.391 -13.445 1 98.31 63 ASP B O 1
ATOM 3091 N N . ILE B 1 64 ? -4.719 14.305 -11.43 1 98.62 64 ILE B N 1
ATOM 3092 C CA . ILE B 1 64 ? -3.699 13.336 -11.047 1 98.62 64 ILE B CA 1
ATOM 3093 C C . ILE B 1 64 ? -4.363 12.102 -10.438 1 98.62 64 ILE B C 1
ATOM 3095 O O . ILE B 1 64 ? -5.027 12.195 -9.398 1 98.62 64 ILE B O 1
ATOM 3099 N N . LEU B 1 65 ? -4.223 11.008 -11.062 1 98.06 65 LEU B N 1
ATOM 3100 C CA . LEU B 1 65 ? -4.793 9.742 -10.609 1 98.06 65 LEU B CA 1
ATOM 3101 C C . LEU B 1 65 ? -3.848 9.039 -9.641 1 98.06 65 LEU B C 1
ATOM 3103 O O . LEU B 1 65 ? -4.285 8.516 -8.609 1 98.06 65 LEU B O 1
ATOM 3107 N N . ASN B 1 66 ? -2.613 8.992 -9.922 1 98.5 66 ASN B N 1
ATOM 3108 C CA . ASN B 1 66 ? -1.578 8.367 -9.109 1 98.5 66 ASN B CA 1
ATOM 3109 C C . ASN B 1 66 ? -0.313 9.219 -9.062 1 98.5 66 ASN B C 1
ATOM 3111 O O . ASN B 1 66 ? 0.07 9.828 -10.062 1 98.5 66 ASN B O 1
ATOM 3115 N N . LEU B 1 67 ? 0.313 9.312 -7.934 1 98.81 67 LEU B N 1
ATOM 3116 C CA . LEU B 1 67 ? 1.59 9.977 -7.711 1 98.81 67 LEU B CA 1
ATOM 3117 C C . LEU B 1 67 ? 2.518 9.117 -6.863 1 98.81 67 LEU B C 1
ATOM 3119 O O . LEU B 1 67 ? 2.191 8.781 -5.723 1 98.81 67 LEU B O 1
ATOM 3123 N N . HIS B 1 68 ? 3.607 8.656 -7.441 1 98.81 68 HIS B N 1
ATOM 3124 C CA . HIS B 1 68 ? 4.633 7.887 -6.742 1 98.81 68 HIS B CA 1
ATOM 3125 C C . HIS B 1 68 ? 5.887 8.727 -6.504 1 98.81 68 HIS B C 1
ATOM 3127 O O . HIS B 1 68 ? 6.383 9.375 -7.426 1 98.81 68 HIS B O 1
ATOM 3133 N N . LEU B 1 69 ? 6.402 8.711 -5.281 1 98.88 69 LEU B N 1
ATOM 3134 C CA . LEU B 1 69 ? 7.605 9.477 -4.953 1 98.88 69 LEU B CA 1
ATOM 3135 C C . LEU B 1 69 ? 8.68 8.562 -4.359 1 98.88 69 LEU B C 1
ATOM 3137 O O . LEU B 1 69 ? 8.383 7.73 -3.504 1 98.88 69 LEU B O 1
ATOM 3141 N N . GLU B 1 70 ? 9.875 8.68 -4.848 1 98.69 70 GLU B N 1
ATOM 3142 C CA . GLU B 1 70 ? 11.094 8.141 -4.254 1 98.69 70 GLU B CA 1
ATOM 3143 C C . GLU B 1 70 ? 11.914 9.25 -3.594 1 98.69 70 GLU B C 1
ATOM 3145 O O . GLU B 1 70 ? 12.438 10.133 -4.273 1 98.69 70 GLU B O 1
ATOM 3150 N N . PHE B 1 71 ? 11.984 9.164 -2.324 1 98.62 71 PHE B N 1
ATOM 3151 C CA . PHE B 1 71 ? 12.828 10.117 -1.612 1 98.62 71 PHE B CA 1
ATOM 3152 C C . PHE B 1 71 ? 14.266 9.633 -1.543 1 98.62 71 PHE B C 1
ATOM 3154 O O . PHE B 1 71 ? 14.625 8.867 -0.643 1 98.62 71 PHE B O 1
ATOM 3161 N N . LEU B 1 72 ? 15.102 10.141 -2.398 1 98.25 72 LEU B N 1
ATOM 3162 C CA . LEU B 1 72 ? 16.469 9.648 -2.539 1 98.25 72 LEU B CA 1
ATOM 3163 C C . LEU B 1 72 ? 17.375 10.258 -1.472 1 98.25 72 LEU B C 1
ATOM 3165 O O . LEU B 1 72 ? 18.297 9.602 -0.995 1 98.25 72 LEU B O 1
ATOM 3169 N N . ARG B 1 73 ? 17.094 11.539 -1.166 1 96.56 73 ARG B N 1
ATOM 3170 C CA . ARG B 1 73 ? 17.828 12.32 -0.179 1 96.56 73 ARG B CA 1
ATOM 3171 C C . ARG B 1 73 ? 16.922 13.32 0.52 1 96.56 73 ARG B C 1
ATOM 3173 O O . ARG B 1 73 ? 15.922 13.766 -0.053 1 96.56 73 ARG B O 1
ATOM 3180 N N . PRO B 1 74 ? 17.312 13.602 1.754 1 96.06 74 PRO B N 1
ATOM 3181 C CA . PRO B 1 74 ? 16.547 14.672 2.385 1 96.06 74 PRO B CA 1
ATOM 3182 C C . PRO B 1 74 ? 16.594 15.977 1.589 1 96.06 74 PRO B C 1
ATOM 3184 O O . PRO B 1 74 ? 17.625 16.344 1.044 1 96.06 74 PRO B O 1
ATOM 3187 N N . SER B 1 75 ? 15.43 16.609 1.421 1 97.94 75 SER B N 1
ATOM 3188 C CA . SER B 1 75 ? 15.383 17.953 0.833 1 97.94 75 SER B CA 1
ATOM 3189 C C . SER B 1 75 ? 15.68 19.016 1.875 1 97.94 75 SER B C 1
ATOM 3191 O O . SER B 1 75 ? 15.102 19.016 2.965 1 97.94 75 SER B O 1
ATOM 3193 N N . GLU B 1 76 ? 16.531 19.891 1.555 1 97.56 76 GLU B N 1
ATOM 3194 C CA . GLU B 1 76 ? 16.938 20.969 2.453 1 97.56 76 GLU B CA 1
ATOM 3195 C C . GLU B 1 76 ? 16 22.156 2.342 1 97.56 76 GLU B C 1
ATOM 3197 O O . GLU B 1 76 ? 15.242 22.281 1.373 1 97.56 76 GLU B O 1
ATOM 3202 N N . PRO B 1 77 ? 15.992 23 3.412 1 97.5 77 PRO B N 1
ATOM 3203 C CA . PRO B 1 77 ? 15.188 24.219 3.324 1 97.5 77 PRO B CA 1
ATOM 3204 C C . PRO B 1 77 ? 15.805 25.266 2.385 1 97.5 77 PRO B C 1
ATOM 3206 O O . PRO B 1 77 ? 16.312 26.281 2.84 1 97.5 77 PRO B O 1
ATOM 3209 N N . CYS B 1 78 ? 15.703 25.047 1.096 1 98.06 78 CYS B N 1
ATOM 3210 C CA . CYS B 1 78 ? 16.156 25.938 0.032 1 98.06 78 CYS B CA 1
ATOM 3211 C C . CYS B 1 78 ? 15.289 25.781 -1.214 1 98.06 78 CYS B C 1
ATOM 3213 O O . CYS B 1 78 ? 14.375 24.953 -1.238 1 98.06 78 CYS B O 1
ATOM 3215 N N . MET B 1 79 ? 15.539 26.578 -2.137 1 98 79 MET B N 1
ATOM 3216 C CA . MET B 1 79 ? 14.812 26.516 -3.4 1 98 79 MET B CA 1
ATOM 3217 C C . MET B 1 79 ? 15.102 25.203 -4.117 1 98 79 MET B C 1
ATOM 3219 O O . MET B 1 79 ? 16.219 24.703 -4.086 1 98 79 MET B O 1
ATOM 3223 N N . SER B 1 80 ? 14.039 24.641 -4.754 1 98.69 80 SER B N 1
ATOM 3224 C CA . SER B 1 80 ? 14.172 23.438 -5.559 1 98.69 80 SER B CA 1
ATOM 3225 C C . SER B 1 80 ? 13.766 23.688 -7.008 1 98.69 80 SER B C 1
ATOM 3227 O O . SER B 1 80 ? 12.969 24.578 -7.289 1 98.69 80 SER B O 1
ATOM 3229 N N . THR B 1 81 ? 14.391 22.953 -7.855 1 98.88 81 THR B N 1
ATOM 3230 C CA . THR B 1 81 ? 13.992 22.906 -9.258 1 98.88 81 THR B CA 1
ATOM 3231 C C . THR B 1 81 ? 13.328 21.562 -9.578 1 98.88 81 THR B C 1
ATOM 3233 O O . THR B 1 81 ? 13.844 20.5 -9.227 1 98.88 81 THR B O 1
ATOM 3236 N N . VAL B 1 82 ? 12.148 21.609 -10.219 1 98.94 82 VAL B N 1
ATOM 3237 C CA . VAL B 1 82 ? 11.445 20.406 -10.648 1 98.94 82 VAL B CA 1
ATOM 3238 C C . VAL B 1 82 ? 11.383 20.359 -12.172 1 98.94 82 VAL B C 1
ATOM 3240 O O . VAL B 1 82 ? 10.906 21.297 -12.812 1 98.94 82 VAL B O 1
ATOM 3243 N N . THR B 1 83 ? 11.93 19.328 -12.734 1 98.88 83 THR B N 1
ATOM 3244 C CA . THR B 1 83 ? 11.852 19.109 -14.172 1 98.88 83 THR B CA 1
ATOM 3245 C C . THR B 1 83 ? 10.859 18 -14.5 1 98.88 83 THR B C 1
ATOM 3247 O O . THR B 1 83 ? 10.781 17 -13.781 1 98.88 83 THR B O 1
ATOM 3250 N N . VAL B 1 84 ? 10.117 18.203 -15.617 1 98.88 84 VAL B N 1
ATOM 3251 C CA . VAL B 1 84 ? 9.07 17.25 -16 1 98.88 84 VAL B CA 1
ATOM 3252 C C . VAL B 1 84 ? 9.414 16.609 -17.344 1 98.88 84 VAL B C 1
ATOM 3254 O O . VAL B 1 84 ? 9.812 17.312 -18.281 1 98.88 84 VAL B O 1
ATOM 3257 N N . THR B 1 85 ? 9.352 15.32 -17.406 1 98.44 85 THR B N 1
ATOM 3258 C CA . THR B 1 85 ? 9.523 14.562 -18.641 1 98.44 85 THR B CA 1
ATOM 3259 C C . THR B 1 85 ? 8.281 13.727 -18.938 1 98.44 85 THR B C 1
ATOM 3261 O O . THR B 1 85 ? 7.836 12.945 -18.094 1 98.44 85 THR B O 1
ATOM 3264 N N . THR B 1 86 ? 7.734 13.891 -20.172 1 98.25 86 THR B N 1
ATOM 3265 C CA . THR B 1 86 ? 6.598 13.07 -20.578 1 98.25 86 THR B CA 1
ATOM 3266 C C . THR B 1 86 ? 7.059 11.672 -20.984 1 98.25 86 THR B C 1
ATOM 3268 O O . THR B 1 86 ? 7.941 11.516 -21.828 1 98.25 86 THR B O 1
ATOM 3271 N N . LEU B 1 87 ? 6.473 10.656 -20.375 1 97.81 87 LEU B N 1
ATOM 3272 C CA . LEU B 1 87 ? 6.844 9.273 -20.672 1 97.81 87 LEU B CA 1
ATOM 3273 C C . LEU B 1 87 ? 5.867 8.648 -21.656 1 97.81 87 LEU B C 1
ATOM 3275 O O . LEU B 1 87 ? 6.27 7.848 -22.516 1 97.81 87 LEU B O 1
ATOM 3279 N N . LYS B 1 88 ? 4.582 9.016 -21.516 1 97.75 88 LYS B N 1
ATOM 3280 C CA . LYS B 1 88 ? 3.549 8.445 -22.375 1 97.75 88 LYS B CA 1
ATOM 3281 C C . LYS B 1 88 ? 2.326 9.352 -22.453 1 97.75 88 LYS B C 1
ATOM 3283 O O . LYS B 1 88 ? 1.813 9.797 -21.422 1 97.75 88 LYS B O 1
ATOM 3288 N N . LEU B 1 89 ? 1.904 9.664 -23.625 1 97.81 89 LEU B N 1
ATOM 3289 C CA . LEU B 1 89 ? 0.6 10.266 -23.891 1 97.81 89 LEU B CA 1
ATOM 3290 C C . LEU B 1 89 ? -0.406 9.211 -24.328 1 97.81 89 LEU B C 1
ATOM 3292 O O . LEU B 1 89 ? -0.123 8.43 -25.25 1 97.81 89 LEU B O 1
ATOM 3296 N N . GLY B 1 90 ? -1.488 9.148 -23.562 1 95.38 90 GLY B N 1
ATOM 3297 C CA . GLY B 1 90 ? -2.525 8.195 -23.938 1 95.38 90 GLY B CA 1
ATOM 3298 C C . GLY B 1 90 ? -3.906 8.812 -24 1 95.38 90 GLY B C 1
ATOM 3299 O O . GLY B 1 90 ? -4.105 9.953 -23.578 1 95.38 90 GLY B O 1
ATOM 3300 N N . ALA B 1 91 ? -4.879 8.023 -24.578 1 92.12 91 ALA B N 1
ATOM 3301 C CA . ALA B 1 91 ? -6.246 8.5 -24.734 1 92.12 91 ALA B CA 1
ATOM 3302 C C . ALA B 1 91 ? -6.945 8.648 -23.391 1 92.12 91 ALA B C 1
ATOM 3304 O O . ALA B 1 91 ? -7.684 9.609 -23.172 1 92.12 91 ALA B O 1
ATOM 3305 N N . ALA B 1 92 ? -6.625 7.707 -22.484 1 93.94 92 ALA B N 1
ATOM 3306 C CA . ALA B 1 92 ? -7.324 7.711 -21.188 1 93.94 92 ALA B CA 1
ATOM 3307 C C . ALA B 1 92 ? -6.406 8.195 -20.078 1 93.94 92 ALA B C 1
ATOM 3309 O O . ALA B 1 92 ? -6.867 8.828 -19.125 1 93.94 92 ALA B O 1
ATOM 3310 N N . LEU B 1 93 ? -5.113 7.809 -20.203 1 97.56 93 LEU B N 1
ATOM 3311 C CA . LEU B 1 93 ? -4.129 8.117 -19.172 1 97.56 93 LEU B CA 1
ATOM 3312 C C . LEU B 1 93 ? -2.826 8.602 -19.797 1 97.56 93 LEU B C 1
ATOM 3314 O O . LEU B 1 93 ? -2.438 8.141 -20.875 1 97.56 93 LEU B O 1
ATOM 3318 N N . SER B 1 94 ? -2.168 9.477 -19.203 1 98.62 94 SER B N 1
ATOM 3319 C CA . SER B 1 94 ? -0.807 9.891 -19.516 1 98.62 94 SER B CA 1
ATOM 3320 C C . SER B 1 94 ? 0.107 9.789 -18.312 1 98.62 94 SER B C 1
ATOM 3322 O O . SER B 1 94 ? -0.358 9.867 -17.172 1 98.62 94 SER B O 1
ATOM 3324 N N . THR B 1 95 ? 1.371 9.508 -18.547 1 98.75 95 THR B N 1
ATOM 3325 C CA . THR B 1 95 ? 2.34 9.352 -17.469 1 98.75 95 THR B CA 1
ATOM 3326 C C . THR B 1 95 ? 3.525 10.297 -17.672 1 98.75 95 THR B C 1
ATOM 3328 O O . THR B 1 95 ? 4.094 10.367 -18.766 1 98.75 95 THR B O 1
ATOM 3331 N N . ILE B 1 96 ? 3.893 11.023 -16.625 1 98.81 96 ILE B N 1
ATOM 3332 C CA . ILE B 1 96 ? 5.055 11.898 -16.656 1 98.81 96 ILE B CA 1
ATOM 3333 C C . ILE B 1 96 ? 5.984 11.578 -15.484 1 98.81 96 ILE B C 1
ATOM 3335 O O . ILE B 1 96 ? 5.559 10.977 -14.492 1 98.81 96 ILE B O 1
ATOM 3339 N N . GLN B 1 97 ? 7.195 11.844 -15.641 1 98.81 97 GLN B N 1
ATOM 3340 C CA . GLN B 1 97 ? 8.211 11.75 -14.594 1 98.81 97 GLN B CA 1
ATOM 3341 C C . GLN B 1 97 ? 8.664 13.133 -14.141 1 98.81 97 GLN B C 1
ATOM 3343 O O . GLN B 1 97 ? 8.828 14.039 -14.969 1 98.81 97 GLN B O 1
ATOM 3348 N N . LEU B 1 98 ? 8.852 13.352 -12.844 1 98.88 98 LEU B N 1
ATOM 3349 C CA . LEU B 1 98 ? 9.383 14.594 -12.281 1 98.88 98 LEU B CA 1
ATOM 3350 C C . LEU B 1 98 ? 10.656 14.328 -11.484 1 98.88 98 LEU B C 1
ATOM 3352 O O . LEU B 1 98 ? 10.789 13.289 -10.836 1 98.88 98 LEU B O 1
ATOM 3356 N N . GLN B 1 99 ? 11.547 15.25 -11.547 1 98.81 99 GLN B N 1
ATOM 3357 C CA . GLN B 1 99 ? 12.742 15.258 -10.711 1 98.81 99 GLN B CA 1
ATOM 3358 C C . GLN B 1 99 ? 12.859 16.562 -9.938 1 98.81 99 GLN B C 1
ATOM 3360 O O . GLN B 1 99 ? 12.875 17.641 -10.523 1 98.81 99 GLN B O 1
ATOM 3365 N N . LEU B 1 100 ? 12.852 16.453 -8.672 1 98.94 100 LEU B N 1
ATOM 3366 C CA . LEU B 1 100 ? 13.172 17.594 -7.824 1 98.94 100 LEU B CA 1
ATOM 3367 C C . LEU B 1 100 ? 14.656 17.625 -7.484 1 98.94 100 LEU B C 1
ATOM 3369 O O . LEU B 1 100 ? 15.18 16.672 -6.906 1 98.94 100 LEU B O 1
ATOM 3373 N N . VAL B 1 101 ? 15.281 18.719 -7.824 1 98.81 101 VAL B N 1
ATOM 3374 C CA . VAL B 1 101 ? 16.734 18.844 -7.723 1 98.81 101 VAL B CA 1
ATOM 3375 C C . VAL B 1 101 ? 17.094 20.016 -6.82 1 98.81 101 VAL B C 1
ATOM 3377 O O . VAL B 1 101 ? 16.469 21.078 -6.898 1 98.81 101 VAL B O 1
ATOM 3380 N N . GLN B 1 102 ? 17.953 19.812 -5.883 1 98.56 102 GLN B N 1
ATOM 3381 C CA . GLN B 1 102 ? 18.594 20.844 -5.082 1 98.56 102 GLN B CA 1
ATOM 3382 C C . GLN B 1 102 ? 20.125 20.766 -5.191 1 98.56 102 GLN B C 1
ATOM 3384 O O . GLN B 1 102 ? 20.703 19.688 -5.066 1 98.56 102 GLN B O 1
ATOM 3389 N N . ASN B 1 103 ? 20.766 21.875 -5.48 1 97 103 ASN B N 1
ATOM 3390 C CA . ASN B 1 103 ? 22.219 21.938 -5.527 1 97 103 ASN B CA 1
ATOM 3391 C C . ASN B 1 103 ? 22.812 20.875 -6.445 1 97 103 ASN B C 1
ATOM 3393 O O . ASN B 1 103 ? 23.75 20.172 -6.07 1 97 103 ASN B O 1
ATOM 3397 N N . GLY B 1 104 ? 22.141 20.609 -7.484 1 96.56 104 GLY B N 1
ATOM 3398 C CA . GLY B 1 104 ? 22.656 19.734 -8.531 1 96.56 104 GLY B CA 1
ATOM 3399 C C . GLY B 1 104 ? 22.406 18.266 -8.25 1 96.56 104 GLY B C 1
ATOM 3400 O O . GLY B 1 104 ? 22.797 17.406 -9.039 1 96.56 104 GLY B O 1
ATOM 3401 N N . LYS B 1 105 ? 21.719 17.953 -7.215 1 97.19 105 LYS B N 1
ATOM 3402 C CA . LYS B 1 105 ? 21.453 16.562 -6.855 1 97.19 105 LYS B CA 1
ATOM 3403 C C . LYS B 1 105 ? 19.953 16.281 -6.863 1 97.19 105 LYS B C 1
ATOM 3405 O O . LYS B 1 105 ? 19.156 17.062 -6.34 1 97.19 105 LYS B O 1
ATOM 3410 N N . ILE B 1 106 ? 19.625 15.172 -7.461 1 98.25 106 ILE B N 1
ATOM 3411 C CA . ILE B 1 106 ? 18.234 14.742 -7.406 1 98.25 106 ILE B CA 1
ATOM 3412 C C . ILE B 1 106 ? 17.875 14.336 -5.98 1 98.25 106 ILE B C 1
ATOM 3414 O O . ILE B 1 106 ? 18.484 13.43 -5.41 1 98.25 106 ILE B O 1
ATOM 3418 N N . ARG B 1 107 ? 16.891 15.055 -5.41 1 98.69 107 ARG B N 1
ATOM 3419 C CA . ARG B 1 107 ? 16.406 14.734 -4.07 1 98.69 107 ARG B CA 1
ATOM 3420 C C . ARG B 1 107 ? 15.234 13.766 -4.125 1 98.69 107 ARG B C 1
ATOM 3422 O O . ARG B 1 107 ? 15.125 12.867 -3.287 1 98.69 107 ARG B O 1
ATOM 3429 N N . VAL B 1 108 ? 14.383 13.969 -5.137 1 98.81 108 VAL B N 1
ATOM 3430 C CA . VAL B 1 108 ? 13.172 13.164 -5.27 1 98.81 108 VAL B CA 1
ATOM 3431 C C . VAL B 1 108 ? 12.906 12.867 -6.746 1 98.81 108 VAL B C 1
ATOM 3433 O O . VAL B 1 108 ? 13.047 13.75 -7.594 1 98.81 108 VAL B O 1
ATOM 3436 N N . ILE B 1 109 ? 12.586 11.688 -7.074 1 98.75 109 ILE B N 1
ATOM 3437 C CA . ILE B 1 109 ? 12.016 11.32 -8.367 1 98.75 109 ILE B CA 1
ATOM 3438 C C . ILE B 1 109 ? 10.562 10.883 -8.188 1 98.75 109 ILE B C 1
ATOM 3440 O O . ILE B 1 109 ? 10.234 10.18 -7.227 1 98.75 109 ILE B O 1
ATOM 3444 N N . ALA B 1 110 ? 9.758 11.352 -9.078 1 98.88 110 ALA B N 1
ATOM 3445 C CA . ALA B 1 110 ? 8.336 11.047 -8.961 1 98.88 110 ALA B CA 1
ATOM 3446 C C . ALA B 1 110 ? 7.75 10.633 -10.312 1 98.88 110 ALA B C 1
ATOM 3448 O O . ALA B 1 110 ? 8.297 10.977 -11.367 1 98.88 110 ALA B O 1
ATOM 3449 N N . MET B 1 111 ? 6.746 9.852 -10.281 1 98.75 111 MET B N 1
ATOM 3450 C CA . MET B 1 111 ? 5.91 9.477 -11.422 1 98.75 111 MET B CA 1
ATOM 3451 C C . MET B 1 111 ? 4.453 9.852 -11.18 1 98.75 111 MET B C 1
ATOM 3453 O O . MET B 1 111 ? 3.934 9.664 -10.078 1 98.75 111 MET B O 1
ATOM 3457 N N . ALA B 1 112 ? 3.912 10.398 -12.195 1 98.88 112 ALA B N 1
ATOM 3458 C CA . ALA B 1 112 ? 2.504 10.773 -12.078 1 98.88 112 ALA B CA 1
ATOM 3459 C C . ALA B 1 112 ? 1.7 10.273 -13.273 1 98.88 112 ALA B C 1
ATOM 3461 O O . ALA B 1 112 ? 2.162 10.352 -14.414 1 98.88 112 ALA B O 1
ATOM 3462 N N . THR B 1 113 ? 0.545 9.75 -13 1 98.75 113 THR B N 1
ATOM 3463 C CA . THR B 1 113 ? -0.432 9.367 -14.016 1 98.75 113 THR B CA 1
ATOM 3464 C C . THR B 1 113 ? -1.649 10.281 -13.961 1 98.75 113 THR B C 1
ATOM 3466 O O . THR B 1 113 ? -2.227 10.5 -12.898 1 98.75 113 THR B O 1
ATOM 3469 N N . SER B 1 114 ? -1.966 10.844 -15.102 1 98.62 114 SER B N 1
ATOM 3470 C CA . SER B 1 114 ? -3.092 11.773 -15.164 1 98.62 114 SER B CA 1
ATOM 3471 C C . SER B 1 114 ? -4.301 11.125 -15.828 1 98.62 114 SER B C 1
ATOM 3473 O O . SER B 1 114 ? -4.156 10.195 -16.625 1 98.62 114 SER B O 1
ATOM 3475 N N . ALA B 1 115 ? -5.43 11.562 -15.438 1 98.06 115 ALA B N 1
ATOM 3476 C CA . ALA B 1 115 ? -6.73 11.148 -15.961 1 98.06 115 ALA B CA 1
ATOM 3477 C C . ALA B 1 115 ? -7.719 12.305 -15.961 1 98.06 115 ALA B C 1
ATOM 3479 O O . ALA B 1 115 ? -7.363 13.43 -15.602 1 98.06 115 ALA B O 1
ATOM 3480 N N . ASN B 1 116 ? -8.852 12.062 -16.562 1 98 116 ASN B N 1
ATOM 3481 C CA . ASN B 1 116 ? -10.008 12.953 -16.406 1 98 116 ASN B CA 1
ATOM 3482 C C . ASN B 1 116 ? -11.102 12.312 -15.57 1 98 116 ASN B C 1
ATOM 3484 O O . ASN B 1 116 ? -11.797 11.406 -16.031 1 98 116 ASN B O 1
ATOM 3488 N N . PHE B 1 117 ? -11.258 12.797 -14.375 1 96.06 117 PHE B N 1
ATOM 3489 C CA . PHE B 1 117 ? -12.188 12.195 -13.43 1 96.06 117 PHE B CA 1
ATOM 3490 C C . PHE B 1 117 ? -13.633 12.422 -13.875 1 96.06 117 PHE B C 1
ATOM 3492 O O . PHE B 1 117 ? -14.547 11.773 -13.367 1 96.06 117 PHE B O 1
ATOM 3499 N N . ASP B 1 118 ? -13.859 13.273 -14.82 1 95 118 ASP B N 1
ATOM 3500 C CA . ASP B 1 118 ? -15.195 13.492 -15.367 1 95 118 ASP B CA 1
ATOM 3501 C C . ASP B 1 118 ? -15.539 12.43 -16.406 1 95 118 ASP B C 1
ATOM 3503 O O . ASP B 1 118 ? -16.703 12.273 -16.781 1 95 118 ASP B O 1
ATOM 3507 N N . ASN B 1 119 ? -14.516 11.82 -16.938 1 93.06 119 ASN B N 1
ATOM 3508 C CA . ASN B 1 119 ? -14.727 10.797 -17.953 1 93.06 119 ASN B CA 1
ATOM 3509 C C . ASN B 1 119 ? -14.75 9.398 -17.359 1 93.06 119 ASN B C 1
ATOM 3511 O O . ASN B 1 119 ? -13.75 8.938 -16.797 1 93.06 119 ASN B O 1
ATOM 3515 N N . SER B 1 120 ? -15.875 8.734 -17.531 1 91.5 120 SER B N 1
ATOM 3516 C CA . SER B 1 120 ? -15.945 7.355 -17.078 1 91.5 120 SER B CA 1
ATOM 3517 C C . SER B 1 120 ? -15.195 6.418 -18.016 1 91.5 120 SER B C 1
ATOM 3519 O O . SER B 1 120 ? -15.383 6.469 -19.234 1 91.5 120 SER B O 1
ATOM 3521 N N . LEU B 1 121 ? -14.352 5.625 -17.453 1 90.25 121 LEU B N 1
ATOM 3522 C CA . LEU B 1 121 ? -13.57 4.664 -18.234 1 90.25 121 LEU B CA 1
ATOM 3523 C C . LEU B 1 121 ? -14.227 3.289 -18.219 1 90.25 121 LEU B C 1
ATOM 3525 O O . LEU B 1 121 ? -13.906 2.43 -19.031 1 90.25 121 LEU B O 1
ATOM 3529 N N . GLY B 1 122 ? -15.117 3.08 -17.266 1 92.06 122 GLY B N 1
ATOM 3530 C CA . GLY B 1 122 ? -15.695 1.764 -17.047 1 92.06 122 GLY B CA 1
ATOM 3531 C C . GLY B 1 122 ? -16.734 1.736 -15.945 1 92.06 122 GLY B C 1
ATOM 3532 O O . GLY B 1 122 ? -17.312 2.768 -15.609 1 92.06 122 GLY B O 1
ATOM 3533 N N . PRO B 1 123 ? -16.953 0.562 -15.398 1 90.25 123 PRO B N 1
ATOM 3534 C CA . PRO B 1 123 ? -18.078 0.382 -14.484 1 90.25 123 PRO B CA 1
ATOM 3535 C C . PRO B 1 123 ? -17.812 0.979 -13.102 1 90.25 123 PRO B C 1
ATOM 3537 O O . PRO B 1 123 ? -16.672 1.303 -12.773 1 90.25 123 PRO B O 1
ATOM 3540 N N . THR B 1 124 ? -18.922 1.193 -12.383 1 88.81 124 THR B N 1
ATOM 3541 C CA . THR B 1 124 ? -18.953 1.55 -10.969 1 88.81 124 THR B CA 1
ATOM 3542 C C . THR B 1 124 ? -19.703 0.502 -10.164 1 88.81 124 THR B C 1
ATOM 3544 O O . THR B 1 124 ? -20.75 0.016 -10.594 1 88.81 124 THR B O 1
ATOM 3547 N N . THR B 1 125 ? -19.109 0.047 -9.141 1 83.31 125 THR B N 1
ATOM 3548 C CA . THR B 1 125 ? -19.859 -0.849 -8.258 1 83.31 125 THR B CA 1
ATOM 3549 C C . THR B 1 125 ? -20.484 -0.072 -7.105 1 83.31 125 THR B C 1
ATOM 3551 O O . THR B 1 125 ? -19.828 0.741 -6.457 1 83.31 125 THR B O 1
ATOM 3554 N N . PRO B 1 126 ? -21.875 -0.261 -7 1 64.5 126 PRO B N 1
ATOM 3555 C CA . PRO B 1 126 ? -22.594 0.471 -5.949 1 64.5 126 PRO B CA 1
ATOM 3556 C C . PRO B 1 126 ? -22.078 0.143 -4.551 1 64.5 126 PRO B C 1
ATOM 3558 O O . PRO B 1 126 ? -22.109 0.999 -3.662 1 64.5 126 PRO B O 1
ATOM 3561 N N . THR B 1 127 ? -22.078 -1.146 -4.336 1 54.31 127 THR B N 1
ATOM 3562 C CA . THR B 1 127 ? -21.703 -1.502 -2.973 1 54.31 127 THR B CA 1
ATOM 3563 C C . THR B 1 127 ? -20.5 -0.671 -2.506 1 54.31 127 THR B C 1
ATOM 3565 O O . THR B 1 127 ? -20.391 -0.352 -1.321 1 54.31 127 THR B O 1
ATOM 3568 N N . MET B 1 128 ? -19.719 -0.465 -3.461 1 51.62 128 MET B N 1
ATOM 3569 C CA . MET B 1 128 ? -18.578 0.336 -3.049 1 51.62 128 MET B CA 1
ATOM 3570 C C . MET B 1 128 ? -18.891 1.825 -3.127 1 51.62 128 MET B C 1
ATOM 3572 O O . MET B 1 128 ? -18.109 2.658 -2.674 1 51.62 128 MET B O 1
ATOM 3576 N N . THR B 1 129 ? -20 2.266 -3.93 1 45.72 129 THR B N 1
ATOM 3577 C CA . THR B 1 129 ? -20.297 3.689 -4.047 1 45.72 129 THR B CA 1
ATOM 3578 C C . THR B 1 129 ? -21.25 4.137 -2.947 1 45.72 129 THR B C 1
ATOM 3580 O O . THR B 1 129 ? -21.266 5.309 -2.568 1 45.72 129 THR B O 1
ATOM 3583 N N . LYS B 1 130 ? -22.484 3.436 -2.818 1 43.28 130 LYS B N 1
ATOM 3584 C CA . LYS B 1 130 ? -23.422 4.055 -1.888 1 43.28 130 LYS B CA 1
ATOM 3585 C C . LYS B 1 130 ? -22.797 4.215 -0.502 1 43.28 130 LYS B C 1
ATOM 3587 O O . LYS B 1 130 ? -23.297 4.988 0.321 1 43.28 130 LYS B O 1
ATOM 3592 N N . LYS B 1 131 ? -22.672 3.137 0.082 1 41.72 131 LYS B N 1
ATOM 3593 C CA . LYS B 1 131 ? -22.047 3.387 1.38 1 41.72 131 LYS B CA 1
ATOM 3594 C C . LYS B 1 131 ? -20.656 3.959 1.217 1 41.72 131 LYS B C 1
ATOM 3596 O O . LYS B 1 131 ? -19.953 3.633 0.258 1 41.72 131 LYS B O 1
ATOM 3601 N N . ALA B 1 132 ? -20.594 5.195 1.589 1 39.12 132 ALA B N 1
ATOM 3602 C CA . ALA B 1 132 ? -19.266 5.809 1.702 1 39.12 132 ALA B CA 1
ATOM 3603 C C . ALA B 1 132 ? -18.172 4.77 1.527 1 39.12 132 ALA B C 1
ATOM 3605 O O . ALA B 1 132 ? -17 5.121 1.348 1 39.12 132 ALA B O 1
ATOM 3606 N N . VAL B 1 133 ? -18.453 3.508 2.096 1 40.97 133 VAL B N 1
ATOM 3607 C CA . VAL B 1 133 ? -17.344 2.617 2.42 1 40.97 133 VAL B CA 1
ATOM 3608 C C . VAL B 1 133 ? -16.891 1.875 1.165 1 40.97 133 VAL B C 1
ATOM 3610 O O . VAL B 1 133 ? -17.484 0.865 0.785 1 40.97 133 VAL B O 1
ATOM 3613 N N . GLY B 1 134 ? -17.141 2.264 -0.055 1 44.72 134 GLY B N 1
ATOM 3614 C CA . GLY B 1 134 ? -16.297 1.492 -0.943 1 44.72 134 GLY B CA 1
ATOM 3615 C C . GLY B 1 134 ? -15.211 0.728 -0.21 1 44.72 134 GLY B C 1
ATOM 3616 O O . GLY B 1 134 ? -14.875 -0.401 -0.582 1 44.72 134 GLY B O 1
ATOM 3617 N N . LEU B 1 135 ? -14.57 1.545 0.647 1 54.5 135 LEU B N 1
ATOM 3618 C CA . LEU B 1 135 ? -13.555 0.934 1.501 1 54.5 135 LEU B CA 1
ATOM 3619 C C . LEU B 1 135 ? -14.172 0.424 2.799 1 54.5 135 LEU B C 1
ATOM 3621 O O . LEU B 1 135 ? -14.625 1.217 3.633 1 54.5 135 LEU B O 1
ATOM 3625 N N . SER B 1 136 ? -14.812 -0.657 2.783 1 63.81 136 SER B N 1
ATOM 3626 C CA . SER B 1 136 ? -15.078 -1.184 4.121 1 63.81 136 SER B CA 1
ATOM 3627 C C . SER B 1 136 ? -13.812 -1.177 4.973 1 63.81 136 SER B C 1
ATOM 3629 O O . SER B 1 136 ? -12.891 -1.962 4.734 1 63.81 136 SER B O 1
ATOM 3631 N N . LEU B 1 137 ? -13.672 0.068 5.605 1 83.12 137 LEU B N 1
ATOM 3632 C CA . LEU B 1 137 ? -12.57 0.119 6.566 1 83.12 137 LEU B CA 1
ATOM 3633 C C . LEU B 1 137 ? -12.812 -0.85 7.719 1 83.12 137 LEU B C 1
ATOM 3635 O O . LEU B 1 137 ? -13.898 -0.862 8.312 1 83.12 137 LEU B O 1
ATOM 3639 N N . HIS B 1 138 ? -11.961 -1.706 7.859 1 83 138 HIS B N 1
ATOM 3640 C CA . HIS B 1 138 ? -12.016 -2.646 8.977 1 83 138 HIS B CA 1
ATOM 3641 C C . HIS B 1 138 ? -10.875 -2.398 9.953 1 83 138 HIS B C 1
ATOM 3643 O O . HIS B 1 138 ? -9.711 -2.314 9.555 1 83 138 HIS B O 1
ATOM 3649 N N . PRO B 1 139 ? -11.227 -2.252 11.266 1 86.31 139 PRO B N 1
ATOM 3650 C CA . PRO B 1 139 ? -12.562 -2.094 11.844 1 86.31 139 PRO B CA 1
ATOM 3651 C C . PRO B 1 139 ? -13.242 -0.797 11.414 1 86.31 139 PRO B C 1
ATOM 3653 O O . PRO B 1 139 ? -12.586 0.119 10.922 1 86.31 139 PRO B O 1
ATOM 3656 N N . PRO B 1 140 ? -14.484 -0.782 11.609 1 88.19 140 PRO B N 1
ATOM 3657 C CA . PRO B 1 140 ? -15.164 0.461 11.242 1 88.19 140 PRO B CA 1
ATOM 3658 C C . PRO B 1 140 ? -14.719 1.651 12.086 1 88.19 140 PRO B C 1
ATOM 3660 O O . PRO B 1 140 ? -14.43 1.494 13.281 1 88.19 140 PRO B O 1
ATOM 3663 N N . PRO B 1 141 ? -14.688 2.801 11.453 1 90.88 141 PRO B N 1
ATOM 3664 C CA . PRO B 1 141 ? -14.359 4 12.227 1 90.88 141 PRO B CA 1
ATOM 3665 C C . PRO B 1 141 ? -15.445 4.375 13.227 1 90.88 141 PRO B C 1
ATOM 3667 O O . PRO B 1 141 ? -16.562 3.846 13.164 1 90.88 141 PRO B O 1
ATOM 3670 N N . GLY B 1 142 ? -15.07 5.258 14.164 1 92.62 142 GLY B N 1
ATOM 3671 C CA . GLY B 1 142 ? -16.062 5.797 15.086 1 92.62 142 GLY B CA 1
ATOM 3672 C C . GLY B 1 142 ? -17.109 6.645 14.398 1 92.62 142 GLY B C 1
ATOM 3673 O O . GLY B 1 142 ? -16.984 6.953 13.211 1 92.62 142 GLY B O 1
ATOM 3674 N N . PRO B 1 143 ? -18.125 7.008 15.109 1 95 143 PRO B N 1
ATOM 3675 C CA . PRO B 1 143 ? -19.188 7.836 14.539 1 95 143 PRO B CA 1
ATOM 3676 C C . PRO B 1 143 ? -18.672 9.18 14.031 1 95 143 PRO B C 1
ATOM 3678 O O . PRO B 1 143 ? -17.703 9.719 14.562 1 95 143 PRO B O 1
ATOM 3681 N N . LYS B 1 144 ? -19.312 9.648 13.055 1 95.69 144 LYS B N 1
ATOM 3682 C CA . LYS B 1 144 ? -18.969 10.969 12.531 1 95.69 144 LYS B CA 1
ATOM 3683 C C . LYS B 1 144 ? -19.094 12.039 13.609 1 95.69 144 LYS B C 1
ATOM 3685 O O . LYS B 1 144 ? -20.094 12.086 14.336 1 95.69 144 LYS B O 1
ATOM 3690 N N . PRO B 1 145 ? -18.156 12.914 13.703 1 98.06 145 PRO B N 1
ATOM 3691 C CA . PRO B 1 145 ? -18.25 13.992 14.688 1 98.06 145 PRO B CA 1
ATOM 3692 C C . PRO B 1 145 ? -19.344 15 14.352 1 98.06 145 PRO B C 1
ATOM 3694 O O . PRO B 1 145 ? -19.734 15.148 13.188 1 98.06 145 PRO B O 1
ATOM 3697 N N . ASP B 1 146 ? -19.812 15.641 15.406 1 97.75 146 ASP B N 1
ATOM 3698 C CA . ASP B 1 146 ? -20.562 16.875 15.203 1 97.75 146 ASP B CA 1
ATOM 3699 C C . ASP B 1 146 ? -19.609 18.062 15.008 1 97.75 146 ASP B C 1
ATOM 3701 O O . ASP B 1 146 ? -19.234 18.719 15.977 1 97.75 146 ASP B O 1
ATOM 3705 N N . PHE B 1 147 ? -19.312 18.344 13.797 1 97.5 147 PHE B N 1
ATOM 3706 C CA . PHE B 1 147 ? -18.266 19.312 13.469 1 97.5 147 PHE B CA 1
ATOM 3707 C C . PHE B 1 147 ? -18.672 20.703 13.945 1 97.5 147 PHE B C 1
ATOM 3709 O O . PHE B 1 147 ? -17.812 21.5 14.328 1 97.5 147 PHE B O 1
ATOM 3716 N N . ASP B 1 148 ? -19.922 20.969 13.852 1 96.06 148 ASP B N 1
ATOM 3717 C CA . ASP B 1 148 ? -20.391 22.281 14.305 1 96.06 148 ASP B CA 1
ATOM 3718 C C . ASP B 1 148 ? -20.156 22.453 15.805 1 96.06 148 ASP B C 1
ATOM 3720 O O . ASP B 1 148 ? -19.75 23.516 16.25 1 96.06 148 ASP B O 1
ATOM 3724 N N . ARG B 1 149 ? -20.438 21.406 16.578 1 96.94 149 ARG B N 1
ATOM 3725 C CA . ARG B 1 149 ? -20.172 21.453 18.016 1 96.94 149 ARG B CA 1
ATOM 3726 C C . ARG B 1 149 ? -18.688 21.641 18.281 1 96.94 149 ARG B C 1
ATOM 3728 O O . ARG B 1 149 ? -18.312 22.422 19.156 1 96.94 149 ARG B O 1
ATOM 3735 N N . VAL B 1 150 ? -17.859 20.984 17.516 1 97.44 150 VAL B N 1
ATOM 3736 C CA . VAL B 1 150 ? -16.422 21.078 17.688 1 97.44 150 VAL B CA 1
ATOM 3737 C C . VAL B 1 150 ? -15.945 22.5 17.453 1 97.44 150 VAL B C 1
ATOM 3739 O O . VAL B 1 150 ? -15.195 23.062 18.25 1 97.44 150 VAL B O 1
ATOM 3742 N N . TRP B 1 151 ? -16.469 23.141 16.438 1 95.81 151 TRP B N 1
ATOM 3743 C CA . TRP B 1 151 ? -16.062 24.5 16.094 1 95.81 151 TRP B CA 1
ATOM 3744 C C . TRP B 1 151 ? -16.578 25.5 17.125 1 95.81 151 TRP B C 1
ATOM 3746 O O . TRP B 1 151 ? -15.961 26.547 17.344 1 95.81 151 TRP B O 1
ATOM 3756 N N . ALA B 1 152 ? -17.672 25.109 17.781 1 96.88 152 ALA B N 1
ATOM 3757 C CA . ALA B 1 152 ? -18.25 25.969 18.812 1 96.88 152 ALA B CA 1
ATOM 3758 C C . ALA B 1 152 ? -17.609 25.688 20.172 1 96.88 152 ALA B C 1
ATOM 3760 O O . ALA B 1 152 ? -18.031 26.25 21.188 1 96.88 152 ALA B O 1
ATOM 3761 N N . HIS B 1 153 ? -16.672 24.828 20.188 1 97.12 153 HIS B N 1
ATOM 3762 C CA . HIS B 1 153 ? -15.992 24.438 21.422 1 97.12 153 HIS B CA 1
ATOM 3763 C C . HIS B 1 153 ? -16.969 23.797 22.406 1 97.12 153 HIS B C 1
ATOM 3765 O O . HIS B 1 153 ? -16.938 24.094 23.609 1 97.12 153 HIS B O 1
ATOM 3771 N N . GLN B 1 154 ? -17.891 23.062 21.828 1 97.69 154 GLN B N 1
ATOM 3772 C CA . GLN B 1 154 ? -18.75 22.188 22.594 1 97.69 154 GLN B CA 1
ATOM 3773 C C . GLN B 1 154 ? -18.281 20.734 22.516 1 97.69 154 GLN B C 1
ATOM 3775 O O . GLN B 1 154 ? -17.812 20.297 21.469 1 97.69 154 GLN B O 1
ATOM 3780 N N . PRO B 1 155 ? -18.469 20.094 23.594 1 96.94 155 PRO B N 1
ATOM 3781 C CA . PRO B 1 155 ? -17.953 18.719 23.594 1 96.94 155 PRO B CA 1
ATOM 3782 C C . PRO B 1 155 ? -18.688 17.812 22.609 1 96.94 155 PRO B C 1
ATOM 3784 O O . PRO B 1 155 ? -19.922 17.875 22.516 1 96.94 155 PRO B O 1
ATOM 3787 N N . ASP B 1 156 ? -17.938 17.062 21.844 1 97.75 156 ASP B N 1
ATOM 3788 C CA . ASP B 1 156 ? -18.453 15.984 21 1 97.75 156 ASP B CA 1
ATOM 3789 C C . ASP B 1 156 ? -18.5 14.672 21.781 1 97.75 156 ASP B C 1
ATOM 3791 O O . ASP B 1 156 ? -17.641 14.406 22.609 1 97.75 156 ASP B O 1
ATOM 3795 N N . GLN B 1 157 ? -19.469 13.836 21.484 1 96.31 157 GLN B N 1
ATOM 3796 C CA . GLN B 1 157 ? -19.703 12.609 22.234 1 96.31 157 GLN B CA 1
ATOM 3797 C C . GLN B 1 157 ? -18.578 11.602 22 1 96.31 157 GLN B C 1
ATOM 3799 O O . GLN B 1 157 ? -18.266 10.797 22.875 1 96.31 157 GLN B O 1
ATOM 3804 N N . ASN B 1 158 ? -17.938 11.711 20.859 1 97.5 158 ASN B N 1
ATOM 3805 C CA . ASN B 1 158 ? -17.062 10.602 20.5 1 97.5 158 ASN B CA 1
ATOM 3806 C C . ASN B 1 158 ? -15.641 11.07 20.234 1 97.5 158 ASN B C 1
ATOM 3808 O O . ASN B 1 158 ? -14.734 10.258 20.062 1 97.5 158 ASN B O 1
ATOM 3812 N N . TRP B 1 159 ? -15.422 12.375 20.219 1 98.38 159 TRP B N 1
ATOM 3813 C CA . TRP B 1 159 ? -14.133 12.875 19.75 1 98.38 159 TRP B CA 1
ATOM 3814 C C . TRP B 1 159 ? -13.625 14 20.656 1 98.38 159 TRP B C 1
ATOM 3816 O O . TRP B 1 159 ? -14.422 14.75 21.234 1 98.38 159 TRP B O 1
ATOM 3826 N N . ILE B 1 160 ? -12.344 14.109 20.781 1 98.44 160 ILE B N 1
ATOM 3827 C CA . ILE B 1 160 ? -11.672 15.141 21.562 1 98.44 160 ILE B CA 1
ATOM 3828 C C . ILE B 1 160 ? -10.812 16 20.641 1 98.44 160 ILE B C 1
ATOM 3830 O O . ILE B 1 160 ? -9.977 15.492 19.891 1 98.44 160 ILE B O 1
ATOM 3834 N N . PRO B 1 161 ? -11.023 17.297 20.594 1 98.38 161 PRO B N 1
ATOM 3835 C CA . PRO B 1 161 ? -10.227 1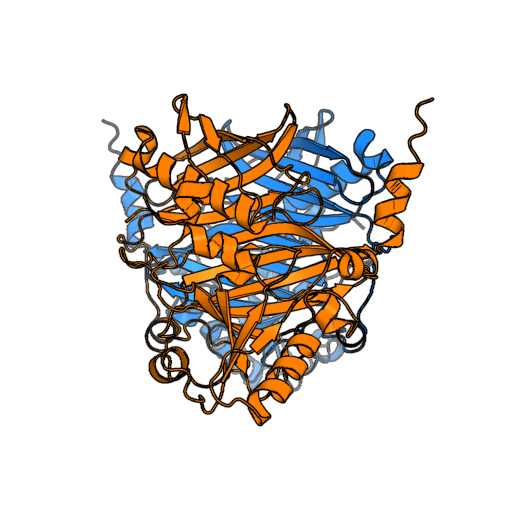8.172 19.734 1 98.38 161 PRO B CA 1
ATOM 3836 C C . PRO B 1 161 ? -8.875 18.531 20.344 1 98.38 161 PRO B C 1
ATOM 3838 O O . PRO B 1 161 ? -8.758 18.688 21.562 1 98.38 161 PRO B O 1
ATOM 3841 N N . GLY B 1 162 ? -7.863 18.609 19.516 1 97.5 162 GLY B N 1
ATOM 3842 C CA . GLY B 1 162 ? -6.539 19.047 19.938 1 97.5 162 GLY B CA 1
ATOM 3843 C C . GLY B 1 162 ? -5.676 19.531 18.781 1 97.5 162 GLY B C 1
ATOM 3844 O O . GLY B 1 162 ? -6.008 19.297 17.625 1 97.5 162 GLY B O 1
ATOM 3845 N N . SER B 1 163 ? -4.633 20.281 19.109 1 95.38 163 SER B N 1
ATOM 3846 C CA . SER B 1 163 ? -3.643 20.766 18.156 1 95.38 163 SER B CA 1
ATOM 3847 C C . SER B 1 163 ? -2.229 20.641 18.703 1 95.38 163 SER B C 1
ATOM 3849 O O . SER B 1 163 ? -2.014 20.797 19.906 1 95.38 163 SER B O 1
ATOM 3851 N N . LEU B 1 164 ? -1.39 20.297 17.859 1 92.06 164 LEU B N 1
ATOM 3852 C CA . LEU B 1 164 ? 0.022 20.281 18.219 1 92.06 164 LEU B CA 1
ATOM 3853 C C . LEU B 1 164 ? 0.703 21.594 17.844 1 92.06 164 LEU B C 1
ATOM 3855 O O . LEU B 1 164 ? 0.855 21.891 16.656 1 92.06 164 LEU B O 1
ATOM 3859 N N . VAL B 1 165 ? 1.096 22.359 18.844 1 89.94 165 VAL B N 1
ATOM 3860 C CA . VAL B 1 165 ? 1.725 23.672 18.656 1 89.94 165 VAL B CA 1
ATOM 3861 C C . VAL B 1 165 ? 3.176 23.609 19.125 1 89.94 165 VAL B C 1
ATOM 3863 O O . VAL B 1 165 ? 3.486 24.031 20.234 1 89.94 165 VAL B O 1
ATOM 3866 N N . GLY B 1 166 ? 3.98 22.969 18.391 1 83.25 166 GLY B N 1
ATOM 3867 C CA . GLY B 1 166 ? 5.348 22.781 18.859 1 83.25 166 GLY B CA 1
ATOM 3868 C C . GLY B 1 166 ? 6.379 23.344 17.891 1 83.25 166 GLY B C 1
ATOM 3869 O O . GLY B 1 166 ? 6.039 24.094 16.984 1 83.25 166 GLY B O 1
ATOM 3870 N N . GLU B 1 167 ? 7.66 23.047 18.266 1 85.44 167 GLU B N 1
ATOM 3871 C CA . GLU B 1 167 ? 8.805 23.547 17.516 1 85.44 167 GLU B CA 1
ATOM 3872 C C . GLU B 1 167 ? 9.109 22.656 16.312 1 85.44 167 GLU B C 1
ATOM 3874 O O . GLU B 1 167 ? 9.727 23.109 15.336 1 85.44 167 GLU B O 1
ATOM 3879 N N . ILE B 1 168 ? 8.648 21.469 16.422 1 87 168 ILE B N 1
ATOM 3880 C CA . ILE B 1 168 ? 8.914 20.516 15.336 1 87 168 ILE B CA 1
ATOM 3881 C C . ILE B 1 168 ? 7.699 20.422 14.422 1 87 168 ILE B C 1
ATOM 3883 O O . ILE B 1 168 ? 6.586 20.172 14.875 1 87 168 ILE B O 1
ATOM 3887 N N . THR B 1 169 ? 7.891 20.688 13.133 1 89.5 169 THR B N 1
ATOM 3888 C CA . THR B 1 169 ? 6.832 20.703 12.133 1 89.5 169 THR B CA 1
ATOM 3889 C C . THR B 1 169 ? 5.762 21.719 12.492 1 89.5 169 THR B C 1
ATOM 3891 O O . THR B 1 169 ? 4.609 21.359 12.734 1 89.5 169 THR B O 1
ATOM 3894 N N . PRO B 1 170 ? 6.023 22.984 12.406 1 92.56 170 PRO B N 1
ATOM 3895 C CA . PRO B 1 170 ? 5.148 24.047 12.898 1 92.56 170 PRO B CA 1
ATOM 3896 C C . PRO B 1 170 ? 3.799 24.078 12.188 1 92.56 170 PRO B C 1
ATOM 3898 O O . PRO B 1 170 ? 2.832 24.641 12.711 1 92.56 170 PRO B O 1
ATOM 3901 N N . VAL B 1 171 ? 3.689 23.5 11.016 1 95 171 VAL B N 1
ATOM 3902 C CA . VAL B 1 171 ? 2.445 23.516 10.25 1 95 171 VAL B CA 1
ATOM 3903 C C . VAL B 1 171 ? 1.335 22.844 11.055 1 95 171 VAL B C 1
ATOM 3905 O O . VAL B 1 171 ? 0.155 23.156 10.883 1 95 171 VAL B O 1
ATOM 3908 N N . THR B 1 172 ? 1.658 21.938 12.008 1 94.62 172 THR B N 1
ATOM 3909 C CA . THR B 1 172 ? 0.664 21.219 12.789 1 94.62 172 THR B CA 1
ATOM 3910 C C . THR B 1 172 ? -0.103 22.172 13.703 1 94.62 172 THR B C 1
ATOM 3912 O O . THR B 1 172 ? -1.213 21.859 14.141 1 94.62 172 THR B O 1
ATOM 3915 N N . SER B 1 173 ? 0.458 23.375 13.977 1 94.62 173 SER B N 1
ATOM 3916 C CA . SER B 1 173 ? -0.225 24.359 14.805 1 94.62 173 SER B CA 1
ATOM 3917 C C . SER B 1 173 ? -1.459 24.922 14.102 1 94.62 173 SER B C 1
ATOM 3919 O O . SER B 1 173 ? -2.332 25.5 14.742 1 94.62 173 SER B O 1
ATOM 3921 N N . ARG B 1 174 ? -1.506 24.719 12.805 1 95.94 174 ARG B N 1
ATOM 3922 C CA . ARG B 1 174 ? -2.637 25.234 12.039 1 95.94 174 ARG B CA 1
ATOM 3923 C C . ARG B 1 174 ? -3.707 24.156 11.859 1 95.94 174 ARG B C 1
ATOM 3925 O O . ARG B 1 174 ? -4.758 24.406 11.273 1 95.94 174 ARG B O 1
ATOM 3932 N N . ILE B 1 175 ? -3.5 22.969 12.406 1 97.56 175 ILE B N 1
ATOM 3933 C CA . ILE B 1 175 ? -4.398 21.844 12.195 1 97.56 175 ILE B CA 1
ATOM 3934 C C . ILE B 1 175 ? -5.156 21.531 13.492 1 97.56 175 ILE B C 1
ATOM 3936 O O . ILE B 1 175 ? -4.559 21.469 14.562 1 97.56 175 ILE B O 1
ATOM 3940 N N . LEU B 1 176 ? -6.465 21.484 13.438 1 97.94 176 LEU B N 1
ATOM 3941 C CA . LEU B 1 176 ? -7.297 20.938 14.5 1 97.94 176 LEU B CA 1
ATOM 3942 C C . LEU B 1 176 ? -7.59 19.453 14.242 1 97.94 176 LEU B C 1
ATOM 3944 O O . LEU B 1 176 ? -8.172 19.109 13.219 1 97.94 176 LEU B O 1
ATOM 3948 N N . ALA B 1 177 ? -7.133 18.625 15.148 1 98.25 177 ALA B N 1
ATOM 3949 C CA . ALA B 1 177 ? -7.332 17.172 15.031 1 98.25 177 ALA B CA 1
ATOM 3950 C C . ALA B 1 177 ? -8.367 16.688 16.031 1 98.25 177 ALA B C 1
ATOM 3952 O O . ALA B 1 177 ? -8.5 17.234 17.125 1 98.25 177 ALA B O 1
ATOM 3953 N N . LEU B 1 178 ? -9.195 15.711 15.68 1 98.62 178 LEU B N 1
ATOM 3954 C CA . LEU B 1 178 ? -10.117 15.016 16.578 1 98.62 178 LEU B CA 1
ATOM 3955 C C . LEU B 1 178 ? -9.664 13.578 16.812 1 98.62 178 LEU B C 1
ATOM 3957 O O . LEU B 1 178 ? -9.609 12.781 15.867 1 98.62 178 LEU B O 1
ATOM 3961 N N . TYR B 1 179 ? -9.328 13.281 18.031 1 98.38 179 TYR B N 1
ATOM 3962 C CA . TYR B 1 179 ? -9.008 11.922 18.453 1 98.38 179 TYR B CA 1
ATOM 3963 C C . TYR B 1 179 ? -10.227 11.227 19.047 1 98.38 179 TYR B C 1
ATOM 3965 O O . TYR B 1 179 ? -11.047 11.859 19.703 1 98.38 179 TYR B O 1
ATOM 3973 N N . PRO B 1 180 ? -10.336 9.945 18.828 1 98.06 180 PRO B N 1
ATOM 3974 C CA . PRO B 1 180 ? -11.469 9.242 19.438 1 98.06 180 PRO B CA 1
ATOM 3975 C C . PRO B 1 180 ? -11.375 9.164 20.953 1 98.06 180 PRO B C 1
ATOM 3977 O O . PRO B 1 180 ? -10.305 8.859 21.5 1 98.06 180 PRO B O 1
ATOM 3980 N N . ARG B 1 181 ? -12.492 9.367 21.656 1 97.5 181 ARG B N 1
ATOM 3981 C CA . ARG B 1 181 ? -12.531 9.281 23.109 1 97.5 181 ARG B CA 1
ATOM 3982 C C . ARG B 1 181 ? -12.125 7.891 23.578 1 97.5 181 ARG B C 1
ATOM 3984 O O . ARG B 1 181 ? -11.578 7.738 24.672 1 97.5 181 ARG B O 1
ATOM 3991 N N . THR B 1 182 ? -12.328 6.883 22.75 1 96.06 182 THR B N 1
ATOM 3992 C CA . THR B 1 182 ? -12.031 5.5 23.094 1 96.06 182 THR B CA 1
ATOM 3993 C C . THR B 1 182 ? -10.531 5.223 22.969 1 96.06 182 THR B C 1
ATOM 3995 O O . THR B 1 182 ? -10.047 4.176 23.391 1 96.06 182 THR B O 1
ATOM 3998 N N . GLY B 1 183 ? -9.82 6.176 22.438 1 95.88 183 GLY B N 1
ATOM 3999 C CA . GLY B 1 183 ? -8.43 5.922 22.109 1 95.88 183 GLY B CA 1
ATOM 4000 C C . GLY B 1 183 ? -8.25 5.047 20.875 1 95.88 183 GLY B C 1
ATOM 4001 O O . GLY B 1 183 ? -9.18 4.883 20.094 1 95.88 183 GLY B O 1
ATOM 4002 N N . PHE B 1 184 ? -7.047 4.645 20.688 1 93 184 PHE B N 1
ATOM 4003 C CA . PHE B 1 184 ? -6.703 3.77 19.578 1 93 184 PHE B CA 1
ATOM 4004 C C . PHE B 1 184 ? -6.676 2.312 20.031 1 93 184 PHE B C 1
ATOM 4006 O O . PHE B 1 184 ? -5.676 1.844 20.578 1 93 184 PHE B O 1
ATOM 4013 N N . THR B 1 185 ? -7.738 1.61 19.703 1 88.25 185 THR B N 1
ATOM 4014 C CA . THR B 1 185 ? -8.008 0.319 20.328 1 88.25 185 THR B CA 1
ATOM 4015 C C . THR B 1 185 ? -7.387 -0.813 19.5 1 88.25 185 THR B C 1
ATOM 4017 O O . THR B 1 185 ? -7.266 -1.939 19.984 1 88.25 185 THR B O 1
ATOM 4020 N N . VAL B 1 186 ? -7.035 -0.579 18.281 1 86.5 186 VAL B N 1
ATOM 4021 C CA . VAL B 1 186 ? -6.387 -1.578 17.438 1 86.5 186 VAL B CA 1
ATOM 4022 C C . VAL B 1 186 ? -4.938 -1.179 17.172 1 86.5 186 VAL B C 1
ATOM 4024 O O . VAL B 1 186 ? -4.668 -0.107 16.625 1 86.5 186 VAL B O 1
ATOM 4027 N N . ASP B 1 187 ? -4.086 -2.072 17.562 1 83.56 187 ASP B N 1
ATOM 4028 C CA . ASP B 1 187 ? -2.666 -1.776 17.391 1 83.56 187 ASP B CA 1
ATOM 4029 C C . ASP B 1 187 ? -2.338 -1.479 15.93 1 83.56 187 ASP B C 1
ATOM 4031 O O . ASP B 1 187 ? -2.74 -2.225 15.039 1 83.56 187 ASP B O 1
ATOM 4035 N N . GLY B 1 188 ? -1.713 -0.358 15.773 1 87.31 188 GLY B N 1
ATOM 4036 C CA . GLY B 1 188 ? -1.216 -0.037 14.445 1 87.31 188 GLY B CA 1
ATOM 4037 C C . GLY B 1 188 ? -2.209 0.747 13.609 1 87.31 188 GLY B C 1
ATOM 4038 O O . GLY B 1 188 ? -1.925 1.095 12.461 1 87.31 188 GLY B O 1
ATOM 4039 N N . ILE B 1 189 ? -3.404 1.027 14.188 1 92.69 189 ILE B N 1
ATOM 4040 C CA . ILE B 1 189 ? -4.391 1.805 13.445 1 92.69 189 ILE B CA 1
ATOM 4041 C C . ILE B 1 189 ? -4.742 3.07 14.227 1 92.69 189 ILE B C 1
ATOM 4043 O O . ILE B 1 189 ? -5.066 3.008 15.414 1 92.69 189 ILE B O 1
ATOM 4047 N N . CYS B 1 190 ? -4.641 4.18 13.578 1 96.31 190 CYS B N 1
ATOM 4048 C CA . CYS B 1 190 ? -5.027 5.465 14.141 1 96.31 190 CYS B CA 1
ATOM 4049 C C . CYS B 1 190 ? -6.023 6.184 13.242 1 96.31 190 CYS B C 1
ATOM 4051 O O . CYS B 1 190 ? -5.715 6.484 12.086 1 96.31 190 CYS B O 1
ATOM 4053 N N . ASP B 1 191 ? -7.199 6.391 13.781 1 97.06 191 ASP B N 1
ATOM 4054 C CA . ASP B 1 191 ? -8.219 7.188 13.102 1 97.06 191 ASP B CA 1
ATOM 4055 C C . ASP B 1 191 ? -8.258 8.609 13.648 1 97.06 191 ASP B C 1
ATOM 4057 O O . ASP B 1 191 ? -8.414 8.82 14.852 1 97.06 191 ASP B O 1
ATOM 4061 N N . ILE B 1 192 ? -8.109 9.594 12.75 1 98.5 192 ILE B N 1
ATOM 4062 C CA . ILE B 1 192 ? -8.086 10.992 13.188 1 98.5 192 ILE B CA 1
ATOM 4063 C C . ILE B 1 192 ? -8.805 11.859 12.156 1 98.5 192 ILE B C 1
ATOM 4065 O O . ILE B 1 192 ? -8.594 11.711 10.953 1 98.5 192 ILE B O 1
ATOM 4069 N N . TRP B 1 193 ? -9.688 12.703 12.609 1 98.62 193 TRP B N 1
ATOM 4070 C CA . TRP B 1 193 ? -10.203 13.781 11.766 1 98.62 193 TRP B CA 1
ATOM 4071 C C . TRP B 1 193 ? -9.297 15 11.82 1 98.62 193 TRP B C 1
ATOM 4073 O O . TRP B 1 193 ? -8.773 15.352 12.883 1 98.62 193 TRP B O 1
ATOM 4083 N N . ASN B 1 194 ? -9.109 15.664 10.719 1 98.62 194 ASN B N 1
ATOM 4084 C CA . ASN B 1 194 ? -8.25 16.844 10.633 1 98.62 194 ASN B CA 1
ATOM 4085 C C . ASN B 1 194 ? -8.93 17.984 9.898 1 98.62 194 ASN B C 1
ATOM 4087 O O . ASN B 1 194 ? -9.672 17.766 8.938 1 98.62 194 ASN B O 1
ATOM 4091 N N . SER B 1 195 ? -8.648 19.141 10.305 1 98.12 195 SER B N 1
ATOM 4092 C CA . SER B 1 195 ? -9.039 20.375 9.625 1 98.12 195 SER B CA 1
ATOM 4093 C C . SER B 1 195 ? -8.016 21.484 9.859 1 98.12 195 SER B C 1
ATOM 4095 O O . SER B 1 195 ? -7.262 21.438 10.828 1 98.12 195 SER B O 1
ATOM 4097 N N . PHE B 1 196 ? -7.93 22.391 8.945 1 97.25 196 PHE B N 1
ATOM 4098 C CA . PHE B 1 196 ? -7.113 23.562 9.18 1 97.25 196 PHE B CA 1
ATOM 4099 C C . PHE B 1 196 ? -7.902 24.625 9.938 1 97.25 196 PHE B C 1
ATOM 4101 O O . PHE B 1 196 ? -9.102 24.797 9.719 1 97.25 196 PHE B O 1
ATOM 4108 N N . LEU B 1 197 ? -7.25 25.281 10.773 1 94.62 197 LEU B N 1
ATOM 4109 C CA . LEU B 1 197 ? -7.836 26.406 11.492 1 94.62 197 LEU B CA 1
ATOM 4110 C C . LEU B 1 197 ? -8.062 27.578 10.547 1 94.62 197 LEU B C 1
ATOM 4112 O O . LEU B 1 197 ? -7.379 27.703 9.531 1 94.62 197 LEU B O 1
ATOM 4116 N N . GLY B 1 198 ? -9.039 28.375 10.898 1 90.75 198 GLY B N 1
ATOM 4117 C CA . GLY B 1 198 ? -9.359 29.531 10.07 1 90.75 198 GLY B CA 1
ATOM 4118 C C . GLY B 1 198 ? -10.133 29.172 8.82 1 90.75 198 GLY B C 1
ATOM 4119 O O . GLY B 1 198 ? -11 28.297 8.852 1 90.75 198 GLY B O 1
ATOM 4120 N N . ASP B 1 199 ? -9.883 29.891 7.703 1 91.06 199 ASP B N 1
ATOM 4121 C CA . ASP B 1 199 ? -10.656 29.719 6.48 1 91.06 199 ASP B CA 1
ATOM 4122 C C . ASP B 1 199 ? -9.906 28.844 5.473 1 91.06 199 ASP B C 1
ATOM 4124 O O . ASP B 1 199 ? -10.352 28.672 4.336 1 91.06 199 ASP B O 1
ATOM 4128 N N . GLU B 1 200 ? -8.789 28.312 5.965 1 95 200 GLU B N 1
ATOM 4129 C CA . GLU B 1 200 ? -8.008 27.453 5.082 1 95 200 GLU B CA 1
ATOM 4130 C C . GLU B 1 200 ? -8.727 26.141 4.801 1 95 200 GLU B C 1
ATOM 4132 O O . GLU B 1 200 ? -9.281 25.516 5.711 1 95 200 GLU B O 1
ATOM 4137 N N . ARG B 1 201 ? -8.852 25.766 3.477 1 96.56 201 ARG B N 1
ATOM 4138 C CA . ARG B 1 201 ? -9.516 24.547 3.035 1 96.56 201 ARG B CA 1
ATOM 4139 C C . ARG B 1 201 ? -8.531 23.594 2.375 1 96.56 201 ARG B C 1
ATOM 4141 O O . ARG B 1 201 ? -7.5 24.016 1.852 1 96.56 201 ARG B O 1
ATOM 4148 N N . ILE B 1 202 ? -8.883 22.344 2.471 1 97.38 202 ILE B N 1
ATOM 4149 C CA . ILE B 1 202 ? -7.984 21.297 2.016 1 97.38 202 ILE B CA 1
ATOM 4150 C C . ILE B 1 202 ? -8.242 21 0.54 1 97.38 202 ILE B C 1
ATOM 4152 O O . ILE B 1 202 ? -9.344 20.594 0.165 1 97.38 202 ILE B O 1
ATOM 4156 N N . ASP B 1 203 ? -7.301 21.25 -0.266 1 96.69 203 ASP B N 1
ATOM 4157 C CA . ASP B 1 203 ? -7.348 20.844 -1.667 1 96.69 203 ASP B CA 1
ATOM 4158 C C . ASP B 1 203 ? -6.465 19.625 -1.913 1 96.69 203 ASP B C 1
ATOM 4160 O O . ASP B 1 203 ? -6.004 18.984 -0.966 1 96.69 203 ASP B O 1
ATOM 4164 N N . ALA B 1 204 ? -6.219 19.266 -3.174 1 95.94 204 ALA B N 1
ATOM 4165 C CA . ALA B 1 204 ? -5.527 18.031 -3.5 1 95.94 204 ALA B CA 1
ATOM 4166 C C . ALA B 1 204 ? -4.059 18.094 -3.086 1 95.94 204 ALA B C 1
ATOM 4168 O O . ALA B 1 204 ? -3.475 17.078 -2.689 1 95.94 204 ALA B O 1
ATOM 4169 N N . ALA B 1 205 ? -3.432 19.234 -3.215 1 97.25 205 ALA B N 1
ATOM 4170 C CA . ALA B 1 205 ? -2.055 19.375 -2.752 1 97.25 205 ALA B CA 1
ATOM 4171 C C . ALA B 1 205 ? -1.953 19.141 -1.248 1 97.25 205 ALA B C 1
ATOM 4173 O O . ALA B 1 205 ? -1.001 18.516 -0.776 1 97.25 205 ALA B O 1
ATOM 4174 N N . TYR B 1 206 ? -2.949 19.609 -0.533 1 98 206 TYR B N 1
ATOM 4175 C CA . TYR B 1 206 ? -2.994 19.375 0.907 1 98 206 TYR B CA 1
ATOM 4176 C C . TYR B 1 206 ? -3.15 17.891 1.216 1 98 206 TYR B C 1
ATOM 4178 O O . TYR B 1 206 ? -2.658 17.406 2.236 1 98 206 TYR B O 1
ATOM 4186 N N . LEU B 1 207 ? -3.855 17.125 0.371 1 98.31 207 LEU B N 1
ATOM 4187 C CA . LEU B 1 207 ? -3.961 15.688 0.62 1 98.31 207 LEU B CA 1
ATOM 4188 C C . LEU B 1 207 ? -2.584 15.031 0.631 1 98.31 207 LEU B C 1
ATOM 4190 O O . LEU B 1 207 ? -2.322 14.141 1.441 1 98.31 207 LEU B O 1
ATOM 4194 N N . ALA B 1 208 ? -1.722 15.477 -0.255 1 98.31 208 ALA B N 1
ATOM 4195 C CA . ALA B 1 208 ? -0.357 14.953 -0.274 1 98.31 208 ALA B CA 1
ATOM 4196 C C . ALA B 1 208 ? 0.376 15.289 1.022 1 98.31 208 ALA B C 1
ATOM 4198 O O . ALA B 1 208 ? 1.054 14.43 1.597 1 98.31 208 ALA B O 1
ATOM 4199 N N . LEU B 1 209 ? 0.24 16.516 1.488 1 98.5 209 LEU B N 1
ATOM 4200 C CA . LEU B 1 209 ? 0.838 16.938 2.752 1 98.5 209 LEU B CA 1
ATOM 4201 C C . LEU B 1 209 ? 0.269 16.125 3.914 1 98.5 209 LEU B C 1
ATOM 4203 O O . LEU B 1 209 ? 1.021 15.602 4.738 1 98.5 209 LEU B O 1
ATOM 4207 N N . MET B 1 210 ? -1.079 15.953 3.92 1 98.44 210 MET B N 1
ATOM 4208 C CA . MET B 1 210 ? -1.775 15.336 5.043 1 98.44 210 MET B CA 1
ATOM 4209 C C . MET B 1 210 ? -1.488 13.836 5.105 1 98.44 210 MET B C 1
ATOM 4211 O O . MET B 1 210 ? -1.573 13.227 6.172 1 98.44 210 MET B O 1
ATOM 4215 N N . ALA B 1 211 ? -1.085 13.211 3.994 1 98.44 211 ALA B N 1
ATOM 4216 C CA . ALA B 1 211 ? -0.683 11.805 3.977 1 98.44 211 ALA B CA 1
ATOM 4217 C C . ALA B 1 211 ? 0.621 11.602 4.742 1 98.44 211 ALA B C 1
ATOM 4219 O O . ALA B 1 211 ? 0.989 10.461 5.062 1 98.44 211 ALA B O 1
ATOM 4220 N N . ASP B 1 212 ? 1.293 12.703 5.059 1 97.88 212 ASP B N 1
ATOM 4221 C CA . ASP B 1 212 ? 2.553 12.617 5.793 1 97.88 212 ASP B CA 1
ATOM 4222 C C . ASP B 1 212 ? 2.428 13.281 7.168 1 97.88 212 ASP B C 1
ATOM 4224 O O . ASP B 1 212 ? 3.348 13.195 7.984 1 97.88 212 ASP B O 1
ATOM 4228 N N . ILE B 1 213 ? 1.357 14.039 7.391 1 96.62 213 ILE B N 1
ATOM 4229 C CA . ILE B 1 213 ? 1.038 14.547 8.719 1 96.62 213 ILE B CA 1
ATOM 4230 C C . ILE B 1 213 ? 0.216 13.516 9.484 1 96.62 213 ILE B C 1
ATOM 4232 O O . ILE B 1 213 ? -0.993 13.68 9.664 1 96.62 213 ILE B O 1
ATOM 4236 N N . ILE B 1 214 ? 0.863 12.469 9.891 1 96.44 214 ILE B N 1
ATOM 4237 C CA . ILE B 1 214 ? 0.298 11.328 10.602 1 96.44 214 ILE B CA 1
ATOM 4238 C C . ILE B 1 214 ? 1.083 11.078 11.883 1 96.44 214 ILE B C 1
ATOM 4240 O O . ILE B 1 214 ? 2.188 11.602 12.055 1 96.44 214 ILE B O 1
ATOM 4244 N N . PRO B 1 215 ? 0.483 10.352 12.836 1 94.56 215 PRO B N 1
ATOM 4245 C CA . PRO B 1 215 ? 1.288 9.977 14 1 94.56 215 PRO B CA 1
ATOM 4246 C C . PRO B 1 215 ? 2.555 9.211 13.625 1 94.56 215 PRO B C 1
ATOM 4248 O O . PRO B 1 215 ? 2.609 8.586 12.562 1 94.56 215 PRO B O 1
ATOM 4251 N N . SER B 1 216 ? 3.592 9.398 14.469 1 92.94 216 SER B N 1
ATOM 4252 C CA . SER B 1 216 ? 4.707 8.469 14.359 1 92.94 216 SER B CA 1
ATOM 4253 C C . SER B 1 216 ? 4.281 7.047 14.719 1 92.94 216 SER B C 1
ATOM 4255 O O . SER B 1 216 ? 4.18 6.707 15.898 1 92.94 216 SER B O 1
ATOM 4257 N N . MET B 1 217 ? 4.09 6.195 13.719 1 92.88 217 MET B N 1
ATOM 4258 C CA . MET B 1 217 ? 3.578 4.848 13.977 1 92.88 217 MET B CA 1
ATOM 4259 C C . MET B 1 217 ? 4.629 3.988 14.672 1 92.88 217 MET B C 1
ATOM 4261 O O . MET B 1 217 ? 4.289 3.074 15.422 1 92.88 217 MET B O 1
ATOM 4265 N N . SER B 1 218 ? 5.906 4.383 14.43 1 91.75 218 SER B N 1
ATOM 4266 C CA . SER B 1 218 ? 6.941 3.672 15.172 1 91.75 218 SER B CA 1
ATOM 4267 C C . SER B 1 218 ? 6.84 3.949 16.672 1 91.75 218 SER B C 1
ATOM 4269 O O . SER B 1 218 ? 6.785 3.02 17.469 1 91.75 218 SER B O 1
ATOM 4271 N N . ASP B 1 219 ? 6.723 5.25 17.016 1 90.81 219 ASP B N 1
ATOM 4272 C CA . ASP B 1 219 ? 6.613 5.617 18.422 1 90.81 219 ASP B CA 1
ATOM 4273 C C . ASP B 1 219 ? 5.328 5.066 19.031 1 90.81 219 ASP B C 1
ATOM 4275 O O . ASP B 1 219 ? 5.324 4.598 20.172 1 90.81 219 ASP B O 1
ATOM 4279 N N . THR B 1 220 ? 4.293 5.082 18.281 1 91.06 220 THR B N 1
ATOM 4280 C CA . THR B 1 220 ? 2.984 4.625 18.734 1 91.06 220 THR B CA 1
ATOM 4281 C C . THR B 1 220 ? 3 3.125 19 1 91.06 220 THR B C 1
ATOM 4283 O O . THR B 1 220 ? 2.506 2.67 20.047 1 91.06 220 THR B O 1
ATOM 4286 N N . LEU B 1 221 ? 3.605 2.367 18.141 1 88.94 221 LEU B N 1
ATOM 4287 C CA . LEU B 1 221 ? 3.672 0.915 18.266 1 88.94 221 LEU B CA 1
ATOM 4288 C C . LEU B 1 221 ? 4.633 0.505 19.375 1 88.94 221 LEU B C 1
ATOM 4290 O O . LEU B 1 221 ? 4.391 -0.475 20.078 1 88.94 221 LEU B O 1
ATOM 4294 N N . LEU B 1 222 ? 5.68 1.259 19.5 1 87.75 222 LEU B N 1
ATOM 4295 C CA . LEU B 1 222 ? 6.699 0.923 20.484 1 87.75 222 LEU B CA 1
ATOM 4296 C C . LEU B 1 222 ? 6.301 1.42 21.875 1 87.75 222 LEU B C 1
ATOM 4298 O O . LEU B 1 222 ? 6.836 0.956 22.891 1 87.75 222 LEU B O 1
ATOM 4302 N N . GLY B 1 223 ? 5.426 2.383 21.953 1 86.25 223 GLY B N 1
ATOM 4303 C CA . GLY B 1 223 ? 5.039 2.982 23.219 1 86.25 223 GLY B CA 1
ATOM 4304 C C . GLY B 1 223 ? 6.156 3.768 23.875 1 86.25 223 GLY B C 1
ATOM 4305 O O . GLY B 1 223 ? 6.277 3.781 25.109 1 86.25 223 GLY B O 1
ATOM 4306 N N . ASN B 1 224 ? 6.949 4.324 23 1 83.19 224 ASN B N 1
ATOM 4307 C CA . ASN B 1 224 ? 8.07 5.098 23.547 1 83.19 224 ASN B CA 1
ATOM 4308 C C . ASN B 1 224 ? 7.715 6.574 23.672 1 83.19 224 ASN B C 1
ATOM 4310 O O . ASN B 1 224 ? 6.559 6.961 23.484 1 83.19 224 ASN B O 1
ATOM 4314 N N . ASP B 1 225 ? 8.672 7.387 24.094 1 78.69 225 ASP B N 1
ATOM 4315 C CA . ASP B 1 225 ? 8.414 8.797 24.375 1 78.69 225 ASP B CA 1
ATOM 4316 C C . ASP B 1 225 ? 8.695 9.664 23.156 1 78.69 225 ASP B C 1
ATOM 4318 O O . ASP B 1 225 ? 9.102 10.82 23.281 1 78.69 225 ASP B O 1
ATOM 4322 N N . GLY B 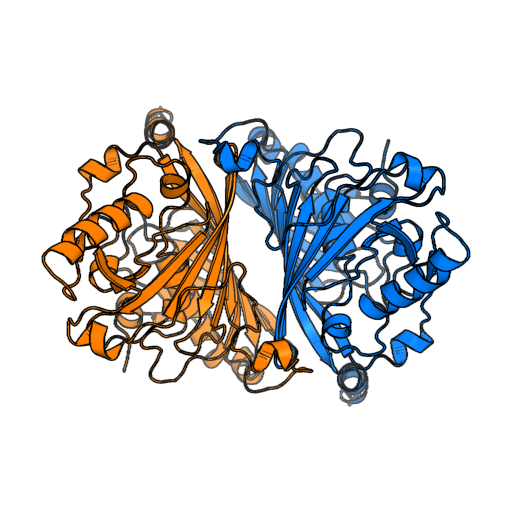1 226 ? 8.438 9.102 22.047 1 82.75 226 GLY B N 1
ATOM 4323 C CA . GLY B 1 226 ? 8.664 9.875 20.828 1 82.75 226 GLY B CA 1
ATOM 4324 C C . GLY B 1 226 ? 7.715 11.047 20.688 1 82.75 226 GLY B C 1
ATOM 4325 O O . GLY B 1 226 ? 6.656 11.086 21.328 1 82.75 226 GLY B O 1
ATOM 4326 N N . LEU B 1 227 ? 8 11.977 19.797 1 80.31 227 LEU B N 1
ATOM 4327 C CA . LEU B 1 227 ? 7.375 13.297 19.688 1 80.31 227 LEU B CA 1
ATOM 4328 C C . LEU B 1 227 ? 5.957 13.18 19.141 1 80.31 227 LEU B C 1
ATOM 4330 O O . LEU B 1 227 ? 5.121 14.055 19.375 1 80.31 227 LEU B O 1
ATOM 4334 N N . TYR B 1 228 ? 5.684 12.164 18.391 1 88.88 228 TYR B N 1
ATOM 4335 C CA . TYR B 1 228 ? 4.395 12.055 17.719 1 88.88 228 TYR B CA 1
ATOM 4336 C C . TYR B 1 228 ? 3.738 10.711 18 1 88.88 228 TYR B C 1
ATOM 4338 O O . TYR B 1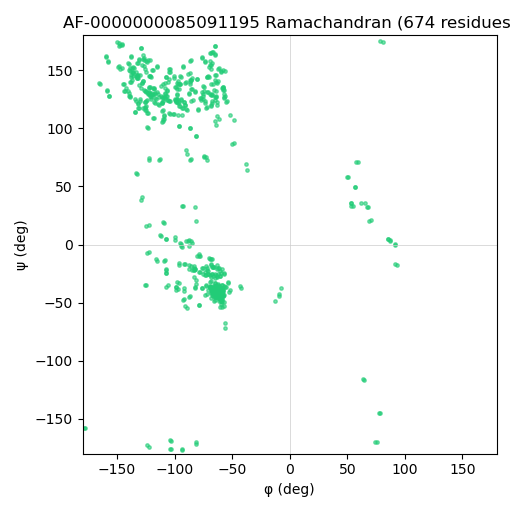 228 ? 3.193 10.078 17.094 1 88.88 228 TYR B O 1
ATOM 4346 N N . ASN B 1 229 ? 3.879 10.32 19.266 1 91.75 229 ASN B N 1
ATOM 4347 C CA . ASN B 1 229 ? 3.203 9.133 19.797 1 91.75 229 ASN B CA 1
ATOM 4348 C C . ASN B 1 229 ? 1.71 9.383 19.984 1 91.75 229 ASN B C 1
ATOM 4350 O O . ASN B 1 229 ? 1.316 10.188 20.828 1 91.75 229 ASN B O 1
ATOM 4354 N N . ALA B 1 230 ? 0.938 8.641 19.281 1 94.25 230 ALA B N 1
ATOM 4355 C CA . ALA B 1 230 ? -0.504 8.867 19.266 1 94.25 230 ALA B CA 1
ATOM 4356 C C . ALA B 1 230 ? -1.116 8.586 20.641 1 94.25 230 ALA B C 1
ATOM 4358 O O . ALA B 1 230 ? -2.043 9.273 21.062 1 94.25 230 ALA B O 1
ATOM 4359 N N . HIS B 1 231 ? -0.622 7.602 21.344 1 94.31 231 HIS B N 1
ATOM 4360 C CA . HIS B 1 231 ? -1.152 7.258 22.656 1 94.31 231 HIS B CA 1
ATOM 4361 C C . HIS B 1 231 ? -0.854 8.352 23.672 1 94.31 231 HIS B C 1
ATOM 4363 O O . HIS B 1 231 ? -1.704 8.68 24.516 1 94.31 231 HIS B O 1
ATOM 4369 N N . ALA B 1 232 ? 0.324 8.859 23.578 1 92.31 232 ALA B N 1
ATOM 4370 C CA . ALA B 1 232 ? 0.702 9.93 24.5 1 92.31 232 ALA B CA 1
ATOM 4371 C C . ALA B 1 232 ? -0.159 11.172 24.266 1 92.31 232 ALA B C 1
ATOM 4373 O O . ALA B 1 232 ? -0.652 11.773 25.234 1 92.31 232 ALA B O 1
ATOM 4374 N N . PHE B 1 233 ? -0.34 11.531 23 1 93.81 233 PHE B N 1
ATOM 4375 C CA . PHE B 1 233 ? -1.187 12.672 22.672 1 93.81 233 PHE B CA 1
ATOM 4376 C C . PHE B 1 233 ? -2.615 12.445 23.141 1 93.81 233 PHE B C 1
ATOM 4378 O O . PHE B 1 233 ? -3.232 13.336 23.719 1 93.81 233 PHE B O 1
ATOM 4385 N N . TRP B 1 234 ? -3.076 11.273 22.922 1 96.19 234 TRP B N 1
ATOM 4386 C CA . TRP B 1 234 ? -4.441 10.938 23.312 1 96.19 234 TRP B CA 1
ATOM 4387 C C . TRP B 1 234 ? -4.625 11.078 24.828 1 96.19 234 TRP B C 1
ATOM 4389 O O . TRP B 1 234 ? -5.625 11.625 25.281 1 96.19 234 TRP B O 1
ATOM 4399 N N . GLN B 1 235 ? -3.705 10.555 25.578 1 95.94 235 GLN B N 1
ATOM 4400 C CA . GLN B 1 235 ? -3.799 10.625 27.031 1 95.94 235 GLN B CA 1
ATOM 4401 C C . GLN B 1 235 ? -3.832 12.07 27.516 1 95.94 235 GLN B C 1
ATOM 4403 O O . GLN B 1 235 ? -4.609 12.414 28.406 1 95.94 235 GLN B O 1
ATOM 4408 N N . GLU B 1 236 ? -2.984 12.883 26.938 1 95.69 236 GLU B N 1
ATOM 4409 C CA . GLU B 1 236 ? -2.971 14.305 27.281 1 95.69 236 GLU B CA 1
ATOM 4410 C C . GLU B 1 236 ? -4.297 14.969 26.938 1 95.69 236 GLU B C 1
ATOM 4412 O O . GLU B 1 236 ? -4.82 15.773 27.719 1 95.69 236 GLU B O 1
ATOM 4417 N N . MET B 1 237 ? -4.785 14.656 25.797 1 97.56 237 MET B N 1
ATOM 4418 C CA . MET B 1 237 ? -6.047 15.234 25.328 1 97.56 237 MET B CA 1
ATOM 4419 C C . MET B 1 237 ? -7.203 14.797 26.219 1 97.56 237 MET B C 1
ATOM 4421 O O . MET B 1 237 ? -8.07 15.609 26.547 1 97.56 237 MET B O 1
ATOM 4425 N N . LYS B 1 238 ? -7.191 13.562 26.578 1 97.44 238 LYS B N 1
ATOM 4426 C CA . LYS B 1 238 ? -8.234 13.031 27.453 1 97.44 238 LYS B CA 1
ATOM 4427 C C . LYS B 1 238 ? -8.242 13.742 28.797 1 97.44 238 LYS B C 1
ATOM 4429 O O . LYS B 1 238 ? -9.305 14.156 29.281 1 97.44 238 LYS B O 1
ATOM 4434 N N . THR B 1 239 ? -7.117 13.852 29.344 1 97.88 239 THR B N 1
ATOM 4435 C CA . THR B 1 239 ? -6.996 14.531 30.641 1 97.88 239 THR B CA 1
ATOM 4436 C C . THR B 1 239 ? -7.469 15.977 30.531 1 97.88 239 THR B C 1
ATOM 4438 O O . THR B 1 239 ? -8.211 16.453 31.391 1 97.88 239 THR B O 1
ATOM 4441 N N . TRP B 1 240 ? -7.051 16.688 29.5 1 97.94 240 TRP B N 1
ATOM 4442 C CA . TRP B 1 240 ? -7.461 18.078 29.266 1 97.94 240 TRP B CA 1
ATOM 4443 C C . TRP B 1 240 ? -8.977 18.172 29.156 1 97.94 240 TRP B C 1
ATOM 4445 O O . TRP B 1 240 ? -9.586 19.078 29.75 1 97.94 240 TRP B O 1
ATOM 4455 N N . ALA B 1 241 ? -9.602 17.266 28.438 1 97.62 241 ALA B N 1
ATOM 4456 C CA . ALA B 1 241 ? -11.031 17.328 28.125 1 97.62 241 ALA B CA 1
ATOM 4457 C C . ALA B 1 241 ? -11.867 17.141 29.391 1 97.62 241 ALA B C 1
ATOM 4459 O O . ALA B 1 241 ? -13.016 17.578 29.453 1 97.62 241 ALA B O 1
ATOM 4460 N N . GLU B 1 242 ? -11.305 16.469 30.391 1 96.88 242 GLU B N 1
ATOM 4461 C CA . GLU B 1 242 ? -12.016 16.25 31.641 1 96.88 242 GLU B CA 1
ATOM 4462 C C . GLU B 1 242 ? -12.336 17.578 32.344 1 96.88 242 GLU B C 1
ATOM 4464 O O . GLU B 1 242 ? -13.414 17.734 32.938 1 96.88 242 GLU B O 1
ATOM 4469 N N . THR B 1 243 ? -11.484 18.5 32.219 1 97.31 243 THR B N 1
ATOM 4470 C CA . THR B 1 243 ? -11.68 19.766 32.938 1 97.31 243 THR B CA 1
ATOM 4471 C C . THR B 1 243 ? -12.039 20.875 31.953 1 97.31 243 THR B C 1
ATOM 4473 O O . THR B 1 243 ? -12.492 21.953 32.375 1 97.31 243 THR B O 1
ATOM 4476 N N . ASN B 1 244 ? -11.867 20.703 30.641 1 97.69 244 ASN B N 1
ATOM 4477 C CA . ASN B 1 244 ? -12.141 21.703 29.625 1 97.69 244 ASN B CA 1
ATOM 4478 C C . ASN B 1 244 ? -12.953 21.125 28.469 1 97.69 244 ASN B C 1
ATOM 4480 O O . ASN B 1 244 ? -12.5 21.109 27.328 1 97.69 244 ASN B O 1
ATOM 4484 N N . PRO B 1 245 ? -14.164 20.625 28.75 1 96.06 245 PRO B N 1
ATOM 4485 C CA . PRO B 1 245 ? -14.945 19.969 27.703 1 96.06 245 PRO B CA 1
ATOM 4486 C C . PRO B 1 245 ? -15.172 20.844 26.469 1 96.06 245 PRO B C 1
ATOM 4488 O O . PRO B 1 245 ? -15.609 22 26.609 1 96.06 245 PRO B O 1
ATOM 4491 N N . GLY B 1 246 ? -14.758 20.344 25.344 1 96.62 246 GLY B N 1
ATOM 4492 C CA . GLY B 1 246 ? -15.016 21 24.078 1 96.62 246 GLY B CA 1
ATOM 4493 C C . GLY B 1 246 ? -13.891 21.922 23.641 1 96.62 246 GLY B C 1
ATOM 4494 O O . GLY B 1 246 ? -13.82 22.312 22.469 1 96.62 246 GLY B O 1
ATOM 4495 N N . VAL B 1 247 ? -13.039 22.297 24.562 1 97.69 247 VAL B N 1
ATOM 4496 C CA . VAL B 1 247 ? -11.914 23.188 24.266 1 97.69 247 VAL B CA 1
ATOM 4497 C C . VAL B 1 247 ? -10.742 22.375 23.719 1 97.69 247 VAL B C 1
ATOM 4499 O O . VAL B 1 247 ? -10.32 21.391 24.344 1 97.69 247 VAL B O 1
ATOM 4502 N N . PRO B 1 248 ? -10.242 22.688 22.594 1 97.81 248 PRO B N 1
ATOM 4503 C CA . PRO B 1 248 ? -9.117 21.922 22.047 1 97.81 248 PRO B CA 1
ATOM 4504 C C . PRO B 1 248 ? -7.902 21.922 22.984 1 97.81 248 PRO B C 1
ATOM 4506 O O . PRO B 1 248 ? -7.52 22.969 23.5 1 97.81 248 PRO B O 1
ATOM 4509 N N . ALA B 1 249 ? -7.371 20.734 23.172 1 97.69 249 ALA B N 1
ATOM 4510 C CA . ALA B 1 249 ? -6.109 20.625 23.891 1 97.69 249 ALA B CA 1
ATOM 4511 C C . ALA B 1 249 ? -4.949 21.156 23.047 1 97.69 249 ALA B C 1
ATOM 4513 O O . ALA B 1 249 ? -4.93 20.984 21.828 1 97.69 249 ALA B O 1
ATOM 4514 N N . THR B 1 250 ? -3.982 21.766 23.703 1 95.56 250 THR B N 1
ATOM 4515 C CA . THR B 1 250 ? -2.766 22.219 23.047 1 95.56 250 THR B CA 1
ATOM 4516 C C . THR B 1 250 ? -1.565 21.391 23.484 1 95.56 250 THR B C 1
ATOM 4518 O O . THR B 1 250 ? -1.142 21.469 24.641 1 95.56 250 THR B O 1
ATOM 4521 N N . MET B 1 251 ? -1.141 20.531 22.578 1 92.44 251 MET B N 1
ATOM 4522 C CA . MET B 1 251 ? 0.074 19.766 22.844 1 92.44 251 MET B CA 1
ATOM 4523 C C . MET B 1 251 ? 1.302 20.469 22.281 1 92.44 251 MET B C 1
ATOM 4525 O O . MET B 1 251 ? 1.189 21.281 21.375 1 92.44 251 MET B O 1
ATOM 4529 N N . THR B 1 252 ? 2.402 20.203 22.891 1 89.31 252 THR B N 1
ATOM 4530 C CA . THR B 1 252 ? 3.625 20.859 22.453 1 89.31 252 THR B CA 1
ATOM 4531 C C . THR B 1 252 ? 4.758 19.859 22.281 1 89.31 252 THR B C 1
ATOM 4533 O O . THR B 1 252 ? 4.633 18.703 22.703 1 89.31 252 THR B O 1
ATOM 4536 N N . ASN B 1 253 ? 5.707 20.156 21.5 1 86.69 253 ASN B N 1
ATOM 4537 C CA . ASN B 1 253 ? 6.977 19.453 21.391 1 86.69 253 ASN B CA 1
ATOM 4538 C C . ASN B 1 253 ? 8.148 20.422 21.25 1 86.69 253 ASN B C 1
ATOM 4540 O O . ASN B 1 253 ? 7.953 21.594 20.922 1 86.69 253 ASN B O 1
ATOM 4544 N N . THR B 1 254 ? 9.344 19.969 21.734 1 85.44 254 THR B N 1
ATOM 4545 C CA . THR B 1 254 ? 10.539 20.812 21.672 1 85.44 254 THR B CA 1
ATOM 4546 C C . THR B 1 254 ? 11.656 20.094 20.906 1 85.44 254 THR B C 1
ATOM 4548 O O . THR B 1 254 ? 11.648 18.875 20.797 1 85.44 254 THR B O 1
ATOM 4551 N N . VAL B 1 255 ? 12.555 20.859 20.438 1 82.69 255 VAL B N 1
ATOM 4552 C CA . VAL B 1 255 ? 13.75 20.344 19.781 1 82.69 255 VAL B CA 1
ATOM 4553 C C . VAL B 1 255 ? 14.523 19.438 20.75 1 82.69 255 VAL B C 1
ATOM 4555 O O . VAL B 1 255 ? 15.062 18.406 20.344 1 82.69 255 VAL B O 1
ATOM 4558 N N . GLU B 1 256 ? 14.508 19.875 22 1 82.31 256 GLU B N 1
ATOM 4559 C CA . GLU B 1 256 ? 15.195 19.094 23.031 1 82.31 256 GLU B CA 1
ATOM 4560 C C . GLU B 1 256 ? 14.609 17.688 23.141 1 82.31 256 GLU B C 1
ATOM 4562 O O . GLU B 1 256 ? 15.344 16.703 23.266 1 82.31 256 GLU B O 1
ATOM 4567 N N . GLU B 1 257 ? 13.289 17.641 23.156 1 81.38 257 GLU B N 1
ATOM 4568 C CA . GLU B 1 257 ? 12.609 16.344 23.219 1 81.38 257 GLU B CA 1
ATOM 4569 C C . GLU B 1 257 ? 12.914 15.508 21.969 1 81.38 257 GLU B C 1
ATOM 4571 O O . GLU B 1 257 ? 13.094 14.297 22.062 1 81.38 257 GLU B O 1
ATOM 4576 N N . ALA B 1 258 ? 12.945 16.172 20.859 1 80 258 ALA B N 1
ATOM 4577 C CA . ALA B 1 258 ? 13.227 15.508 19.594 1 80 258 ALA B CA 1
ATOM 4578 C C . ALA B 1 258 ? 14.617 14.891 19.594 1 80 258 ALA B C 1
ATOM 4580 O O . ALA B 1 258 ? 14.82 13.797 19.047 1 80 258 ALA B O 1
ATOM 4581 N N . MET B 1 259 ? 15.5 15.57 20.219 1 78.38 259 MET B N 1
ATOM 4582 C CA . MET B 1 259 ? 16.891 15.117 20.266 1 78.38 259 MET B CA 1
ATOM 4583 C C . MET B 1 259 ? 17.031 13.898 21.172 1 78.38 259 MET B C 1
ATOM 4585 O O . MET B 1 259 ? 18.016 13.156 21.062 1 78.38 259 MET B O 1
ATOM 4589 N N . LYS B 1 260 ? 16.062 13.727 22.031 1 77.69 260 LYS B N 1
ATOM 4590 C CA . LYS B 1 260 ? 16.125 12.609 22.969 1 77.69 260 LYS B CA 1
ATOM 4591 C C . LYS B 1 260 ? 15.391 11.391 22.406 1 77.69 260 LYS B C 1
ATOM 4593 O O . LYS B 1 260 ? 15.414 10.312 23.016 1 77.69 260 LYS B O 1
ATOM 4598 N N . SER B 1 261 ? 14.828 11.57 21.266 1 81.06 261 SER B N 1
ATOM 4599 C CA . SER B 1 261 ? 14.062 10.469 20.688 1 81.06 261 SER B CA 1
ATOM 4600 C C . SER B 1 261 ? 14.961 9.273 20.391 1 81.06 261 SER B C 1
ATOM 4602 O O . SER B 1 261 ? 16.078 9.438 19.906 1 81.06 261 SER B O 1
ATOM 4604 N N . ALA B 1 262 ? 14.492 8.102 20.656 1 80 262 ALA B N 1
ATOM 4605 C CA . ALA B 1 262 ? 15.25 6.867 20.484 1 80 262 ALA B CA 1
ATOM 4606 C C . ALA B 1 262 ? 15.281 6.449 19.016 1 80 262 ALA B C 1
ATOM 4608 O O . ALA B 1 262 ? 16.156 5.676 18.609 1 80 262 ALA B O 1
ATOM 4609 N N . THR B 1 263 ? 14.281 6.922 18.25 1 86.31 263 THR B N 1
ATOM 4610 C CA . THR B 1 263 ? 14.188 6.512 16.844 1 86.31 263 THR B CA 1
ATOM 4611 C C . THR B 1 263 ? 13.797 7.691 15.961 1 86.31 263 THR B C 1
ATOM 4613 O O . THR B 1 263 ? 13.297 8.703 16.453 1 86.31 263 THR B O 1
ATOM 4616 N N . PHE B 1 264 ? 14.133 7.629 14.742 1 86.75 264 PHE B N 1
ATOM 4617 C CA . PHE B 1 264 ? 13.672 8.602 13.758 1 86.75 264 PHE B CA 1
ATOM 4618 C C . PHE B 1 264 ? 13.148 7.895 12.508 1 86.75 264 PHE B C 1
ATOM 4620 O O . PHE B 1 264 ? 13.656 6.84 12.125 1 86.75 264 PHE B O 1
ATOM 4627 N N . ASN B 1 265 ? 12.117 8.492 11.969 1 91.81 265 ASN B N 1
ATOM 4628 C CA . ASN B 1 265 ? 11.461 7.934 10.789 1 91.81 265 ASN B CA 1
ATOM 4629 C C . ASN B 1 265 ? 11.969 8.586 9.5 1 91.81 265 ASN B C 1
ATOM 4631 O O . ASN B 1 265 ? 12.07 9.812 9.422 1 91.81 265 ASN B O 1
ATOM 4635 N N . VAL B 1 266 ? 12.273 7.789 8.516 1 94 266 VAL B N 1
ATOM 4636 C CA . VAL B 1 266 ? 12.625 8.25 7.176 1 94 266 VAL B CA 1
ATOM 4637 C C . VAL B 1 266 ? 11.695 7.617 6.145 1 94 266 VAL B C 1
ATOM 4639 O O . VAL B 1 266 ? 11.688 6.398 5.973 1 94 266 VAL B O 1
ATOM 4642 N N . THR B 1 267 ? 10.867 8.445 5.5 1 97 267 THR B N 1
ATOM 4643 C CA . THR B 1 267 ? 10.039 7.941 4.414 1 97 267 THR B CA 1
ATOM 4644 C C . THR B 1 267 ? 10.875 7.68 3.166 1 97 267 THR B C 1
ATOM 4646 O O . THR B 1 267 ? 11.57 8.578 2.678 1 97 267 THR B O 1
ATOM 4649 N N . VAL B 1 268 ? 10.828 6.488 2.68 1 97.88 268 VAL B N 1
ATOM 4650 C CA . VAL B 1 268 ? 11.609 6.078 1.519 1 97.88 268 VAL B CA 1
ATOM 4651 C C . VAL B 1 268 ? 10.781 6.258 0.247 1 97.88 268 VAL B C 1
ATOM 4653 O O . VAL B 1 268 ? 11.281 6.766 -0.759 1 97.88 268 VAL B O 1
ATOM 4656 N N . THR B 1 269 ? 9.602 5.793 0.28 1 98.62 269 THR B N 1
ATOM 4657 C CA . THR B 1 269 ? 8.672 5.969 -0.833 1 98.62 269 THR B CA 1
ATOM 4658 C C . THR B 1 269 ? 7.289 6.363 -0.326 1 98.62 269 THR B C 1
ATOM 4660 O O . THR B 1 269 ? 6.941 6.094 0.825 1 98.62 269 THR B O 1
ATOM 4663 N N . MET B 1 270 ? 6.605 7.039 -1.163 1 98.62 270 MET B N 1
ATOM 4664 C CA . MET B 1 270 ? 5.211 7.398 -0.922 1 98.62 270 MET B CA 1
ATOM 4665 C C . MET B 1 270 ? 4.383 7.254 -2.195 1 98.62 270 MET B C 1
ATOM 4667 O O . MET B 1 270 ? 4.801 7.703 -3.264 1 98.62 270 MET B O 1
ATOM 4671 N N . ASP B 1 271 ? 3.287 6.586 -2.082 1 98.31 271 ASP B N 1
ATOM 4672 C CA . ASP B 1 271 ? 2.324 6.422 -3.168 1 98.31 271 ASP B CA 1
ATOM 4673 C C . ASP B 1 271 ? 0.979 7.047 -2.807 1 98.31 271 ASP B C 1
ATOM 4675 O O . ASP B 1 271 ? 0.463 6.832 -1.709 1 98.31 271 ASP B O 1
ATOM 4679 N N . LEU B 1 272 ? 0.505 7.848 -3.729 1 98.5 272 LEU B N 1
ATOM 4680 C CA . LEU B 1 272 ? -0.809 8.453 -3.551 1 98.5 272 LEU B CA 1
ATOM 4681 C C . LEU B 1 272 ? -1.724 8.125 -4.727 1 98.5 272 LEU B C 1
ATOM 4683 O O . LEU B 1 272 ? -1.352 8.328 -5.883 1 98.5 272 LEU B O 1
ATOM 4687 N N . GLU B 1 273 ? -2.83 7.566 -4.461 1 97.19 273 GLU B N 1
ATOM 4688 C CA . GLU B 1 273 ? -3.896 7.367 -5.438 1 97.19 273 GLU B CA 1
ATOM 4689 C C . GLU B 1 273 ? -5.086 8.273 -5.148 1 97.19 273 GLU B C 1
ATOM 4691 O O . GLU B 1 273 ? -5.793 8.086 -4.152 1 97.19 273 GLU B O 1
ATOM 4696 N N . PHE B 1 274 ? -5.262 9.234 -6.027 1 97.06 274 PHE B N 1
ATOM 4697 C CA . PHE B 1 274 ? -6.395 10.141 -5.879 1 97.06 274 PHE B CA 1
ATOM 4698 C C . PHE B 1 274 ? -7.648 9.539 -6.504 1 97.06 274 PHE B C 1
ATOM 4700 O O . PHE B 1 274 ? -7.617 9.062 -7.641 1 97.06 274 PHE B O 1
ATOM 4707 N N . LYS B 1 275 ? -8.75 9.625 -5.766 1 93.19 275 LYS B N 1
ATOM 4708 C CA . LYS B 1 275 ? -9.922 8.852 -6.164 1 93.19 275 LYS B CA 1
ATOM 4709 C C . LYS B 1 275 ? -11 9.766 -6.742 1 93.19 275 LYS B C 1
ATOM 4711 O O . LYS B 1 275 ? -11.883 9.305 -7.473 1 93.19 275 LYS B O 1
ATOM 4716 N N . ARG B 1 276 ? -10.914 11.008 -6.391 1 92.5 276 ARG B N 1
ATOM 4717 C CA . ARG B 1 276 ? -11.898 11.961 -6.879 1 92.5 276 ARG B CA 1
ATOM 4718 C C . ARG B 1 276 ? -11.352 13.391 -6.836 1 92.5 276 ARG B C 1
ATOM 4720 O O . ARG B 1 276 ? -10.406 13.672 -6.098 1 92.5 276 ARG B O 1
ATOM 4727 N N . ARG B 1 277 ? -11.969 14.156 -7.664 1 94.19 277 ARG B N 1
ATOM 4728 C CA . ARG B 1 277 ? -11.648 15.578 -7.613 1 94.19 277 ARG B CA 1
ATOM 4729 C C . ARG B 1 277 ? -12.289 16.234 -6.395 1 94.19 277 ARG B C 1
ATOM 4731 O O . ARG B 1 277 ? -13.453 15.977 -6.082 1 94.19 277 ARG B O 1
ATOM 4738 N N . LEU B 1 278 ? -11.477 16.984 -5.695 1 94.56 278 LEU B N 1
ATOM 4739 C CA . LEU B 1 278 ? -12.023 17.719 -4.555 1 94.56 278 LEU B CA 1
ATOM 4740 C C . LEU B 1 278 ? -12.859 18.891 -5.023 1 94.56 278 LEU B C 1
ATOM 4742 O O . LEU B 1 278 ? -12.672 19.391 -6.137 1 94.56 278 LEU B O 1
ATOM 4746 N N . PRO B 1 279 ? -13.773 19.375 -4.152 1 93.25 279 PRO B N 1
ATOM 4747 C CA . PRO B 1 279 ? -14.539 20.578 -4.5 1 93.25 279 PRO B CA 1
ATOM 4748 C C . PRO B 1 279 ? -13.648 21.797 -4.684 1 93.25 279 PRO B C 1
ATOM 4750 O O . PRO B 1 279 ? -12.578 21.891 -4.07 1 93.25 279 PRO B O 1
ATOM 4753 N N . ARG B 1 280 ? -14.102 22.688 -5.527 1 90.94 280 ARG B N 1
ATOM 4754 C CA . ARG B 1 280 ? -13.336 23.891 -5.828 1 90.94 280 ARG B CA 1
ATOM 4755 C C . ARG B 1 280 ? -13.039 24.672 -4.555 1 90.94 280 ARG B C 1
ATOM 4757 O O . ARG B 1 280 ? -11.961 25.266 -4.422 1 90.94 280 ARG B O 1
ATOM 4764 N N . ASP B 1 281 ? -14.008 24.656 -3.619 1 92.12 281 ASP B N 1
ATOM 4765 C CA . ASP B 1 281 ? -13.836 25.406 -2.381 1 92.12 281 ASP B CA 1
ATOM 4766 C C . ASP B 1 281 ? -13.062 24.594 -1.35 1 92.12 281 ASP B C 1
ATOM 4768 O O . ASP B 1 281 ? -12.805 25.078 -0.243 1 92.12 281 ASP B O 1
ATOM 4772 N N . GLY B 1 282 ? -12.633 23.359 -1.713 1 94.75 282 GLY B N 1
ATOM 4773 C CA . GLY B 1 282 ? -11.828 22.547 -0.828 1 94.75 282 GLY B CA 1
ATOM 4774 C C . GLY B 1 282 ? -12.648 21.812 0.217 1 94.75 282 GLY B C 1
ATOM 4775 O O . GLY B 1 282 ? -13.867 21.984 0.295 1 94.75 282 GLY B O 1
ATOM 4776 N N . GLN B 1 283 ? -12 20.969 0.966 1 96 283 GLN B N 1
ATOM 4777 C CA . GLN B 1 283 ? -12.609 20.203 2.053 1 96 283 GLN B CA 1
ATOM 4778 C C . GLN B 1 283 ? -12.398 20.906 3.395 1 96 283 GLN B C 1
ATOM 4780 O O . GLN B 1 283 ? -11.328 21.453 3.658 1 96 283 GLN B O 1
ATOM 4785 N N . ARG B 1 284 ? -13.477 20.891 4.172 1 95.94 284 ARG B N 1
ATOM 4786 C CA . ARG B 1 284 ? -13.352 21.438 5.516 1 95.94 284 ARG B CA 1
ATOM 4787 C C . ARG B 1 284 ? -12.68 20.453 6.453 1 95.94 284 ARG B C 1
ATOM 4789 O O . ARG B 1 284 ? -11.711 20.797 7.137 1 95.94 284 ARG B O 1
ATOM 4796 N N . TRP B 1 285 ? -13.188 19.219 6.504 1 97.75 285 TRP B N 1
ATOM 4797 C CA . TRP B 1 285 ? -12.656 18.141 7.32 1 97.75 285 TRP B CA 1
ATOM 4798 C C . TRP B 1 285 ? -12.273 16.938 6.461 1 97.75 285 TRP B C 1
ATOM 4800 O O . TRP B 1 285 ? -12.93 16.656 5.453 1 97.75 285 TRP B O 1
ATOM 4810 N N . ILE B 1 286 ? -11.203 16.266 6.871 1 98.06 286 ILE B N 1
ATOM 4811 C CA . ILE B 1 286 ? -10.891 14.961 6.285 1 98.06 286 ILE B CA 1
ATOM 4812 C C . ILE B 1 286 ? -10.703 13.93 7.395 1 98.06 286 ILE B C 1
ATOM 4814 O O . ILE B 1 286 ? -10.227 14.258 8.484 1 98.06 286 ILE B O 1
ATOM 4818 N N . PHE B 1 287 ? -11.195 12.781 7.141 1 97.75 287 PHE B N 1
ATOM 4819 C CA . PHE B 1 287 ? -10.891 11.617 7.957 1 97.75 287 PHE B CA 1
ATOM 4820 C C . PHE B 1 287 ? -9.625 10.922 7.457 1 97.75 287 PHE B C 1
ATOM 4822 O O . PHE B 1 287 ? -9.477 10.672 6.258 1 97.75 287 PHE B O 1
ATOM 4829 N N . VAL B 1 288 ? -8.688 10.633 8.383 1 98.06 288 VAL B N 1
ATOM 4830 C CA . VAL B 1 288 ? -7.445 9.953 8.016 1 98.06 288 VAL B CA 1
ATOM 4831 C C . VAL B 1 288 ? -7.262 8.703 8.867 1 98.06 288 VAL B C 1
ATOM 4833 O O . VAL B 1 288 ? -7.148 8.797 10.094 1 98.06 288 VAL B O 1
ATOM 4836 N N . ARG B 1 289 ? -7.27 7.551 8.289 1 96.75 289 ARG B N 1
ATOM 4837 C CA . ARG B 1 289 ? -6.82 6.332 8.953 1 96.75 289 ARG B CA 1
ATOM 4838 C C . ARG B 1 289 ? -5.371 6.016 8.594 1 96.75 289 ARG B C 1
ATOM 4840 O O . ARG B 1 289 ? -5.031 5.883 7.418 1 96.75 289 ARG B O 1
ATOM 4847 N N . THR B 1 290 ? -4.578 5.926 9.57 1 96.69 290 THR B N 1
ATOM 4848 C CA . THR B 1 290 ? -3.203 5.465 9.43 1 96.69 290 THR B CA 1
ATOM 4849 C C . THR B 1 290 ? -3.053 4.039 9.953 1 96.69 290 THR B C 1
ATOM 4851 O O . THR B 1 290 ? -3.379 3.762 11.109 1 96.69 290 THR B O 1
ATOM 4854 N N . ALA B 1 291 ? -2.566 3.127 9.094 1 93.06 291 ALA B N 1
ATOM 4855 C CA . ALA B 1 291 ? -2.459 1.721 9.477 1 93.06 291 ALA B CA 1
ATOM 4856 C C . ALA B 1 291 ? -1.076 1.167 9.148 1 93.06 291 ALA B C 1
ATOM 4858 O O . ALA B 1 291 ? -0.701 1.073 7.977 1 93.06 291 ALA B O 1
ATOM 4859 N N . ALA B 1 292 ? -0.368 0.762 10.141 1 91.69 292 ALA B N 1
ATOM 4860 C CA . ALA B 1 292 ? 0.941 0.146 9.93 1 91.69 292 ALA B CA 1
ATOM 4861 C C . ALA B 1 292 ? 0.809 -1.356 9.695 1 91.69 292 ALA B C 1
ATOM 4863 O O . ALA B 1 292 ? -0.013 -2.021 10.328 1 91.69 292 ALA B O 1
ATOM 4864 N N . ASP B 1 293 ? 1.579 -1.906 8.781 1 81.88 293 ASP B N 1
ATOM 4865 C CA . ASP B 1 293 ? 1.464 -3.338 8.523 1 81.88 293 ASP B CA 1
ATOM 4866 C C . ASP B 1 293 ? 2.543 -4.121 9.266 1 81.88 293 ASP B C 1
ATOM 4868 O O . ASP B 1 293 ? 2.346 -5.289 9.602 1 81.88 293 ASP B O 1
ATOM 4872 N N . MET B 1 294 ? 3.752 -3.543 9.469 1 81.12 294 MET B N 1
ATOM 4873 C CA . MET B 1 294 ? 4.848 -4.242 10.133 1 81.12 294 MET B CA 1
ATOM 4874 C C . MET B 1 294 ? 5.949 -3.27 10.539 1 81.12 294 MET B C 1
ATOM 4876 O O . MET B 1 294 ? 6.23 -2.311 9.82 1 81.12 294 MET B O 1
ATOM 4880 N N . LEU B 1 295 ? 6.426 -3.514 11.68 1 88.56 295 LEU B N 1
ATOM 4881 C CA . LEU B 1 295 ? 7.695 -2.902 12.062 1 88.56 295 LEU B CA 1
ATOM 4882 C C . LEU B 1 295 ? 8.711 -3.965 12.477 1 88.56 295 LEU B C 1
ATOM 4884 O O . LEU B 1 295 ? 8.633 -4.504 13.578 1 88.56 295 LEU B O 1
ATOM 4888 N N . GLN B 1 296 ? 9.578 -4.25 11.594 1 90.19 296 GLN B N 1
ATOM 4889 C CA . GLN B 1 296 ? 10.617 -5.254 11.82 1 90.19 296 GLN B CA 1
ATOM 4890 C C . GLN B 1 296 ? 11.977 -4.754 11.359 1 90.19 296 GLN B C 1
ATOM 4892 O O . GLN B 1 296 ? 12.148 -4.395 10.188 1 90.19 296 GLN B O 1
ATOM 4897 N N . ASP B 1 297 ? 12.898 -4.793 12.25 1 92.12 297 ASP B N 1
ATOM 4898 C CA . ASP B 1 297 ? 14.273 -4.391 11.945 1 92.12 297 ASP B CA 1
ATOM 4899 C C . ASP B 1 297 ? 14.312 -2.998 11.32 1 92.12 297 ASP B C 1
ATOM 4901 O O . ASP B 1 297 ? 15.055 -2.76 10.367 1 92.12 297 ASP B O 1
ATOM 4905 N N . GLY B 1 298 ? 13.438 -2.17 11.719 1 93.5 298 GLY B N 1
ATOM 4906 C CA . GLY B 1 298 ? 13.445 -0.778 11.297 1 93.5 298 GLY B CA 1
ATOM 4907 C C . GLY B 1 298 ? 12.695 -0.545 9.992 1 93.5 298 GLY B C 1
ATOM 4908 O O . GLY B 1 298 ? 12.75 0.551 9.43 1 93.5 298 GLY B O 1
ATOM 4909 N N . ARG B 1 299 ? 12.078 -1.575 9.422 1 94.19 299 ARG B N 1
ATOM 4910 C CA . ARG B 1 299 ? 11.328 -1.444 8.18 1 94.19 299 ARG B CA 1
ATOM 4911 C C . ARG B 1 299 ? 9.82 -1.488 8.438 1 94.19 299 ARG B C 1
ATOM 4913 O O . ARG B 1 299 ? 9.32 -2.441 9.039 1 94.19 299 ARG B O 1
ATOM 4920 N N . MET B 1 300 ? 9.133 -0.427 7.965 1 93.88 300 MET B N 1
ATOM 4921 C CA . MET B 1 300 ? 7.711 -0.29 8.273 1 93.88 300 MET B CA 1
ATOM 4922 C C . MET B 1 300 ? 6.93 0.192 7.059 1 93.88 300 MET B C 1
ATOM 4924 O O . MET B 1 300 ? 7.352 1.131 6.379 1 93.88 300 MET B O 1
ATOM 4928 N N . GLY B 1 301 ? 5.91 -0.544 6.73 1 93.94 301 GLY B N 1
ATOM 4929 C CA . GLY B 1 301 ? 4.91 -0.057 5.793 1 93.94 301 GLY B CA 1
ATOM 4930 C C . GLY B 1 301 ? 3.703 0.562 6.477 1 93.94 301 GLY B C 1
ATOM 4931 O O . GLY B 1 301 ? 3.238 0.06 7.5 1 93.94 301 GLY B O 1
ATOM 4932 N N . VAL B 1 302 ? 3.209 1.716 5.93 1 95.56 302 VAL B N 1
ATOM 4933 C CA . VAL B 1 302 ? 2.064 2.41 6.508 1 95.56 302 VAL B CA 1
ATOM 4934 C C . VAL B 1 302 ? 1.055 2.746 5.41 1 95.56 302 VAL B C 1
ATOM 4936 O O . VAL B 1 302 ? 1.398 3.393 4.418 1 95.56 302 VAL B O 1
ATOM 4939 N N . GLY B 1 303 ? -0.148 2.248 5.582 1 94.5 303 GLY B N 1
ATOM 4940 C CA . GLY B 1 303 ? -1.253 2.66 4.734 1 94.5 303 GLY B CA 1
ATOM 4941 C C . GLY B 1 303 ? -2.021 3.846 5.285 1 94.5 303 GLY B C 1
ATOM 4942 O O . GLY B 1 303 ? -2.236 3.943 6.496 1 94.5 303 GLY B O 1
ATOM 4943 N N . ILE B 1 304 ? -2.4 4.789 4.391 1 96.81 304 ILE B N 1
ATOM 4944 C CA . ILE B 1 304 ? -3.156 5.977 4.77 1 96.81 304 ILE B CA 1
ATOM 4945 C C . ILE B 1 304 ? -4.422 6.074 3.92 1 96.81 304 ILE B C 1
ATOM 4947 O O . ILE B 1 304 ? -4.355 6.031 2.689 1 96.81 304 ILE B O 1
ATOM 4951 N N . THR B 1 305 ? -5.539 6.113 4.566 1 95.75 305 THR B N 1
ATOM 4952 C CA . THR B 1 305 ? -6.832 6.312 3.916 1 95.75 305 THR B CA 1
ATOM 4953 C C . THR B 1 305 ? -7.41 7.68 4.277 1 95.75 305 THR B C 1
ATOM 4955 O O . THR B 1 305 ? -7.602 7.988 5.453 1 95.75 305 THR B O 1
ATOM 4958 N N . ILE B 1 306 ? -7.688 8.492 3.25 1 96.88 306 ILE B N 1
ATOM 4959 C CA . ILE B 1 306 ? -8.211 9.836 3.486 1 96.88 306 ILE B CA 1
ATOM 4960 C C . ILE B 1 306 ? -9.617 9.953 2.895 1 96.88 306 ILE B C 1
ATOM 4962 O O . ILE B 1 306 ? -9.812 9.711 1.701 1 96.88 306 ILE B O 1
ATOM 4966 N N . CYS B 1 307 ? -10.578 10.352 3.707 1 95.56 307 CYS B N 1
ATOM 4967 C CA . CYS B 1 307 ? -11.969 10.492 3.299 1 95.56 307 CYS B CA 1
ATOM 4968 C C . CYS B 1 307 ? -12.477 11.906 3.574 1 95.56 307 CYS B C 1
ATOM 4970 O O . CYS B 1 307 ? -11.883 12.641 4.367 1 95.56 307 CYS B O 1
ATOM 4972 N N . ASN B 1 308 ? -13.523 12.242 2.822 1 95.12 308 ASN B N 1
ATOM 4973 C CA . ASN B 1 308 ? -14.203 13.492 3.143 1 95.12 308 ASN B CA 1
ATOM 4974 C C . ASN B 1 308 ? -15.18 13.32 4.301 1 95.12 308 ASN B C 1
ATOM 4976 O O . ASN B 1 308 ? -15.188 12.273 4.957 1 95.12 308 ASN B O 1
ATOM 4980 N N . GLU B 1 309 ? -16.031 14.32 4.574 1 94.38 309 GLU B N 1
ATOM 4981 C CA . GLU B 1 309 ? -16.938 14.328 5.715 1 94.38 309 GLU B CA 1
ATOM 4982 C C . GLU B 1 309 ? -18 13.242 5.574 1 94.38 309 GLU B C 1
ATOM 4984 O O . GLU B 1 309 ? -18.516 12.734 6.578 1 94.38 309 GLU B O 1
ATOM 4989 N N . GLU B 1 310 ? -18.281 12.906 4.359 1 90.88 310 GLU B N 1
ATOM 4990 C CA . GLU B 1 310 ? -19.281 11.867 4.086 1 90.88 310 GLU B CA 1
ATOM 4991 C C . GLU B 1 310 ? -18.641 10.484 4.023 1 90.88 310 GLU B C 1
ATOM 4993 O O . GLU B 1 310 ? -19.297 9.5 3.699 1 90.88 310 GLU B O 1
ATOM 4998 N N . MET B 1 311 ? -17.344 10.43 4.273 1 91.69 311 MET B N 1
ATOM 4999 C CA . MET B 1 311 ? -16.531 9.211 4.312 1 91.69 311 MET B CA 1
ATOM 5000 C C . MET B 1 311 ? -16.359 8.625 2.912 1 91.69 311 MET B C 1
ATOM 5002 O O . MET B 1 311 ? -16.141 7.426 2.758 1 91.69 311 MET B O 1
ATOM 5006 N N . ALA B 1 312 ? -16.547 9.477 1.946 1 90.19 312 ALA B N 1
ATOM 5007 C CA . ALA B 1 312 ? -16.125 9.078 0.604 1 90.19 312 ALA B CA 1
ATOM 5008 C C . ALA B 1 312 ? -14.617 9.141 0.459 1 90.19 312 ALA B C 1
ATOM 5010 O O . ALA B 1 312 ? -13.984 10.094 0.923 1 90.19 312 ALA B O 1
ATOM 5011 N N . LEU B 1 313 ? -14.055 8.117 -0.16 1 92.88 313 LEU B N 1
ATOM 5012 C CA . LEU B 1 313 ? -12.609 8.008 -0.304 1 92.88 313 LEU B CA 1
ATOM 5013 C C . LEU B 1 313 ? -12.078 9.094 -1.233 1 92.88 313 LEU B C 1
ATOM 5015 O O . LEU B 1 313 ? -12.523 9.211 -2.377 1 92.88 313 LEU B O 1
ATOM 5019 N N . LEU B 1 314 ? -11.156 9.922 -0.736 1 95.12 314 LEU B N 1
ATOM 5020 C CA . LEU B 1 314 ? -10.523 10.961 -1.529 1 95.12 314 LEU B CA 1
ATOM 5021 C C . LEU B 1 314 ? -9.172 10.5 -2.059 1 95.12 314 LEU B C 1
ATOM 5023 O O . LEU B 1 314 ? -8.812 10.789 -3.203 1 95.12 314 LEU B O 1
ATOM 5027 N N . CYS B 1 315 ? -8.477 9.766 -1.196 1 96.31 315 CYS B N 1
ATOM 5028 C CA . CYS B 1 315 ? -7.102 9.391 -1.52 1 96.31 315 CYS B CA 1
ATOM 5029 C C . CYS B 1 315 ? -6.664 8.18 -0.712 1 96.31 315 CYS B C 1
ATOM 5031 O O . CYS B 1 315 ? -6.957 8.078 0.481 1 96.31 315 CYS B O 1
ATOM 5033 N N . ALA B 1 316 ? -6.086 7.207 -1.333 1 95.75 316 ALA B N 1
ATOM 5034 C CA . ALA B 1 316 ? -5.367 6.105 -0.697 1 95.75 316 ALA B CA 1
ATOM 5035 C C . ALA B 1 316 ? -3.859 6.254 -0.876 1 95.75 316 ALA B C 1
ATOM 5037 O O . ALA B 1 316 ? -3.377 6.441 -1.995 1 95.75 316 ALA B O 1
ATOM 5038 N N . ALA B 1 317 ? -3.152 6.191 0.229 1 97.25 317 ALA B N 1
ATOM 5039 C CA . ALA B 1 317 ? -1.706 6.379 0.165 1 97.25 317 ALA B CA 1
ATOM 5040 C C . ALA B 1 317 ? -0.973 5.273 0.917 1 97.25 317 ALA B C 1
ATOM 5042 O O . ALA B 1 317 ? -1.576 4.551 1.713 1 97.25 317 ALA B O 1
ATOM 5043 N N . ARG B 1 318 ? 0.263 5.094 0.603 1 97.06 318 ARG B N 1
ATOM 5044 C CA . ARG B 1 318 ? 1.14 4.141 1.276 1 97.06 318 ARG B CA 1
ATOM 5045 C C . ARG B 1 318 ? 2.564 4.676 1.364 1 97.06 318 ARG B C 1
ATOM 5047 O O . ARG B 1 318 ? 3.068 5.273 0.411 1 97.06 318 ARG B O 1
ATOM 5054 N N . GLN B 1 319 ? 3.15 4.453 2.512 1 98 319 GLN B N 1
ATOM 5055 C CA . GLN B 1 319 ? 4.543 4.836 2.721 1 98 319 GLN B CA 1
ATOM 5056 C C . GLN B 1 319 ? 5.391 3.629 3.115 1 98 319 GLN B C 1
ATOM 5058 O O . GLN B 1 319 ? 4.941 2.773 3.883 1 98 319 GLN B O 1
ATOM 5063 N N . LEU B 1 320 ? 6.547 3.529 2.52 1 97.81 320 LEU B N 1
ATOM 5064 C CA . LEU B 1 320 ? 7.637 2.756 3.104 1 97.81 320 LEU B CA 1
ATOM 5065 C C . LEU B 1 320 ? 8.516 3.635 3.982 1 97.81 320 LEU B C 1
ATOM 5067 O O . LEU B 1 320 ? 9.094 4.617 3.508 1 97.81 320 LEU B O 1
ATOM 5071 N N . ILE B 1 321 ? 8.586 3.26 5.262 1 97 321 ILE B N 1
ATOM 5072 C CA . ILE B 1 321 ? 9.305 4.066 6.242 1 97 321 ILE B CA 1
ATOM 5073 C C . ILE B 1 321 ? 10.422 3.232 6.871 1 97 321 ILE B C 1
ATOM 5075 O O . ILE B 1 321 ? 10.195 2.096 7.293 1 97 321 ILE B O 1
ATOM 5079 N N . VAL B 1 322 ? 11.594 3.756 6.906 1 95.75 322 VAL B N 1
ATOM 5080 C CA . VAL B 1 322 ? 12.68 3.176 7.688 1 95.75 322 VAL B CA 1
ATOM 5081 C C . VAL B 1 322 ? 12.797 3.895 9.031 1 95.75 322 VAL B C 1
ATOM 5083 O O . VAL B 1 322 ? 12.852 5.125 9.078 1 95.75 322 VAL B O 1
ATOM 5086 N N . VAL B 1 323 ? 12.742 3.105 10.039 1 94.38 323 VAL B N 1
ATOM 5087 C CA . VAL B 1 323 ? 12.875 3.592 11.406 1 94.38 323 VAL B CA 1
ATOM 5088 C C . VAL B 1 323 ? 14.289 3.328 11.914 1 94.38 323 VAL B C 1
ATOM 5090 O O . VAL B 1 323 ? 14.672 2.178 12.141 1 94.38 323 VAL B O 1
ATOM 5093 N N . LEU B 1 324 ? 15.008 4.375 12.117 1 90.81 324 LEU B N 1
ATOM 5094 C CA . LEU B 1 324 ? 16.406 4.254 12.477 1 90.81 324 LEU B CA 1
ATOM 5095 C C . LEU B 1 324 ? 16.625 4.551 13.961 1 90.81 324 LEU B C 1
ATOM 5097 O O . LEU B 1 324 ? 15.938 5.402 14.531 1 90.81 324 LEU B O 1
ATOM 5101 N N . ASP B 1 325 ? 17.578 3.91 14.5 1 85.5 325 ASP B N 1
ATOM 5102 C CA . ASP B 1 325 ? 18.016 4.25 15.852 1 85.5 325 ASP B CA 1
ATOM 5103 C C . ASP B 1 325 ? 18.75 5.59 15.867 1 85.5 325 ASP B C 1
ATOM 5105 O O . ASP B 1 325 ? 19.531 5.883 14.969 1 85.5 325 ASP B O 1
ATOM 5109 N N . ALA B 1 326 ? 18.359 6.434 16.781 1 72.62 326 ALA B N 1
ATOM 5110 C CA . ALA B 1 326 ? 18.922 7.785 16.859 1 72.62 326 ALA B CA 1
ATOM 5111 C C . ALA B 1 326 ? 20.438 7.75 16.969 1 72.62 326 ALA B C 1
ATOM 5113 O O . ALA B 1 326 ? 21.125 8.656 16.484 1 72.62 326 ALA B O 1
ATOM 5114 N N . LYS B 1 327 ? 20.953 6.75 17.688 1 62.53 327 LYS B N 1
ATOM 5115 C CA . LYS B 1 327 ? 22.406 6.66 17.828 1 62.53 327 LYS B CA 1
ATOM 5116 C C . LYS B 1 327 ? 23.078 6.578 16.453 1 62.53 327 LYS B C 1
ATOM 5118 O O . LYS B 1 327 ? 24.219 7.008 16.297 1 62.53 327 LYS B O 1
ATOM 5123 N N . ARG B 1 328 ? 22.406 6.117 15.445 1 53.34 328 ARG B N 1
ATOM 5124 C CA . ARG B 1 328 ? 22.969 5.969 14.109 1 53.34 328 ARG B CA 1
ATOM 5125 C C . ARG B 1 328 ? 22.906 7.289 13.344 1 53.34 328 ARG B C 1
ATOM 5127 O O . ARG B 1 328 ? 23.688 7.512 12.422 1 53.34 328 ARG B O 1
ATOM 5134 N N . ARG B 1 329 ? 21.938 8.109 13.672 1 53.75 329 ARG B N 1
ATOM 5135 C CA . ARG B 1 329 ? 21.844 9.414 13.016 1 53.75 329 ARG B CA 1
ATOM 5136 C C . ARG B 1 329 ? 23.125 10.219 13.211 1 53.75 329 ARG B C 1
ATOM 5138 O O . ARG B 1 329 ? 23.609 10.867 12.281 1 53.75 329 ARG B O 1
ATOM 5145 N N . PHE B 1 330 ? 23.625 10.195 14.484 1 47.34 330 PHE B N 1
ATOM 5146 C CA . PHE B 1 330 ? 24.75 11.031 14.867 1 47.34 330 PHE B CA 1
ATOM 5147 C C . PHE B 1 330 ? 26.062 10.32 14.586 1 47.34 330 PHE B C 1
ATOM 5149 O O . PHE B 1 330 ? 27.125 10.953 14.57 1 47.34 330 PHE B O 1
ATOM 5156 N N . ALA B 1 331 ? 26.109 9.117 14.414 1 44.22 331 ALA B N 1
ATOM 5157 C CA . ALA B 1 331 ? 27.359 8.43 14.133 1 44.22 331 ALA B CA 1
ATOM 5158 C C . ALA B 1 331 ? 27.844 8.703 12.711 1 44.22 331 ALA B C 1
ATOM 5160 O O . ALA B 1 331 ? 29.047 8.773 12.461 1 44.22 331 ALA B O 1
ATOM 5161 N N . GLU B 1 332 ? 26.891 8.656 11.75 1 42.78 332 GLU B N 1
ATOM 5162 C CA . GLU B 1 332 ? 27.375 8.812 10.383 1 42.78 332 GLU B CA 1
ATOM 5163 C C . GLU B 1 332 ? 28.094 10.141 10.195 1 42.78 332 GLU B C 1
ATOM 5165 O O . GLU B 1 332 ? 28.859 10.312 9.25 1 42.78 332 GLU B O 1
ATOM 5170 N N . LYS B 1 333 ? 27.828 11.117 11.078 1 40.69 333 LYS B N 1
ATOM 5171 C CA . LYS B 1 333 ? 28.578 12.367 10.969 1 40.69 333 LYS B CA 1
ATOM 5172 C C . LYS B 1 333 ? 30.031 12.18 11.391 1 40.69 333 LYS B C 1
ATOM 5174 O O . LYS B 1 333 ? 30.906 12.961 11 1 40.69 333 LYS B O 1
ATOM 5179 N N . GLU B 1 334 ? 30.25 11.414 12.406 1 38.03 334 GLU B N 1
ATOM 5180 C CA . GLU B 1 334 ? 31.641 11.352 12.859 1 38.03 334 GLU B CA 1
ATOM 5181 C C . GLU B 1 334 ? 32.531 10.617 11.852 1 38.03 334 GLU B C 1
ATOM 5183 O O . GLU B 1 334 ? 33.75 10.602 11.969 1 38.03 334 GLU B O 1
ATOM 5188 N N . ALA B 1 335 ? 32.062 9.633 11.117 1 38.59 335 ALA B N 1
ATOM 5189 C CA . ALA B 1 335 ? 33 8.789 10.398 1 38.59 335 ALA B CA 1
ATOM 5190 C C . ALA B 1 335 ? 33.688 9.57 9.281 1 38.59 335 ALA B C 1
ATOM 5192 O O . ALA B 1 335 ? 34.625 9.07 8.648 1 38.59 335 ALA B O 1
ATOM 5193 N N . LYS B 1 336 ? 33.188 10.344 8.422 1 36.25 336 LYS B N 1
ATOM 5194 C CA . LYS B 1 336 ? 34.094 10.836 7.383 1 36.25 336 LYS B CA 1
ATOM 5195 C C . LYS B 1 336 ? 35.031 11.906 7.93 1 36.25 336 LYS B C 1
ATOM 5197 O O . LYS B 1 336 ? 34.594 13.031 8.211 1 36.25 336 LYS B O 1
ATOM 5202 N N . PRO B 1 337 ? 36 11.477 8.656 1 26.2 337 PRO B N 1
ATOM 5203 C CA . PRO B 1 337 ? 37.125 12.391 8.867 1 26.2 337 PRO B CA 1
ATOM 5204 C C . PRO B 1 337 ? 37.625 13.016 7.566 1 26.2 337 PRO B C 1
ATOM 5206 O O . PRO B 1 337 ? 37.625 12.359 6.52 1 26.2 337 PRO B O 1
ATOM 5209 N N . SER B 1 338 ? 37.344 14.234 7.391 1 24.77 338 SER B N 1
ATOM 5210 C CA . SER B 1 338 ? 38.188 14.984 6.469 1 24.77 338 SER B CA 1
ATOM 5211 C C . SER B 1 338 ? 39.656 14.57 6.594 1 24.77 338 SER B C 1
ATOM 5213 O O . SER B 1 338 ? 40.281 14.734 7.648 1 24.77 338 SER B O 1
ATOM 5215 N N . LEU B 1 339 ? 40 13.289 6.141 1 21.05 339 LEU B N 1
ATOM 5216 C CA . LEU B 1 339 ? 41.438 13.344 5.793 1 21.05 339 LEU B CA 1
ATOM 5217 C C . LEU B 1 339 ? 41.688 14.32 4.648 1 21.05 339 LEU B C 1
ATOM 5219 O O . LEU B 1 339 ? 40.875 14.383 3.703 1 21.05 339 LEU B O 1
#

Nearest PDB structures (foldseek):
  3bbj-assembly1_B  TM=8.316E-01  e=2.547E-19  Thermobifida fusca YX
  3bbj-assembly1_A  TM=8.206E-01  e=4.336E-19  Thermobifida fusca YX
  3rqb-assembly1_A  TM=8.642E-01  e=4.613E-18  Alicyclobacillus acidocaldarius subsp. acidocaldarius DSM 446
  1c8u-assembly1_B  TM=7.396E-01  e=3.236E-18  Escherichia coli
  4r4u-assembly1_A  TM=7.533E-01  e=8.331E-18  Yersinia pestis

Organism: Talaromyces marneffei (strain ATCC 18224 / CBS 334.59 / QM 7333) (NCBI:txid441960)

pLDDT: mean 91.16, std 14.16, range [21.05, 98.94]

Radius of gyration: 24.64 Å; Cα contacts (8 Å, |Δi|>4): 1558; chains: 2; bounding box: 65×68×77 Å

Foldseek 3Di:
DQFPLNVQQVWDDPDLFKIKGAHDLLQDFVFAGQPLSVLLNVVVSLLVNCCRRPLNVVLVFNAWFKKKKFFPAGHGRGMWMKGKAWDDRDNAKTKIKIFIDDPRDTGMIMMTITGHQVDDPDDDDVVLVVQLPVPCDPPDDDDQWPVVCLVVLAATPFWFWAFECESGNRQSNQKIKIFTLVHDPDQQKGKIKIFGPDQGAAFPSNVSSVQRVAAPSVCCNVVHQAPRHRRVVSVQRNVVCVVRPSDYYYHYDYPVSNLVDFKDKDWRMKMKGFDDGADPSHAGMKMKMWGWDDDDPQWIKIWIFIAGSSSRTGMIMMTIMGIGGSVVVVVVVPPPPPD/DQFPLNVQQVWDDPDLFKIKGAHDLLQDFVFAGQPLSVLLNVVVSLLVNCCRRPLNVVLVFNAWFKKKKFFPAGHGRGMWMKGKAWDDRDNAKTKIKIFIDDPRDTGMIMMTITGHQVDDPDDDDVVLVPQLPVPCDPPDDDDFWPVVCLVVLAATPFWFWAFECESGNRQRNQKIKIFTLVHDPDQQKGKIKIFGPDQGAAFPSNVSSVQRVAAPSVCCNVVHQAPRHRRVVSVQRNVCCVVRPSHYYYHYDYPVSNLVDFKDKDWRMKMKGFDDGADPSHAGMKMKMWGWDDDDPQWIKIWIFIAGSSSRTGMIMMTIMGMGGSVVVPVVVPPPPPD

Sequence (678 aa):
MTSILSKHIDLKQTSPNTYGVSWDAEYVVGKALLGGYVAAQIHHVTATHLITDPELVACNQPDILNLHLEFLRPSEPCMSTVTVTTLKLGAALSTIQLQLVQNGKIRVIAMATSANFDNSLGPTTPTMTKKAVGLSLHPPPGPKPDFDRVWAHQPDQNWIPGSLVGEITPVTSRILALYPRTGFTVDGICDIWNSFLGDERIDAAYLALMADIIPSMSDTLLGNDGLYNAHAFWQEMKTWAETNPGVPATMTNTVEEAMKSATFNVTVTMDLEFKRRLPRDGQRWIFVRTAADMLQDGRMGVGITICNEEMALLCAARQLIVVLDAKRRFAEKEAKPSLMTSILSKHIDLKQTSPNTYGVSWDAEYVVGKALLGGYVAAQIHHVTATHLITDPELVACNQPDILNLHLEFLRPSEPCMSTVTVTTLKLGAALSTIQLQLVQNGKIRVIAMATSANFDNSLGPTTPTMTKKAVGLSLHPPPGPKPDFDRVWAHQPDQNWIPGSLVGEITPVTSRILALYPRTGFTVDGICDIWNSFLGDERIDAAYLALMADIIPSMSDTLLGNDGLYNAHAFWQEMKTWAETNPGVPATMTNTVEEAMKSATFNVTVTMDLEFKRRLPRDGQRWIFVRTAADMLQDGRMGVGITICNEEMALLCAARQLIVVLDAKRRFAEKEAKPSL